Protein AF-A0A6A6SK66-F1 (afdb_monomer_lite)

Sequence (449 aa):
MSLSNMQTTAAKKGLRLIDLDSNKKMAFKDLVNFCPPGPICDAITAGLRQLGLKVYDATEASNNFERDFPLWNEALILKDTDQAYGRAEFDKLTGPYHALVGLPAALFSAALVKSYDFHTKFLVVGDFKEKTLVQHVRSKIQPYMPALMWYDPKYFGQAADFFDLADTNAITGPVDLTNVPKKSYLHIDDLDWKRVCELIGKPIQSDLPLPIFTKRDTFDALPLRRAKVLFWQFVQTLHLFFIYALMALAIGFAGFNVAKIVHFGHAISIVFSLVFALTAIACLAIMHFDLTATGSNVDRNIKRLAIDITAPPHTPCVLSPRTPLPPKTPELPPPRETFATPGFNPNKYGNPCASGARTRKAPAPKKPAAGRPRAPVPRNRAPVPAVGVAVAAKAPAAPAKPSLWGGAQMAIASDDLKLYMERKEAEERGDAKSYKDVEIRDKFTARQK

Structure (mmCIF, N/CA/C/O backbone):
data_AF-A0A6A6SK66-F1
#
_entry.id   AF-A0A6A6SK66-F1
#
loop_
_atom_site.group_PDB
_atom_site.id
_atom_site.type_symbol
_atom_site.label_atom_id
_atom_site.label_alt_id
_atom_site.label_comp_id
_atom_site.label_asym_id
_atom_site.label_entity_id
_atom_site.label_seq_id
_atom_site.pdbx_PDB_ins_code
_atom_site.Cartn_x
_atom_site.Cartn_y
_atom_site.Cartn_z
_atom_site.occupancy
_atom_site.B_iso_or_equiv
_atom_site.auth_seq_id
_atom_site.auth_comp_id
_atom_site.auth_asym_id
_atom_site.auth_atom_id
_atom_site.pdbx_PDB_model_num
ATOM 1 N N . MET A 1 1 ? -8.144 -13.882 -15.253 1.00 54.09 1 MET A N 1
ATOM 2 C CA . MET A 1 1 ? -8.507 -12.893 -16.295 1.00 54.09 1 MET A CA 1
ATOM 3 C C . MET A 1 1 ? -7.490 -11.766 -16.184 1.00 54.09 1 MET A C 1
ATOM 5 O O . MET A 1 1 ? -7.182 -11.421 -15.054 1.00 54.09 1 MET A O 1
ATOM 9 N N . SER A 1 2 ? -6.888 -11.273 -17.274 1.00 66.75 2 SER A N 1
ATOM 10 C CA . SER A 1 2 ? -5.923 -10.161 -17.164 1.00 66.75 2 SER A CA 1
ATOM 11 C C . SER A 1 2 ? -6.636 -8.867 -16.766 1.00 66.75 2 SER A C 1
ATOM 13 O O . SER A 1 2 ? -7.793 -8.663 -17.139 1.00 66.75 2 SER A O 1
ATOM 15 N N . LEU A 1 3 ? -5.947 -7.984 -16.042 1.00 65.69 3 LEU A N 1
ATOM 16 C CA . LEU A 1 3 ? -6.499 -6.709 -15.584 1.00 65.69 3 LEU A CA 1
ATOM 17 C C . LEU A 1 3 ? -7.068 -5.855 -16.728 1.00 65.69 3 LEU A C 1
ATOM 19 O O . LEU A 1 3 ? -8.177 -5.340 -16.624 1.00 65.69 3 LEU A O 1
ATOM 23 N N . SER A 1 4 ? -6.340 -5.772 -17.844 1.00 68.00 4 SER A N 1
ATOM 24 C CA . SER A 1 4 ? -6.772 -5.052 -19.048 1.00 68.00 4 SER A CA 1
ATOM 25 C C . SER A 1 4 ? -8.136 -5.529 -19.552 1.00 68.00 4 SER A C 1
ATOM 27 O O . SER A 1 4 ? -8.978 -4.732 -19.967 1.00 68.00 4 SER A O 1
ATOM 29 N N . ASN A 1 5 ? -8.397 -6.834 -19.444 1.00 69.62 5 ASN A N 1
ATOM 30 C CA . ASN A 1 5 ? -9.676 -7.421 -19.813 1.00 69.62 5 ASN A CA 1
ATOM 31 C C . ASN A 1 5 ? -10.767 -7.099 -18.785 1.00 69.62 5 ASN A C 1
ATOM 33 O O . ASN A 1 5 ? -11.913 -6.908 -19.188 1.00 69.62 5 ASN A O 1
ATOM 37 N N . MET A 1 6 ? -10.445 -7.005 -17.488 1.00 69.19 6 MET A N 1
ATOM 38 C CA . MET A 1 6 ? -11.409 -6.585 -16.460 1.00 69.19 6 MET A CA 1
ATOM 39 C C . MET A 1 6 ? -11.817 -5.123 -16.637 1.00 69.19 6 MET A C 1
ATOM 41 O O . MET A 1 6 ? -13.011 -4.860 -16.701 1.00 69.19 6 MET A O 1
ATOM 45 N N . GLN A 1 7 ? -10.862 -4.207 -16.826 1.00 74.50 7 GLN A N 1
ATOM 46 C CA . GLN A 1 7 ? -11.136 -2.785 -17.084 1.00 74.50 7 GLN A CA 1
ATOM 47 C C . GLN A 1 7 ? -11.965 -2.576 -18.349 1.00 74.50 7 GLN A C 1
ATOM 49 O O . GLN A 1 7 ? -13.000 -1.917 -18.315 1.00 74.50 7 GLN A O 1
ATOM 54 N N . THR A 1 8 ? -11.588 -3.235 -19.446 1.00 72.69 8 THR A N 1
ATOM 55 C CA . THR A 1 8 ? -12.355 -3.160 -20.698 1.00 72.69 8 THR A CA 1
ATOM 56 C C . THR A 1 8 ? -13.768 -3.729 -20.529 1.00 72.69 8 THR A C 1
ATOM 58 O O . THR A 1 8 ? -14.720 -3.220 -21.116 1.00 72.69 8 THR A O 1
ATOM 61 N N . THR A 1 9 ? -13.931 -4.795 -19.740 1.00 67.62 9 THR A N 1
ATOM 62 C CA . THR A 1 9 ? -15.247 -5.409 -19.492 1.00 67.62 9 THR A CA 1
ATOM 63 C C . THR A 1 9 ? -16.116 -4.544 -18.582 1.00 67.62 9 THR A C 1
ATOM 65 O O . THR A 1 9 ? -17.305 -4.410 -18.858 1.00 67.62 9 THR A O 1
ATOM 68 N N . ALA A 1 10 ? -15.534 -3.967 -17.529 1.00 74.81 10 ALA A N 1
ATOM 69 C CA . ALA A 1 10 ? -16.176 -3.030 -16.610 1.00 74.81 10 ALA A CA 1
ATOM 70 C C . ALA A 1 10 ? -16.719 -1.821 -17.372 1.00 74.81 10 ALA A C 1
ATOM 72 O O . ALA A 1 10 ? -17.931 -1.611 -17.385 1.00 74.81 10 ALA A O 1
ATOM 73 N N . ALA A 1 11 ? -15.852 -1.138 -18.128 1.00 76.38 11 ALA A N 1
ATOM 74 C CA . ALA A 1 11 ? -16.223 0.010 -18.950 1.00 76.38 11 ALA A CA 1
ATOM 75 C C . ALA A 1 11 ? -17.337 -0.334 -19.955 1.00 76.38 11 ALA A C 1
ATOM 77 O O . A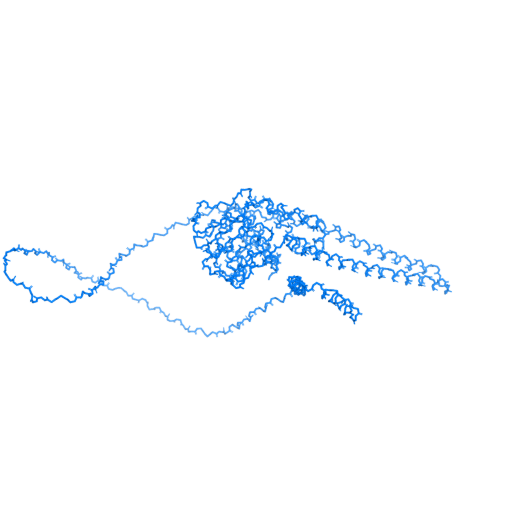LA A 1 11 ? -18.354 0.350 -20.021 1.00 76.38 11 ALA A O 1
ATOM 78 N N . LYS A 1 12 ? -17.220 -1.461 -20.677 1.00 77.12 12 LYS A N 1
ATOM 79 C CA . LYS A 1 12 ? -18.249 -1.900 -21.642 1.00 77.12 12 LYS A CA 1
ATOM 80 C C . LYS A 1 12 ? -19.605 -2.215 -21.010 1.00 77.12 12 LYS A C 1
ATOM 82 O O . LYS A 1 12 ? -20.614 -2.162 -21.707 1.00 77.12 12 LYS A O 1
ATOM 87 N N . LYS A 1 13 ? -19.630 -2.620 -19.739 1.00 77.94 13 LYS A N 1
ATOM 88 C CA . LYS A 1 13 ? -20.855 -3.016 -19.030 1.00 77.94 13 LYS A CA 1
ATOM 89 C C . LYS A 1 13 ? -21.377 -1.941 -18.077 1.00 77.94 13 LYS A C 1
ATOM 91 O O . LYS A 1 13 ? -22.426 -2.163 -17.482 1.00 77.94 13 LYS A O 1
ATOM 96 N N . GLY A 1 14 ? -20.656 -0.831 -17.903 1.00 83.62 14 GLY A N 1
ATOM 97 C CA . GLY A 1 14 ? -20.943 0.152 -16.856 1.00 83.62 14 GLY A CA 1
ATOM 98 C C . GLY A 1 14 ? -20.887 -0.445 -15.443 1.00 83.62 14 GLY A C 1
ATOM 99 O O . GLY A 1 14 ? -21.636 -0.014 -14.574 1.00 83.62 14 GLY A O 1
ATOM 100 N N . LEU A 1 15 ? -20.065 -1.481 -15.230 1.00 89.75 15 LEU A N 1
ATOM 101 C CA . LEU A 1 15 ? -19.877 -2.130 -13.926 1.00 89.75 15 LEU A CA 1
ATOM 102 C C . LEU A 1 15 ? -18.577 -1.649 -13.285 1.00 89.75 15 LEU A C 1
ATOM 104 O O . LEU A 1 15 ? -17.620 -1.369 -14.004 1.00 89.75 15 LEU A O 1
ATOM 108 N N . ARG A 1 16 ? -18.512 -1.639 -11.950 1.00 93.69 16 ARG A N 1
ATOM 109 C CA . ARG A 1 16 ? -17.269 -1.355 -11.220 1.00 93.69 16 ARG A CA 1
ATOM 110 C C . ARG A 1 16 ? -16.331 -2.567 -11.283 1.00 93.69 16 ARG A C 1
ATOM 112 O O . ARG A 1 16 ? -16.778 -3.718 -11.358 1.00 93.69 16 ARG A O 1
ATOM 119 N N . LEU A 1 17 ? -15.023 -2.342 -11.231 1.00 94.62 17 LEU A N 1
ATOM 120 C CA . LEU A 1 17 ? -13.996 -3.383 -11.152 1.00 94.62 17 LEU A CA 1
ATOM 121 C C . LEU A 1 17 ? -14.209 -4.279 -9.934 1.00 94.62 17 LEU A C 1
ATOM 123 O O . LEU A 1 17 ? -14.090 -5.502 -10.060 1.00 94.62 17 LEU A O 1
ATOM 127 N N . ILE A 1 18 ? -14.576 -3.703 -8.786 1.00 95.81 18 ILE A N 1
ATOM 128 C CA . ILE A 1 18 ? -14.859 -4.477 -7.571 1.00 95.81 18 ILE A CA 1
ATOM 129 C C . ILE A 1 18 ? -16.034 -5.439 -7.750 1.00 95.81 18 ILE A C 1
ATOM 131 O O . ILE A 1 18 ? -16.021 -6.531 -7.178 1.00 95.81 18 ILE A O 1
ATOM 135 N N . ASP A 1 19 ? -17.014 -5.111 -8.594 1.00 94.50 19 ASP A N 1
ATOM 136 C CA . ASP A 1 19 ? -18.157 -5.987 -8.874 1.00 94.50 19 ASP A CA 1
ATOM 137 C C . ASP A 1 19 ? -17.727 -7.199 -9.722 1.00 94.50 19 ASP A C 1
ATOM 139 O O . ASP A 1 19 ? -18.249 -8.305 -9.550 1.00 94.50 19 ASP A O 1
ATOM 143 N N . LEU A 1 20 ? -16.715 -7.023 -10.580 1.00 93.94 20 LEU A N 1
ATOM 144 C CA . LEU A 1 20 ? -16.113 -8.086 -11.394 1.00 93.94 20 LEU A CA 1
ATOM 145 C C . LEU A 1 20 ? -15.060 -8.915 -10.649 1.00 93.94 20 LEU A C 1
ATOM 147 O O . LEU A 1 20 ? -14.657 -9.973 -11.144 1.00 93.94 20 LEU A O 1
ATOM 151 N N . ASP A 1 21 ? -14.594 -8.455 -9.486 1.00 93.81 21 ASP A N 1
ATOM 152 C CA . ASP A 1 21 ? -13.588 -9.173 -8.713 1.00 93.81 21 ASP A CA 1
ATOM 153 C C . ASP A 1 21 ? -14.111 -10.548 -8.274 1.00 93.81 21 ASP A C 1
ATOM 155 O O . ASP A 1 21 ? -15.196 -10.698 -7.703 1.00 93.81 21 ASP A O 1
ATOM 159 N N . SER A 1 22 ? -13.315 -11.576 -8.558 1.00 91.12 22 SER A N 1
ATOM 160 C CA . SER A 1 22 ? -13.664 -12.969 -8.278 1.00 91.12 22 SER A CA 1
ATOM 161 C C . SER A 1 22 ? -13.440 -13.365 -6.819 1.00 91.12 22 SER A C 1
ATOM 163 O O . SER A 1 22 ? -13.864 -14.455 -6.419 1.00 91.12 22 SER A O 1
ATOM 165 N N . ASN A 1 23 ? -12.782 -12.515 -6.020 1.00 89.19 23 ASN A N 1
ATOM 166 C CA . ASN A 1 23 ? -12.549 -12.806 -4.615 1.00 89.19 23 ASN A CA 1
ATOM 167 C C . ASN A 1 23 ? -13.879 -12.905 -3.852 1.00 89.19 23 ASN A C 1
ATOM 169 O O . ASN A 1 23 ? -14.686 -11.978 -3.827 1.00 89.19 23 ASN A O 1
ATOM 173 N N . LYS A 1 24 ? -14.093 -14.059 -3.216 1.00 87.31 24 LYS A N 1
ATOM 174 C CA . LYS A 1 24 ? -15.258 -14.334 -2.360 1.00 87.31 24 LYS A CA 1
ATOM 175 C C . LYS A 1 24 ? -14.901 -14.364 -0.877 1.00 87.31 24 LYS A C 1
ATOM 177 O O . LYS A 1 24 ? -15.791 -14.508 -0.045 1.00 87.31 24 LYS A O 1
ATOM 182 N N . LYS A 1 25 ? -13.609 -14.310 -0.538 1.00 86.38 25 LYS A N 1
ATOM 183 C CA . LYS A 1 25 ? -13.161 -14.350 0.854 1.00 86.38 25 LYS A CA 1
ATOM 184 C C . LYS A 1 25 ? -13.372 -12.971 1.454 1.00 86.38 25 LYS A C 1
ATOM 186 O O . LYS A 1 25 ? -12.855 -12.006 0.912 1.00 86.38 25 LYS A O 1
ATOM 191 N N . MET A 1 26 ? -14.092 -12.909 2.563 1.00 89.69 26 MET A N 1
ATOM 192 C CA . MET A 1 26 ? -14.313 -11.693 3.337 1.00 89.69 26 MET A CA 1
ATOM 193 C C . MET A 1 26 ? -14.132 -12.039 4.811 1.00 89.69 26 MET A C 1
ATOM 195 O O . MET A 1 26 ? -14.555 -13.109 5.253 1.00 89.69 26 MET A O 1
ATOM 199 N N . ALA A 1 27 ? -13.481 -11.154 5.551 1.00 90.19 27 ALA A N 1
ATOM 200 C CA . ALA A 1 27 ? -13.391 -11.212 7.001 1.00 90.19 27 ALA A CA 1
ATOM 201 C C . ALA A 1 27 ? -13.847 -9.872 7.571 1.00 90.19 27 ALA A C 1
ATOM 203 O O . ALA A 1 27 ? -13.541 -8.829 6.993 1.00 90.19 27 ALA A O 1
ATOM 204 N N . PHE A 1 28 ? -14.540 -9.905 8.706 1.00 92.75 28 PHE A N 1
ATOM 205 C CA . PHE A 1 28 ? -14.851 -8.688 9.442 1.00 92.75 28 PHE A CA 1
ATOM 206 C C . PHE A 1 28 ? -13.567 -8.053 9.974 1.00 92.75 28 PHE A C 1
ATOM 208 O O . PHE A 1 28 ? -12.628 -8.758 10.352 1.00 92.75 28 PHE A O 1
ATOM 215 N N . LYS A 1 29 ? -13.523 -6.717 9.976 1.00 96.50 29 LYS A N 1
ATOM 216 C CA . LYS A 1 29 ? -12.377 -5.977 10.499 1.00 96.50 29 LYS A CA 1
ATOM 217 C C . LYS A 1 29 ? -12.513 -5.785 11.998 1.00 96.50 29 LYS A C 1
ATOM 219 O O . LYS A 1 29 ? -13.421 -5.096 12.465 1.00 96.50 29 LYS A O 1
ATOM 224 N N . ASP A 1 30 ? -11.563 -6.364 12.714 1.00 96.69 30 ASP A N 1
ATOM 225 C CA . ASP A 1 30 ? -11.390 -6.181 14.149 1.00 96.69 30 ASP A CA 1
ATOM 226 C C . ASP A 1 30 ? -10.710 -4.833 14.425 1.00 96.69 30 ASP A C 1
ATOM 228 O O . ASP A 1 30 ? -11.055 -4.146 15.386 1.00 96.69 30 ASP A O 1
ATOM 232 N N . LEU A 1 31 ? -9.771 -4.427 13.558 1.00 97.88 31 LEU A N 1
ATOM 233 C CA . LEU A 1 31 ? -8.966 -3.218 13.728 1.00 97.88 31 LEU A CA 1
ATOM 234 C C . LEU A 1 31 ? -8.698 -2.500 12.398 1.00 97.88 31 LEU A C 1
ATOM 236 O O . LEU A 1 31 ? -8.307 -3.114 11.406 1.00 97.88 31 LEU A O 1
ATOM 240 N N . VAL A 1 32 ? -8.808 -1.176 12.406 1.00 97.94 32 VAL A N 1
ATOM 241 C CA . VAL A 1 32 ? -8.304 -0.292 11.352 1.00 97.94 32 VAL A CA 1
ATOM 242 C C . VAL A 1 32 ? -7.313 0.679 11.982 1.00 97.94 32 VAL A C 1
ATOM 244 O O . VAL A 1 32 ? -7.654 1.412 12.907 1.00 97.94 32 VAL A O 1
ATOM 247 N N . ASN A 1 33 ? -6.074 0.666 11.502 1.00 97.25 33 ASN A N 1
ATOM 248 C CA . ASN A 1 33 ? -4.992 1.500 12.000 1.00 97.25 33 ASN A CA 1
ATOM 249 C C . ASN A 1 33 ? -4.575 2.545 10.959 1.00 97.25 33 ASN A C 1
ATOM 251 O O . ASN A 1 33 ? -4.071 2.215 9.880 1.00 97.25 33 ASN A O 1
ATOM 255 N N . PHE A 1 34 ? -4.737 3.806 11.333 1.00 96.19 34 PHE A N 1
ATOM 256 C CA . PHE A 1 34 ? -4.299 4.977 10.595 1.00 96.19 34 PHE A CA 1
ATOM 257 C C . PHE A 1 34 ? -2.924 5.400 11.115 1.00 96.19 34 PHE A C 1
ATOM 259 O O . PHE A 1 34 ? -2.807 6.192 12.051 1.00 96.19 34 PHE A O 1
ATOM 266 N N . CYS A 1 35 ? -1.876 4.836 10.512 1.00 92.19 35 CYS A N 1
ATOM 267 C CA . CYS A 1 35 ? -0.490 5.178 10.815 1.00 92.19 35 CYS A CA 1
ATOM 268 C C . CYS A 1 35 ? 0.259 5.676 9.578 1.00 92.19 35 CYS A C 1
ATOM 270 O O . CYS A 1 35 ? 0.054 5.149 8.478 1.00 92.19 35 CYS A O 1
ATOM 272 N N . PRO A 1 36 ? 1.146 6.675 9.736 1.00 87.69 36 PRO A N 1
ATOM 273 C CA . PRO A 1 36 ? 2.086 7.011 8.686 1.00 87.69 36 PRO A CA 1
ATOM 274 C C . PRO A 1 36 ? 3.140 5.890 8.570 1.00 87.69 36 PRO A C 1
ATOM 276 O O . PRO A 1 36 ? 3.535 5.325 9.591 1.00 87.69 36 PRO A O 1
ATOM 279 N N . PRO A 1 37 ? 3.629 5.569 7.361 1.00 85.69 37 PRO A N 1
ATOM 280 C CA . PRO A 1 37 ? 4.750 4.686 7.128 1.00 85.69 37 PRO A CA 1
ATOM 281 C C . PRO A 1 37 ? 5.927 5.035 8.022 1.00 85.69 37 PRO A C 1
ATOM 283 O O . PRO A 1 37 ? 6.287 6.205 8.182 1.00 85.69 37 PRO A O 1
ATOM 286 N N . GLY A 1 38 ? 6.556 4.001 8.561 1.00 84.81 38 GLY A N 1
ATOM 287 C CA . GLY A 1 38 ? 7.717 4.129 9.420 1.00 84.81 38 GLY A CA 1
ATOM 288 C C . GLY A 1 38 ? 7.683 3.144 10.585 1.00 84.81 38 GLY A C 1
ATOM 289 O O . GLY A 1 38 ? 6.773 2.316 10.680 1.00 84.81 38 GLY A O 1
ATOM 290 N N . PRO A 1 39 ? 8.649 3.264 11.510 1.00 86.06 39 PRO A N 1
ATOM 291 C CA . PRO A 1 39 ? 8.915 2.248 12.525 1.00 86.06 39 PRO A CA 1
ATOM 292 C C . PRO A 1 39 ? 7.730 1.878 13.403 1.00 86.06 39 PRO A C 1
ATOM 294 O O . PRO A 1 39 ? 7.547 0.710 13.716 1.00 86.06 39 PRO A O 1
ATOM 297 N N . ILE A 1 40 ? 6.905 2.856 13.783 1.00 89.81 40 ILE A N 1
ATOM 298 C CA . ILE A 1 40 ? 5.738 2.604 14.636 1.00 89.81 40 ILE A CA 1
ATOM 299 C C . ILE A 1 40 ? 4.679 1.791 13.877 1.00 89.81 40 ILE A C 1
ATOM 301 O O . ILE A 1 40 ? 4.116 0.850 14.425 1.00 89.81 40 ILE A O 1
ATOM 305 N N . CYS A 1 41 ? 4.429 2.117 12.607 1.00 91.62 41 CYS A N 1
ATOM 306 C CA . CYS A 1 41 ? 3.453 1.416 11.768 1.00 91.62 41 CYS A CA 1
ATOM 307 C C . CYS A 1 41 ? 3.895 -0.035 11.504 1.00 91.62 41 CYS A C 1
ATOM 309 O O . CYS A 1 41 ? 3.087 -0.962 11.604 1.00 91.62 41 CYS A O 1
ATOM 311 N N . ASP A 1 42 ? 5.196 -0.245 11.283 1.00 90.75 42 ASP A N 1
ATOM 312 C CA . ASP A 1 42 ? 5.788 -1.574 11.098 1.00 90.75 42 ASP A CA 1
ATOM 313 C C . ASP A 1 42 ? 5.794 -2.385 12.407 1.00 90.75 42 ASP A C 1
ATOM 315 O O . ASP A 1 42 ? 5.441 -3.567 12.403 1.00 90.75 42 ASP A O 1
ATOM 319 N N . ALA A 1 43 ? 6.084 -1.743 13.546 1.00 91.12 43 ALA A N 1
ATOM 320 C CA . ALA A 1 43 ? 5.991 -2.351 14.875 1.00 91.12 43 ALA A CA 1
ATOM 321 C C . ALA A 1 43 ? 4.566 -2.812 15.196 1.00 91.12 43 ALA A C 1
ATOM 323 O O . ALA A 1 43 ? 4.370 -3.944 15.641 1.00 91.12 43 ALA A O 1
ATOM 324 N N . ILE A 1 44 ? 3.564 -1.972 14.916 1.00 94.38 44 ILE A N 1
ATOM 325 C CA . ILE A 1 44 ? 2.154 -2.337 15.088 1.00 94.38 44 ILE A CA 1
ATOM 326 C C . ILE A 1 44 ? 1.804 -3.513 14.176 1.00 94.38 44 ILE A C 1
ATOM 328 O O . ILE A 1 44 ? 1.232 -4.494 14.641 1.00 94.38 44 ILE A O 1
ATOM 332 N N . THR A 1 45 ? 2.181 -3.458 12.898 1.00 95.31 45 THR A N 1
ATOM 333 C CA . THR A 1 45 ? 1.936 -4.548 11.941 1.00 95.31 45 THR A CA 1
ATOM 334 C C . THR A 1 45 ? 2.507 -5.875 12.443 1.00 95.31 45 THR A C 1
ATOM 336 O O . THR A 1 45 ? 1.804 -6.890 12.463 1.00 95.31 45 THR A O 1
ATOM 339 N N . ALA A 1 46 ? 3.766 -5.878 12.882 1.00 92.56 46 ALA A N 1
ATOM 340 C CA . ALA A 1 46 ? 4.430 -7.075 13.380 1.00 92.56 46 ALA A CA 1
ATOM 341 C C . ALA A 1 46 ? 3.811 -7.584 14.692 1.00 92.56 46 ALA A C 1
ATOM 343 O O . ALA A 1 46 ? 3.534 -8.779 14.809 1.00 92.56 46 ALA A O 1
ATOM 344 N N . GLY A 1 47 ? 3.516 -6.690 15.638 1.00 93.69 47 GLY A N 1
ATOM 345 C CA . GLY A 1 47 ? 2.853 -7.043 16.893 1.00 93.69 47 GLY A CA 1
ATOM 346 C C . GLY A 1 47 ? 1.460 -7.640 16.676 1.00 93.69 47 GLY A C 1
ATOM 347 O O . GLY A 1 47 ? 1.108 -8.651 17.279 1.00 93.69 47 GLY A O 1
ATOM 348 N N . LEU A 1 48 ? 0.668 -7.082 15.755 1.00 95.50 48 LEU A N 1
ATOM 349 C CA . LEU A 1 48 ? -0.657 -7.620 15.428 1.00 95.50 48 LEU A CA 1
ATOM 350 C C . LEU A 1 48 ? -0.556 -9.026 14.819 1.00 95.50 48 LEU A C 1
ATOM 352 O O . LEU A 1 48 ? -1.353 -9.901 15.163 1.00 95.50 48 LEU A O 1
ATOM 356 N N . ARG A 1 49 ? 0.448 -9.271 13.965 1.00 95.19 49 ARG A N 1
ATOM 357 C CA . ARG A 1 49 ? 0.732 -10.614 13.432 1.00 95.19 49 ARG A CA 1
ATOM 358 C C . ARG A 1 49 ? 1.124 -11.597 14.544 1.00 95.19 49 ARG A C 1
ATOM 360 O O . ARG A 1 49 ? 0.631 -12.722 14.532 1.00 95.19 49 ARG A O 1
ATOM 367 N N . GLN A 1 50 ? 1.931 -11.180 15.526 1.00 92.19 50 GLN A N 1
ATOM 368 C CA . GLN A 1 50 ? 2.278 -12.003 16.701 1.00 92.19 50 GLN A CA 1
ATOM 369 C C . GLN A 1 50 ? 1.052 -12.353 17.561 1.00 92.19 50 GLN A C 1
ATOM 371 O O . GLN A 1 50 ? 0.938 -13.472 18.057 1.00 92.19 50 GLN A O 1
ATOM 376 N N . LEU A 1 51 ? 0.072 -11.447 17.651 1.00 92.50 51 LEU A N 1
ATOM 377 C CA . LEU A 1 51 ? -1.226 -11.709 18.291 1.00 92.50 51 LEU A CA 1
ATOM 378 C C . LEU A 1 51 ? -2.158 -12.625 17.466 1.00 92.50 51 LEU A C 1
ATOM 380 O O . LEU A 1 51 ? -3.304 -12.864 17.861 1.00 92.50 51 LEU A O 1
ATOM 384 N N . GLY A 1 52 ? -1.694 -13.133 16.320 1.00 94.00 52 GLY A N 1
ATOM 385 C CA . GLY A 1 52 ? -2.434 -14.044 15.446 1.00 94.00 52 GLY A CA 1
ATOM 386 C C . GLY A 1 52 ? -3.428 -13.357 14.508 1.00 94.00 52 GLY A C 1
ATOM 387 O O . GLY A 1 52 ? -4.239 -14.038 13.873 1.00 94.00 52 GLY A O 1
ATOM 388 N N . LEU A 1 53 ? -3.397 -12.025 14.398 1.00 95.88 53 LEU A N 1
ATOM 389 C CA . LEU A 1 53 ? -4.236 -11.301 13.445 1.00 95.88 53 LEU A CA 1
ATOM 390 C C . LEU A 1 53 ? -3.641 -11.391 12.038 1.00 95.88 53 LEU A C 1
ATOM 392 O O . LEU A 1 53 ? -2.431 -11.326 11.826 1.00 95.88 53 LEU A O 1
ATOM 396 N N . LYS A 1 54 ? -4.527 -11.482 11.045 1.00 97.44 54 LYS A N 1
ATOM 397 C CA . LYS A 1 54 ? -4.151 -11.343 9.634 1.00 97.44 54 LYS A CA 1
ATOM 398 C C . LYS A 1 54 ? -4.197 -9.867 9.283 1.00 97.44 54 LYS A C 1
ATOM 400 O O . LYS A 1 54 ? -5.278 -9.280 9.308 1.00 97.44 54 LYS A O 1
ATOM 405 N N . VAL A 1 55 ? -3.039 -9.296 8.981 1.00 97.88 55 VAL A N 1
ATOM 406 C CA . VAL A 1 55 ? -2.868 -7.857 8.752 1.00 97.88 55 VAL A CA 1
ATOM 407 C C . VAL A 1 55 ? -2.711 -7.573 7.264 1.00 97.88 55 VAL A C 1
ATOM 409 O O . VAL A 1 55 ? -1.812 -8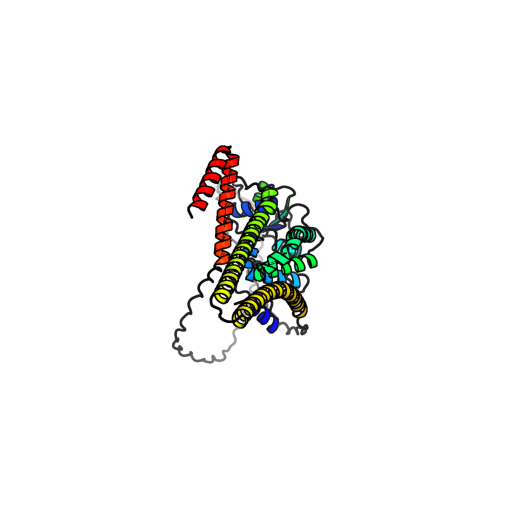.134 6.642 1.00 97.88 55 VAL A O 1
ATOM 412 N N . TYR A 1 56 ? -3.588 -6.732 6.720 1.00 98.12 56 TYR A N 1
ATOM 413 C CA . TYR A 1 56 ? -3.471 -6.166 5.380 1.00 98.12 56 TYR A CA 1
ATOM 414 C C . TYR A 1 56 ? -2.739 -4.826 5.476 1.00 98.12 56 TYR A C 1
ATOM 416 O O . TYR A 1 56 ? -3.230 -3.897 6.122 1.00 98.12 56 TYR A O 1
ATOM 424 N N . ASP A 1 57 ? -1.572 -4.744 4.850 1.00 96.19 57 ASP A N 1
ATOM 425 C CA . ASP A 1 57 ? -0.691 -3.576 4.826 1.00 96.19 57 ASP A CA 1
ATOM 426 C C . ASP A 1 57 ? -0.203 -3.296 3.390 1.00 96.19 57 ASP A C 1
ATOM 428 O O . ASP A 1 57 ? -0.612 -3.950 2.422 1.00 96.19 57 ASP A O 1
ATOM 432 N N . ALA A 1 58 ? 0.711 -2.336 3.241 1.00 92.50 58 ALA A N 1
ATOM 433 C CA . ALA A 1 58 ? 1.297 -1.996 1.948 1.00 92.50 58 ALA A CA 1
ATOM 434 C C . ALA A 1 58 ? 2.067 -3.171 1.319 1.00 92.50 58 ALA A C 1
ATOM 436 O O . ALA A 1 58 ? 2.142 -3.264 0.093 1.00 92.50 58 ALA A O 1
ATOM 437 N N . THR A 1 59 ? 2.620 -4.077 2.134 1.00 91.50 59 THR A N 1
ATOM 438 C CA . THR A 1 59 ? 3.327 -5.274 1.658 1.00 91.50 59 THR A CA 1
ATOM 439 C C . THR A 1 59 ? 2.349 -6.243 1.004 1.00 91.50 59 THR A C 1
ATOM 441 O O . THR A 1 59 ? 2.608 -6.715 -0.099 1.00 91.50 59 THR A O 1
ATOM 444 N N . GLU A 1 60 ? 1.201 -6.494 1.632 1.00 95.31 60 GLU A N 1
ATOM 445 C CA . GLU A 1 60 ? 0.151 -7.356 1.075 1.00 95.31 60 GLU A CA 1
ATOM 446 C C . GLU A 1 60 ? -0.441 -6.788 -0.219 1.00 95.31 60 GLU A C 1
ATOM 448 O O . GLU A 1 60 ? -0.590 -7.525 -1.199 1.00 95.31 60 GLU A O 1
ATOM 453 N N . ALA A 1 61 ? -0.701 -5.476 -0.259 1.00 95.44 61 ALA A N 1
ATOM 454 C CA . ALA A 1 61 ? -1.149 -4.801 -1.476 1.00 95.44 61 ALA A CA 1
ATOM 455 C C . ALA A 1 61 ? -0.104 -4.915 -2.601 1.00 95.44 61 ALA A C 1
ATOM 457 O O . ALA A 1 61 ? -0.449 -5.213 -3.741 1.00 95.44 61 ALA A O 1
ATOM 458 N N . SER A 1 62 ? 1.183 -4.755 -2.271 1.00 91.81 62 SER A N 1
ATOM 459 C CA . SER A 1 62 ? 2.290 -4.882 -3.231 1.00 91.81 62 SER A CA 1
ATOM 460 C C . SER A 1 62 ? 2.461 -6.319 -3.732 1.00 91.81 62 SER A C 1
ATOM 462 O O . SER A 1 62 ? 2.685 -6.537 -4.919 1.00 91.81 62 SER A O 1
ATOM 464 N N . ASN A 1 63 ? 2.298 -7.317 -2.860 1.00 90.88 63 ASN A N 1
ATOM 465 C CA . ASN A 1 63 ? 2.357 -8.732 -3.236 1.00 90.88 63 ASN A CA 1
ATOM 466 C C . ASN A 1 63 ? 1.223 -9.130 -4.195 1.00 90.88 63 ASN A C 1
ATOM 468 O O . ASN A 1 63 ? 1.381 -10.061 -4.985 1.00 90.88 63 ASN A O 1
ATOM 472 N N . ASN A 1 64 ? 0.096 -8.415 -4.145 1.00 94.81 64 ASN A N 1
ATOM 473 C CA . ASN A 1 64 ? -1.082 -8.643 -4.980 1.00 94.81 64 ASN A CA 1
ATOM 474 C C . ASN A 1 64 ? -1.349 -7.475 -5.946 1.00 94.81 64 ASN A C 1
ATOM 476 O O . ASN A 1 64 ? -2.492 -7.273 -6.362 1.00 94.81 64 ASN A O 1
ATOM 480 N N . PHE A 1 65 ? -0.307 -6.724 -6.325 1.00 93.94 65 PHE A N 1
ATOM 481 C CA . PHE A 1 65 ? -0.429 -5.443 -7.032 1.00 93.94 65 PHE A CA 1
ATOM 482 C C . PHE A 1 65 ? -1.323 -5.497 -8.277 1.00 93.94 65 PHE A C 1
ATOM 484 O O . PHE A 1 65 ? -2.136 -4.601 -8.480 1.00 93.94 65 PHE A O 1
ATOM 491 N N . GLU A 1 66 ? -1.244 -6.583 -9.062 1.00 93.06 66 GLU A N 1
ATOM 492 C CA . GLU A 1 66 ? -2.012 -6.737 -10.305 1.00 93.06 66 GLU A CA 1
ATOM 493 C C . GLU A 1 66 ? -3.527 -6.671 -10.097 1.00 93.06 66 GLU A C 1
ATOM 495 O O . GLU A 1 66 ? -4.253 -6.288 -11.016 1.00 93.06 66 GLU A O 1
ATOM 500 N N . ARG A 1 67 ? -4.000 -7.092 -8.920 1.00 94.69 67 ARG A N 1
ATOM 501 C CA . ARG A 1 67 ? -5.404 -7.014 -8.512 1.00 94.69 67 ARG A CA 1
ATOM 502 C C . ARG A 1 67 ? -5.643 -5.768 -7.672 1.00 94.69 67 ARG A C 1
ATOM 504 O O . ARG A 1 67 ? -6.608 -5.049 -7.916 1.00 94.69 67 ARG A O 1
ATOM 511 N N . ASP A 1 68 ? -4.800 -5.548 -6.672 1.00 96.44 68 ASP A N 1
ATOM 512 C CA . ASP A 1 68 ? -5.122 -4.652 -5.569 1.00 96.44 68 ASP A CA 1
ATOM 513 C C . ASP A 1 68 ? -4.970 -3.181 -5.956 1.00 96.44 68 ASP A C 1
ATOM 515 O O . ASP A 1 68 ? -5.885 -2.406 -5.686 1.00 96.44 68 ASP A O 1
ATOM 519 N N . PHE A 1 69 ? -3.889 -2.778 -6.635 1.00 95.38 69 PHE A N 1
ATOM 520 C CA . PHE A 1 69 ? -3.712 -1.370 -7.025 1.00 95.38 69 PHE A CA 1
ATOM 521 C C . PHE A 1 69 ? -4.829 -0.856 -7.938 1.00 95.38 69 PHE A C 1
ATOM 523 O O . PHE A 1 69 ? -5.372 0.206 -7.651 1.00 95.38 69 PHE A O 1
ATOM 530 N N . PRO A 1 70 ? -5.276 -1.589 -8.969 1.00 95.44 70 PRO A N 1
ATOM 531 C CA . PRO A 1 70 ? -6.404 -1.151 -9.786 1.00 95.44 70 PRO A CA 1
ATOM 532 C C . PRO A 1 70 ? -7.712 -0.992 -9.006 1.00 95.44 70 PRO A C 1
ATOM 534 O O . PRO A 1 70 ? -8.464 -0.056 -9.270 1.00 95.44 70 PRO A O 1
ATOM 537 N N . LEU A 1 71 ? -7.983 -1.876 -8.039 1.00 96.75 71 LEU A N 1
ATOM 538 C CA . LEU A 1 71 ? -9.174 -1.775 -7.195 1.00 96.75 71 LEU A CA 1
ATOM 539 C C . LEU A 1 71 ? -9.079 -0.612 -6.198 1.00 96.75 71 LEU A C 1
ATOM 541 O O . LEU A 1 71 ? -10.093 0.028 -5.921 1.00 96.75 71 LEU A O 1
ATOM 545 N N . TRP A 1 72 ? -7.883 -0.321 -5.680 1.00 97.38 72 TRP A N 1
ATOM 546 C CA . TRP A 1 72 ? -7.630 0.860 -4.854 1.00 97.38 72 TRP A CA 1
ATOM 547 C C . TRP A 1 72 ? -7.695 2.162 -5.661 1.00 97.38 72 TRP A C 1
ATOM 549 O O . TRP A 1 72 ? -8.215 3.153 -5.154 1.00 97.38 72 TRP A O 1
ATOM 559 N N . ASN A 1 73 ? -7.243 2.159 -6.918 1.00 95.25 73 ASN A N 1
ATOM 560 C CA . ASN A 1 73 ? -7.376 3.293 -7.836 1.00 95.25 73 ASN A CA 1
ATOM 561 C C . ASN A 1 73 ? -8.849 3.582 -8.135 1.00 95.25 73 ASN A C 1
ATOM 563 O O . ASN A 1 73 ? -9.273 4.730 -8.033 1.00 95.25 73 ASN A O 1
ATOM 567 N N . GLU A 1 74 ? -9.648 2.548 -8.429 1.00 95.69 74 GLU A N 1
ATOM 568 C CA . GLU A 1 74 ? -11.104 2.692 -8.549 1.00 95.69 74 GLU A CA 1
ATOM 569 C C . GLU A 1 74 ? -11.717 3.271 -7.270 1.00 95.69 74 GLU A C 1
ATOM 571 O O . GLU A 1 74 ? -12.482 4.230 -7.341 1.00 95.69 74 GLU A O 1
ATOM 576 N N . ALA A 1 75 ? -11.334 2.754 -6.100 1.00 96.69 75 ALA A N 1
ATOM 577 C CA . ALA A 1 75 ? -11.828 3.269 -4.828 1.00 96.69 75 ALA A CA 1
ATOM 578 C C . ALA A 1 75 ? -11.487 4.758 -4.628 1.00 96.69 75 ALA A C 1
ATOM 580 O O . ALA A 1 75 ? -12.340 5.508 -4.159 1.00 96.69 75 ALA A O 1
ATOM 581 N N . LEU A 1 76 ? -10.271 5.195 -4.990 1.00 94.50 76 LEU A N 1
ATOM 582 C CA . LEU A 1 76 ? -9.853 6.602 -4.904 1.00 94.50 76 LEU A CA 1
ATOM 583 C C . LEU A 1 76 ? -10.685 7.492 -5.831 1.00 94.50 76 LEU A C 1
ATOM 585 O O . LEU A 1 76 ? -11.126 8.555 -5.408 1.00 94.50 76 LEU A O 1
ATOM 589 N N . ILE A 1 77 ? -10.928 7.049 -7.065 1.00 93.44 77 ILE A N 1
ATOM 590 C CA . ILE A 1 77 ? -11.705 7.800 -8.062 1.00 93.44 77 ILE A CA 1
ATOM 591 C C . ILE A 1 77 ? -13.173 7.923 -7.637 1.00 93.44 77 ILE A C 1
ATOM 593 O O . ILE A 1 77 ? -13.789 8.971 -7.816 1.00 93.44 77 ILE A O 1
ATOM 597 N N . LEU A 1 78 ? -13.733 6.868 -7.043 1.00 94.44 78 LEU A N 1
ATOM 598 C CA . LEU A 1 78 ? -15.126 6.841 -6.595 1.00 94.44 78 LEU A CA 1
ATOM 599 C C . LEU A 1 78 ? -15.335 7.445 -5.197 1.00 94.44 78 LEU A C 1
ATOM 601 O O . LEU A 1 78 ? -16.487 7.558 -4.777 1.00 94.44 78 LEU A O 1
ATOM 605 N N . LYS A 1 79 ? -14.267 7.832 -4.480 1.00 93.44 79 LYS A N 1
ATOM 606 C CA . LYS A 1 79 ? -14.284 8.225 -3.055 1.00 93.44 79 LYS A CA 1
ATOM 607 C C . LYS A 1 79 ? -15.339 9.286 -2.722 1.00 93.44 79 LYS A C 1
ATOM 609 O O . LYS A 1 79 ? -16.009 9.157 -1.700 1.00 93.44 79 LYS A O 1
ATOM 614 N N . ASP A 1 80 ? -15.522 10.264 -3.609 1.00 88.88 80 ASP A N 1
ATOM 615 C CA . ASP A 1 80 ? -16.438 11.400 -3.425 1.00 88.88 80 ASP A CA 1
ATOM 616 C C . ASP A 1 80 ? -17.718 11.300 -4.282 1.00 88.88 80 ASP A C 1
ATOM 618 O O . ASP A 1 80 ? -18.434 12.283 -4.479 1.00 88.88 80 ASP A O 1
ATOM 622 N N . THR A 1 81 ? -18.023 10.108 -4.801 1.00 91.81 81 THR A N 1
ATOM 623 C CA . THR A 1 81 ? -19.211 9.837 -5.629 1.00 91.81 81 THR A CA 1
ATOM 624 C C . THR A 1 81 ? -20.294 9.087 -4.846 1.00 91.81 81 THR A C 1
ATOM 626 O O . THR A 1 81 ? -20.065 8.578 -3.747 1.00 91.81 81 THR A O 1
ATOM 629 N N . ASP A 1 82 ? -21.486 8.951 -5.427 1.00 91.56 82 ASP A N 1
ATOM 630 C CA . ASP A 1 82 ? -22.555 8.081 -4.915 1.00 91.56 82 ASP A CA 1
ATOM 631 C C . ASP A 1 82 ? -22.212 6.580 -5.003 1.00 91.56 82 ASP A C 1
ATOM 633 O O . ASP A 1 82 ? -22.890 5.749 -4.396 1.00 91.56 82 ASP A O 1
ATOM 637 N N . GLN A 1 83 ? -21.136 6.240 -5.713 1.00 94.19 83 GLN A N 1
ATOM 638 C CA . GLN A 1 83 ? -20.612 4.885 -5.881 1.00 94.19 83 GLN A CA 1
ATOM 639 C C . GLN A 1 83 ? -19.383 4.595 -5.009 1.00 94.19 83 GLN A C 1
ATOM 641 O O . GLN A 1 83 ? -18.717 3.573 -5.218 1.00 94.19 83 GLN A O 1
ATOM 646 N N . ALA A 1 84 ? -19.084 5.470 -4.042 1.00 95.56 84 ALA A N 1
ATOM 647 C CA . ALA A 1 84 ? -17.999 5.282 -3.089 1.00 95.56 84 ALA A CA 1
ATOM 648 C C . ALA A 1 84 ? -18.063 3.899 -2.429 1.00 95.56 84 ALA A C 1
ATOM 650 O O . ALA A 1 84 ? -19.138 3.375 -2.120 1.00 95.56 84 ALA A O 1
ATOM 651 N N . TYR A 1 85 ? -16.893 3.305 -2.200 1.00 97.06 85 TYR A N 1
ATOM 652 C CA . TYR A 1 85 ? -16.814 1.997 -1.560 1.00 97.06 85 TYR A CA 1
ATOM 653 C C . TYR A 1 85 ? -17.399 2.049 -0.150 1.00 97.06 85 TYR A C 1
ATOM 655 O O . TYR A 1 85 ? -17.036 2.903 0.662 1.00 97.06 85 TYR A O 1
ATOM 663 N N . GLY A 1 86 ? -18.290 1.101 0.134 1.00 96.19 86 GLY A N 1
ATOM 664 C CA . GLY A 1 86 ? -18.789 0.838 1.469 1.00 96.19 86 GLY A CA 1
ATOM 665 C C . GLY A 1 86 ? -18.061 -0.335 2.115 1.00 96.19 86 GLY A C 1
ATOM 666 O O . GLY A 1 86 ? -17.053 -0.853 1.626 1.00 96.19 86 GLY A O 1
ATOM 667 N N . ARG A 1 87 ? -18.615 -0.802 3.236 1.00 95.94 87 ARG A N 1
ATOM 668 C CA . ARG A 1 87 ? -18.077 -1.943 3.988 1.00 95.94 87 ARG A CA 1
ATOM 669 C C . ARG A 1 87 ? -17.907 -3.188 3.125 1.00 95.94 87 ARG A C 1
ATOM 671 O O . ARG A 1 87 ? -16.860 -3.819 3.177 1.00 95.94 87 ARG A O 1
ATOM 678 N N . ALA A 1 88 ? -18.925 -3.530 2.333 1.00 95.31 88 ALA A N 1
ATOM 679 C CA . ALA A 1 88 ? -18.918 -4.742 1.520 1.00 95.31 88 ALA A CA 1
ATOM 680 C C . ALA A 1 88 ? -17.793 -4.716 0.475 1.00 95.31 88 ALA A C 1
ATOM 682 O O . ALA A 1 88 ? -17.099 -5.717 0.290 1.00 95.31 88 ALA A O 1
ATOM 683 N N . GLU A 1 89 ? -17.577 -3.571 -0.172 1.00 97.12 89 GLU A N 1
ATOM 684 C CA . GLU A 1 89 ? -16.496 -3.383 -1.134 1.00 97.12 89 GLU A CA 1
ATOM 685 C C . GLU A 1 89 ? -15.119 -3.441 -0.464 1.00 97.12 89 GLU A C 1
ATOM 687 O O . GLU A 1 89 ? -14.245 -4.161 -0.951 1.00 97.12 89 GLU A O 1
ATOM 692 N N . PHE A 1 90 ? -14.921 -2.766 0.675 1.00 97.56 90 PHE A N 1
ATOM 693 C CA . PHE A 1 90 ? -13.647 -2.830 1.404 1.00 97.56 90 PHE A CA 1
ATOM 694 C C . PHE A 1 90 ? -13.348 -4.234 1.947 1.00 97.56 90 PHE A C 1
ATOM 696 O O . PHE A 1 90 ? -12.206 -4.694 1.853 1.00 97.56 90 PHE A O 1
ATOM 703 N N . ASP A 1 91 ? -14.349 -4.947 2.469 1.00 96.69 91 ASP A N 1
ATOM 704 C CA . ASP A 1 91 ? -14.199 -6.326 2.947 1.00 96.69 91 ASP A CA 1
ATOM 705 C C . ASP A 1 91 ? -13.858 -7.283 1.796 1.00 96.69 91 ASP A C 1
ATOM 707 O O . ASP A 1 91 ? -12.995 -8.151 1.956 1.00 96.69 91 ASP A O 1
ATOM 711 N N . LYS A 1 92 ? -14.466 -7.098 0.615 1.00 96.31 92 LYS A N 1
ATOM 712 C CA . LYS A 1 92 ? -14.139 -7.862 -0.600 1.00 96.31 92 LYS A CA 1
ATOM 713 C C . LYS A 1 92 ? -12.727 -7.575 -1.099 1.00 96.31 92 LYS A C 1
ATOM 715 O O . LYS A 1 92 ? -11.978 -8.503 -1.422 1.00 96.31 92 LYS A O 1
ATOM 720 N N . LEU A 1 93 ? -12.367 -6.295 -1.167 1.00 97.19 93 LEU A N 1
ATOM 721 C CA . LEU A 1 93 ? -11.073 -5.843 -1.655 1.00 97.19 93 LEU A CA 1
ATOM 722 C C . LEU A 1 93 ? -9.957 -6.408 -0.779 1.00 97.19 93 LEU A C 1
ATOM 724 O O . LEU A 1 93 ? -9.060 -7.080 -1.291 1.00 97.19 93 LEU A O 1
ATOM 728 N N . THR A 1 94 ? -10.058 -6.188 0.531 1.00 96.94 94 THR A N 1
ATOM 729 C CA . THR A 1 94 ? -9.023 -6.576 1.496 1.00 96.94 94 THR A CA 1
ATOM 730 C C . THR A 1 94 ? -9.052 -8.067 1.780 1.00 96.94 94 THR A C 1
ATOM 732 O O . THR A 1 94 ? -8.020 -8.641 2.077 1.00 96.94 94 THR A O 1
ATOM 735 N N . GLY A 1 95 ? -10.190 -8.740 1.629 1.00 95.50 95 GLY A N 1
ATOM 736 C CA . GLY A 1 95 ? -10.274 -10.189 1.675 1.00 95.50 95 GLY A CA 1
ATOM 737 C C . GLY A 1 95 ? -10.262 -10.767 3.101 1.00 95.50 95 GLY A C 1
ATOM 738 O O . GLY A 1 95 ? -10.987 -10.281 3.971 1.00 95.50 95 GLY A O 1
ATOM 739 N N . PRO A 1 96 ? -9.478 -11.830 3.378 1.00 96.56 96 PRO A N 1
ATOM 740 C CA . PRO A 1 96 ? -9.530 -12.589 4.636 1.00 96.56 96 PRO A CA 1
ATOM 741 C C . PRO A 1 96 ? -8.774 -11.945 5.816 1.00 96.56 96 PRO A C 1
ATOM 743 O O . PRO A 1 96 ? -8.433 -12.642 6.773 1.00 96.56 96 PRO A O 1
ATOM 746 N N . TYR A 1 97 ? -8.435 -10.661 5.730 1.00 98.06 97 TYR A N 1
ATOM 747 C CA . TYR A 1 97 ? -7.619 -9.972 6.727 1.00 98.06 97 TYR A CA 1
ATOM 748 C C . TYR A 1 97 ? -8.516 -9.287 7.758 1.00 98.06 97 TYR A C 1
ATOM 750 O O . TYR A 1 97 ? -9.542 -8.702 7.404 1.00 98.06 97 TYR A O 1
ATOM 758 N N . HIS A 1 98 ? -8.114 -9.378 9.023 1.00 97.31 98 HIS A N 1
ATOM 759 C CA . HIS A 1 98 ? -8.860 -8.891 10.187 1.00 97.31 98 HIS A CA 1
ATOM 760 C C . HIS A 1 98 ? -8.430 -7.481 10.598 1.00 97.31 98 HIS A C 1
ATOM 762 O O . HIS A 1 98 ? -9.203 -6.757 11.219 1.00 97.31 98 HIS A O 1
ATOM 768 N N . ALA A 1 99 ? -7.202 -7.088 10.255 1.00 98.19 99 ALA A N 1
ATOM 769 C CA . ALA A 1 99 ? -6.667 -5.771 10.554 1.00 98.19 99 ALA A CA 1
ATOM 770 C C . ALA A 1 99 ? -6.210 -5.067 9.275 1.00 98.19 99 ALA A C 1
ATOM 772 O O . ALA A 1 99 ? -5.565 -5.692 8.433 1.00 98.19 99 ALA A O 1
ATOM 773 N N . LEU A 1 100 ? -6.523 -3.779 9.148 1.00 98.12 100 LEU A N 1
ATOM 774 C CA . LEU A 1 100 ? -6.015 -2.907 8.085 1.00 98.12 100 LEU A CA 1
ATOM 775 C C . LEU A 1 100 ? -4.995 -1.951 8.695 1.00 98.12 100 LEU A C 1
ATOM 777 O O . LEU A 1 100 ? -5.323 -1.283 9.674 1.00 98.12 100 LEU A O 1
ATOM 781 N N . VAL A 1 101 ? -3.777 -1.888 8.160 1.00 97.44 101 VAL A N 1
ATOM 782 C CA . VAL A 1 101 ? -2.703 -1.074 8.745 1.00 97.44 101 VAL A CA 1
ATOM 783 C C . VAL A 1 101 ? -2.013 -0.227 7.686 1.00 97.44 101 VAL A C 1
ATOM 785 O O . VAL A 1 101 ? -1.433 -0.749 6.738 1.00 97.44 101 VAL A O 1
ATOM 788 N N . GLY A 1 102 ? -2.041 1.092 7.883 1.00 94.75 102 GLY A N 1
ATOM 789 C CA . GLY A 1 102 ? -1.323 2.034 7.029 1.00 94.75 102 GLY A CA 1
ATOM 790 C C . GLY A 1 102 ? -1.850 2.061 5.592 1.00 94.75 102 GLY A C 1
ATOM 791 O O . GLY A 1 102 ? -3.045 1.895 5.335 1.00 94.75 102 GLY A O 1
ATOM 792 N N . LEU A 1 103 ? -0.959 2.329 4.637 1.00 94.19 103 LEU A N 1
ATOM 793 C CA . LEU A 1 103 ? -1.304 2.347 3.217 1.00 94.19 103 LEU A CA 1
ATOM 794 C C . LEU A 1 103 ? -1.662 0.946 2.706 1.00 94.19 103 LEU A C 1
ATOM 796 O O . LEU A 1 103 ? -1.091 -0.035 3.173 1.00 94.19 103 LEU A O 1
ATOM 800 N N . PRO A 1 104 ? -2.532 0.843 1.692 1.00 95.38 104 PRO A N 1
ATOM 801 C CA . PRO A 1 104 ? -3.306 1.924 1.056 1.00 95.38 104 PRO A CA 1
ATOM 802 C C . PRO A 1 104 ? -4.573 2.339 1.829 1.00 95.38 104 PRO A C 1
ATOM 804 O O . PRO A 1 104 ? -5.088 3.434 1.610 1.00 95.38 104 PRO A O 1
ATOM 807 N N . ALA A 1 105 ? -5.052 1.513 2.765 1.00 95.94 105 ALA A N 1
ATOM 808 C CA . ALA A 1 105 ? -6.317 1.723 3.476 1.00 95.94 105 ALA A CA 1
ATOM 809 C C . ALA A 1 105 ? -6.385 3.066 4.226 1.00 95.94 105 ALA A C 1
ATOM 811 O O . ALA A 1 105 ? -7.439 3.694 4.279 1.00 95.94 105 ALA A O 1
ATOM 812 N N . ALA A 1 106 ? -5.265 3.551 4.760 1.00 94.12 106 ALA A N 1
ATOM 813 C CA . ALA A 1 106 ? -5.232 4.788 5.531 1.00 94.12 106 ALA A CA 1
ATOM 814 C C . ALA A 1 106 ? -5.591 6.058 4.728 1.00 94.12 106 ALA A C 1
ATOM 816 O O . ALA A 1 106 ? -5.883 7.077 5.344 1.00 94.12 106 ALA A O 1
ATOM 817 N N . LEU A 1 107 ? -5.635 6.001 3.388 1.00 93.75 107 LEU A N 1
ATOM 818 C CA . LEU A 1 107 ? -6.140 7.088 2.524 1.00 93.75 107 LEU A CA 1
ATOM 819 C C . LEU A 1 107 ? -7.671 7.171 2.450 1.00 93.75 107 LEU A C 1
ATOM 821 O O . LEU A 1 107 ? -8.226 8.014 1.745 1.00 93.75 107 LEU A O 1
ATOM 825 N N . PHE A 1 108 ? -8.356 6.253 3.122 1.00 95.75 108 PHE A N 1
ATOM 826 C CA . PHE A 1 108 ? -9.807 6.149 3.139 1.00 95.75 108 PHE A CA 1
ATOM 827 C C . PHE A 1 108 ? -10.338 6.339 4.554 1.00 95.75 108 PHE A C 1
ATOM 829 O O . PHE A 1 108 ? -11.348 5.742 4.912 1.00 95.75 108 PHE A O 1
ATOM 836 N N . SER A 1 109 ? -9.668 7.142 5.382 1.00 94.94 109 SER A N 1
ATOM 837 C CA . SER A 1 109 ? -9.964 7.223 6.815 1.00 94.94 109 SER A CA 1
ATOM 838 C C . SER A 1 109 ? -11.432 7.564 7.092 1.00 94.94 109 SER A C 1
ATOM 840 O O . SER A 1 109 ? -12.117 6.810 7.783 1.00 94.94 109 SER A O 1
ATOM 842 N N . ALA A 1 110 ? -11.961 8.605 6.445 1.00 94.69 110 ALA A N 1
ATOM 843 C CA . ALA A 1 110 ? -13.367 8.994 6.553 1.00 94.69 110 ALA A CA 1
ATOM 844 C C . ALA A 1 110 ? -14.335 7.906 6.046 1.00 94.69 110 ALA A C 1
ATOM 846 O O . ALA A 1 110 ? -15.337 7.602 6.696 1.00 94.69 110 ALA A O 1
ATOM 847 N N . ALA A 1 111 ? -14.031 7.285 4.901 1.00 95.31 111 ALA A N 1
ATOM 848 C CA . ALA A 1 111 ? -14.873 6.246 4.310 1.00 95.31 111 ALA A CA 1
ATOM 849 C C . ALA A 1 111 ? -14.886 4.962 5.154 1.00 95.31 111 ALA A C 1
ATOM 851 O O . ALA A 1 111 ? -15.945 4.364 5.338 1.00 95.31 111 ALA A O 1
ATOM 852 N N . LEU A 1 112 ? -13.742 4.560 5.714 1.00 96.44 112 LEU A N 1
ATOM 853 C CA . LEU A 1 112 ? -13.614 3.390 6.581 1.00 96.44 112 LEU A CA 1
ATOM 854 C C . LEU A 1 112 ? -14.317 3.627 7.921 1.00 96.44 112 LEU A C 1
ATOM 856 O O . LEU A 1 112 ? -15.099 2.778 8.338 1.00 96.44 112 LEU A O 1
ATOM 860 N N . VAL A 1 113 ? -14.121 4.787 8.556 1.00 95.88 113 VAL A N 1
ATOM 861 C CA . VAL A 1 113 ? -14.828 5.137 9.802 1.00 95.88 113 VAL A CA 1
ATOM 862 C C . VAL A 1 113 ? -16.344 5.146 9.599 1.00 95.88 113 VAL A C 1
ATOM 864 O O . VAL A 1 113 ? -17.078 4.650 10.448 1.00 95.88 113 VAL A O 1
ATOM 867 N N . LYS A 1 114 ? -16.824 5.655 8.459 1.00 95.31 114 LYS A N 1
ATOM 868 C CA . LYS A 1 114 ? -18.253 5.646 8.113 1.00 95.31 114 LYS A CA 1
ATOM 869 C C . LYS A 1 114 ? -18.783 4.243 7.790 1.00 95.31 114 LYS A C 1
ATOM 871 O O . LYS A 1 114 ? -19.946 3.955 8.058 1.00 95.31 114 LYS A O 1
ATOM 876 N N . SER A 1 115 ? -17.965 3.403 7.158 1.00 95.50 115 SER A N 1
ATOM 877 C CA . SER A 1 115 ? -18.377 2.083 6.660 1.00 95.50 115 SER A CA 1
ATOM 878 C C . SER A 1 115 ? -18.403 1.012 7.744 1.00 95.50 115 SER A C 1
ATOM 880 O O . SER A 1 115 ? -19.251 0.118 7.706 1.00 95.50 115 SER A O 1
ATOM 882 N N . TYR A 1 116 ? -17.463 1.066 8.684 1.00 95.19 116 TYR A N 1
ATOM 883 C CA . TYR A 1 116 ? -17.370 0.091 9.761 1.00 95.19 116 TYR A CA 1
ATOM 884 C C . TYR A 1 116 ? -18.181 0.529 10.980 1.00 95.19 116 TYR A C 1
ATOM 886 O O . TYR A 1 116 ? -18.317 1.710 11.284 1.00 95.19 116 TYR A O 1
ATOM 894 N N . ASP A 1 117 ? -18.773 -0.453 11.654 1.00 86.31 117 ASP A N 1
ATOM 895 C CA . ASP A 1 117 ? -19.655 -0.230 12.793 1.00 86.31 117 ASP A CA 1
ATOM 896 C C . ASP A 1 117 ? -18.873 -0.162 14.119 1.00 86.31 117 ASP A C 1
ATOM 898 O O . ASP A 1 117 ? -17.644 -0.129 14.172 1.00 86.31 117 ASP A O 1
ATOM 902 N N . PHE A 1 118 ? -19.612 -0.154 15.227 1.00 83.56 118 PHE A N 1
ATOM 903 C CA . PHE A 1 118 ? -19.072 -0.058 16.581 1.00 83.56 118 PHE A CA 1
ATOM 904 C C . PHE A 1 118 ? -18.223 -1.264 17.025 1.00 83.56 118 PHE A C 1
ATOM 906 O O . PHE A 1 118 ? -17.567 -1.168 18.073 1.00 83.56 118 PHE A O 1
ATOM 913 N N . HIS A 1 119 ? -18.246 -2.383 16.290 1.00 91.12 119 HIS A N 1
ATOM 914 C CA . HIS A 1 119 ? -17.433 -3.559 16.602 1.00 91.12 119 HIS A CA 1
ATOM 915 C C . HIS A 1 119 ? -15.978 -3.378 16.169 1.00 91.12 119 HIS A C 1
ATOM 917 O O . HIS A 1 119 ? -15.083 -3.897 16.837 1.00 91.12 119 HIS A O 1
ATOM 923 N N . THR A 1 120 ? -15.740 -2.608 15.108 1.00 96.75 120 THR A N 1
ATOM 924 C CA . THR A 1 120 ? -14.396 -2.322 14.615 1.00 96.75 120 THR A CA 1
ATOM 925 C C . THR A 1 120 ? -13.691 -1.322 15.526 1.00 96.75 120 THR A C 1
ATOM 927 O O . THR A 1 120 ? -14.265 -0.322 15.968 1.00 96.75 120 THR A O 1
ATOM 930 N N . LYS A 1 121 ? -12.428 -1.612 15.837 1.00 97.88 121 LYS A N 1
ATOM 931 C CA . LYS A 1 121 ? -11.558 -0.724 16.603 1.00 97.88 121 LYS A CA 1
ATOM 932 C C . LYS A 1 121 ? -10.757 0.167 15.668 1.00 97.88 121 LYS A C 1
ATOM 934 O O . LYS A 1 121 ? -10.301 -0.287 14.623 1.00 97.88 121 LYS A O 1
ATOM 939 N N . PHE A 1 122 ? -10.545 1.412 16.067 1.00 97.50 122 PHE A N 1
ATOM 940 C CA . PHE A 1 122 ? -9.752 2.373 15.311 1.00 97.50 122 PHE A CA 1
ATOM 941 C C . PHE A 1 122 ? -8.516 2.782 16.101 1.00 97.50 122 PHE A C 1
ATOM 943 O O . PHE A 1 122 ? -8.615 3.238 17.238 1.00 97.50 122 PHE A O 1
ATOM 950 N N . LEU A 1 123 ? -7.345 2.627 15.502 1.00 97.25 123 LEU A N 1
ATOM 951 C CA . LEU A 1 123 ? -6.088 3.112 16.055 1.00 97.25 123 LEU A CA 1
ATOM 952 C C . LEU A 1 123 ? -5.612 4.284 15.201 1.00 97.25 123 LEU A C 1
ATOM 954 O O . LEU A 1 123 ? -5.548 4.164 13.981 1.00 97.25 123 LEU A O 1
ATOM 958 N N . VAL A 1 124 ? -5.310 5.414 15.830 1.00 96.25 124 VAL A N 1
ATOM 959 C CA . VAL A 1 124 ? -4.718 6.583 15.170 1.00 96.25 124 VAL A CA 1
ATOM 960 C C . VAL A 1 124 ? -3.362 6.840 15.803 1.00 96.25 124 VAL A C 1
ATOM 962 O O . VAL A 1 124 ? -3.261 6.916 17.030 1.00 96.25 124 VAL A O 1
ATOM 965 N N . VAL A 1 125 ? -2.329 6.942 14.967 1.00 93.62 125 VAL A N 1
ATOM 966 C CA . VAL A 1 125 ? -0.950 7.160 15.411 1.00 93.62 125 VAL A CA 1
ATOM 967 C C . VAL A 1 125 ? -0.499 8.579 15.075 1.00 93.62 125 VAL A C 1
ATOM 969 O O . VAL A 1 125 ? -0.338 8.916 13.899 1.00 93.62 125 VAL A O 1
ATOM 972 N N . GLY A 1 126 ? -0.244 9.372 16.115 1.00 88.62 126 GLY A N 1
ATOM 973 C CA . GLY A 1 126 ? 0.169 10.770 16.058 1.00 88.62 126 GLY A CA 1
ATOM 974 C C . GLY A 1 126 ? -0.826 11.656 15.309 1.00 88.62 126 GLY A C 1
ATOM 975 O O . GLY A 1 126 ? -1.980 11.293 15.097 1.00 88.62 126 GLY A O 1
ATOM 976 N N . ASP A 1 127 ? -0.342 12.798 14.821 1.00 80.75 127 ASP A N 1
ATOM 977 C CA . ASP A 1 127 ? -1.110 13.722 13.976 1.00 80.75 127 ASP A CA 1
ATOM 978 C C . ASP A 1 127 ? -1.252 13.200 12.535 1.00 80.75 127 ASP A C 1
ATOM 980 O O . ASP A 1 127 ? -0.823 13.836 11.562 1.00 80.75 127 ASP A O 1
ATOM 984 N N . PHE A 1 128 ? -1.825 12.007 12.380 1.00 84.50 128 PHE A N 1
ATOM 985 C CA . PHE A 1 128 ? -2.034 11.392 11.078 1.00 84.50 128 PHE A CA 1
ATOM 986 C C . PHE A 1 128 ? -2.886 12.293 10.170 1.00 84.50 128 PHE A C 1
ATOM 988 O O . PHE A 1 128 ? -4.014 12.664 10.502 1.00 84.50 128 PHE A O 1
ATOM 995 N N . LYS A 1 129 ? -2.349 12.598 8.983 1.00 78.81 129 LYS A N 1
ATOM 996 C CA . LYS A 1 129 ? -3.031 13.324 7.902 1.00 78.81 129 LYS A CA 1
ATOM 997 C C . LYS A 1 129 ? -2.740 12.632 6.577 1.00 78.81 129 LYS A C 1
ATOM 999 O O . LYS A 1 129 ? -1.569 12.424 6.245 1.00 78.81 129 LYS A O 1
ATOM 1004 N N . GLU A 1 130 ? -3.782 12.323 5.802 1.00 80.25 130 GLU A N 1
ATOM 1005 C CA . GLU A 1 130 ? -3.646 11.590 4.532 1.00 80.25 130 GLU A CA 1
ATOM 1006 C C . GLU A 1 130 ? -2.720 12.331 3.555 1.00 80.25 130 GLU A C 1
ATOM 1008 O O . GLU A 1 130 ? -1.841 11.724 2.945 1.00 80.25 130 GLU A O 1
ATOM 1013 N N . LYS A 1 131 ? -2.848 13.660 3.444 1.00 77.69 131 LYS A N 1
ATOM 1014 C CA . LYS A 1 131 ? -2.014 14.443 2.518 1.00 77.69 131 LYS A CA 1
ATOM 1015 C C . LYS A 1 131 ? -0.533 14.439 2.897 1.00 77.69 131 LYS A C 1
ATOM 1017 O O . LYS A 1 131 ? 0.320 14.224 2.041 1.00 77.69 131 LYS A O 1
ATOM 1022 N N . THR A 1 132 ? -0.220 14.635 4.178 1.00 81.19 132 THR A N 1
ATOM 1023 C CA . THR A 1 132 ? 1.167 14.596 4.670 1.00 81.19 132 THR A CA 1
ATOM 1024 C C . THR A 1 132 ? 1.789 13.225 4.424 1.00 81.19 132 THR A C 1
ATOM 1026 O O . THR A 1 132 ? 2.953 13.129 4.037 1.00 81.19 132 THR A O 1
ATOM 1029 N N . LEU A 1 133 ? 0.994 12.167 4.597 1.00 79.88 133 LEU A N 1
ATOM 1030 C CA . LEU A 1 133 ? 1.375 10.798 4.286 1.00 79.88 133 LEU A CA 1
ATOM 1031 C C . LEU A 1 133 ? 1.764 10.634 2.808 1.00 79.88 133 LEU A C 1
ATOM 1033 O O . LEU A 1 133 ? 2.878 10.185 2.518 1.00 79.88 133 LEU A O 1
ATOM 1037 N N . VAL A 1 134 ? 0.881 11.010 1.878 1.00 82.81 134 VAL A N 1
ATOM 1038 C CA . VAL A 1 134 ? 1.150 10.847 0.440 1.00 82.81 134 VAL A CA 1
ATOM 1039 C C . VAL A 1 134 ? 2.356 11.677 0.016 1.00 82.81 134 VAL A C 1
ATOM 1041 O O . VAL A 1 134 ? 3.257 11.149 -0.632 1.00 82.81 134 VAL A O 1
ATOM 1044 N N . GLN A 1 135 ? 2.436 12.937 0.447 1.00 85.50 135 GLN A N 1
ATOM 1045 C CA . GLN A 1 135 ? 3.564 13.816 0.133 1.00 85.50 135 GLN A CA 1
ATOM 1046 C C . GLN A 1 135 ? 4.892 13.268 0.660 1.00 85.50 135 GLN A C 1
ATOM 1048 O O . GLN A 1 135 ? 5.902 13.325 -0.045 1.00 85.50 135 GLN A O 1
ATOM 1053 N N . HIS A 1 136 ? 4.903 12.693 1.868 1.00 83.31 136 HIS A N 1
ATOM 1054 C CA . HIS A 1 136 ? 6.100 12.079 2.433 1.00 83.31 136 HIS A CA 1
ATOM 1055 C C . HIS A 1 136 ? 6.589 10.915 1.566 1.00 83.31 136 HIS A C 1
ATOM 1057 O O . HIS A 1 136 ? 7.743 10.914 1.132 1.00 83.31 136 HIS A O 1
ATOM 1063 N N . VAL A 1 137 ? 5.704 9.963 1.258 1.00 82.62 137 VAL A N 1
ATOM 1064 C CA . VAL A 1 137 ? 6.046 8.792 0.437 1.00 82.62 137 VAL A CA 1
ATOM 1065 C C . VAL A 1 137 ? 6.466 9.224 -0.967 1.00 82.62 137 VAL A C 1
ATOM 1067 O O . VAL A 1 137 ? 7.524 8.820 -1.454 1.00 82.62 137 VAL A O 1
ATOM 1070 N N . ARG A 1 138 ? 5.703 10.126 -1.588 1.00 84.38 138 ARG A N 1
ATOM 1071 C CA . ARG A 1 138 ? 5.998 10.664 -2.915 1.00 84.38 138 ARG A CA 1
ATOM 1072 C C . ARG A 1 138 ? 7.367 11.336 -2.957 1.00 84.38 138 ARG A C 1
ATOM 1074 O O . ARG A 1 138 ? 8.170 10.995 -3.814 1.00 84.38 138 ARG A O 1
ATOM 1081 N N . SER A 1 139 ? 7.694 12.208 -2.003 1.00 84.94 139 SER A N 1
ATOM 1082 C CA . SER A 1 139 ? 8.993 12.904 -1.974 1.00 84.94 139 SER A CA 1
ATOM 1083 C C . SER A 1 139 ? 10.198 11.955 -1.937 1.00 84.94 139 SER A C 1
ATOM 1085 O O . SER A 1 139 ? 11.263 12.283 -2.458 1.00 84.94 139 SER A O 1
ATOM 1087 N N . LYS A 1 140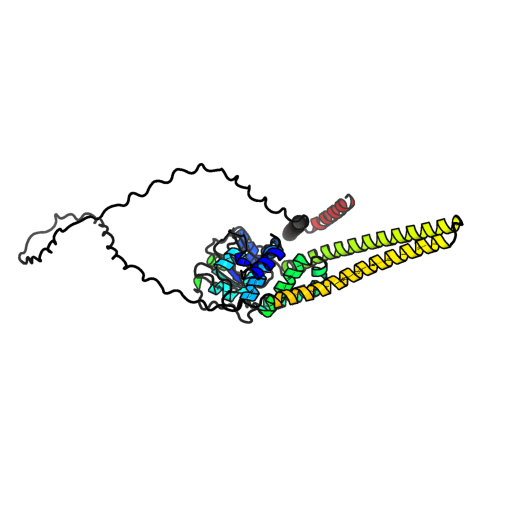 ? 10.028 10.763 -1.349 1.00 83.44 140 LYS A N 1
ATOM 1088 C CA . LYS A 1 140 ? 11.075 9.743 -1.239 1.00 83.44 140 LYS A CA 1
ATOM 1089 C C . LYS A 1 140 ? 11.196 8.882 -2.488 1.00 83.44 140 LYS A C 1
ATOM 1091 O O . LYS A 1 140 ? 12.308 8.505 -2.846 1.00 83.44 140 LYS A O 1
ATOM 1096 N N . ILE A 1 141 ? 10.077 8.553 -3.129 1.00 81.50 141 ILE A N 1
ATOM 1097 C CA . ILE A 1 141 ? 10.053 7.565 -4.211 1.00 81.50 141 ILE A CA 1
ATOM 1098 C C . ILE A 1 141 ? 10.022 8.232 -5.601 1.00 81.50 141 ILE A C 1
ATOM 1100 O O . ILE A 1 141 ? 10.661 7.734 -6.528 1.00 81.50 141 ILE A O 1
ATOM 1104 N N . GLN A 1 142 ? 9.365 9.388 -5.751 1.00 83.69 142 GLN A N 1
ATOM 1105 C CA . GLN A 1 142 ? 9.185 10.097 -7.028 1.00 83.69 142 GLN A CA 1
ATOM 1106 C C . GLN A 1 142 ? 10.484 10.295 -7.828 1.00 83.69 142 GLN A C 1
ATOM 1108 O O . GLN A 1 142 ? 10.448 10.043 -9.033 1.00 83.69 142 GLN A O 1
ATOM 1113 N N . PRO A 1 143 ? 11.633 10.681 -7.226 1.00 85.38 143 PRO A N 1
ATOM 1114 C CA . PRO A 1 143 ? 12.868 10.883 -7.989 1.00 85.38 143 PRO A CA 1
ATOM 1115 C C . PRO A 1 143 ? 13.358 9.618 -8.705 1.00 85.38 143 PRO A C 1
ATOM 1117 O O . PRO A 1 143 ? 14.030 9.704 -9.729 1.00 85.38 143 PRO A O 1
ATOM 1120 N N . TYR A 1 144 ? 13.014 8.443 -8.177 1.00 82.81 144 TYR A N 1
ATOM 1121 C CA . TYR A 1 144 ? 13.409 7.145 -8.722 1.00 82.81 144 TYR A CA 1
ATOM 1122 C C . TYR A 1 144 ? 12.339 6.539 -9.633 1.00 82.81 144 TYR A C 1
ATOM 1124 O O . TYR A 1 144 ? 12.618 5.579 -10.350 1.00 82.81 144 TYR A O 1
ATOM 1132 N N . MET A 1 145 ? 11.120 7.083 -9.622 1.00 83.56 145 MET A N 1
ATOM 1133 C CA . MET A 1 145 ? 9.966 6.454 -10.255 1.00 83.56 145 MET A CA 1
ATOM 1134 C C . MET A 1 145 ? 10.105 6.269 -11.773 1.00 83.56 145 MET A C 1
ATOM 1136 O O . MET A 1 145 ? 9.811 5.170 -12.229 1.00 83.56 145 MET A O 1
ATOM 1140 N N . PRO A 1 146 ? 10.655 7.217 -12.562 1.00 85.00 146 PRO A N 1
ATOM 1141 C CA . PRO A 1 146 ? 10.881 6.986 -13.993 1.00 85.00 146 PRO A CA 1
ATOM 1142 C C . PRO A 1 146 ? 11.781 5.776 -14.285 1.00 85.00 146 PRO A C 1
ATOM 1144 O O . PRO A 1 146 ? 11.480 4.973 -15.164 1.00 85.00 146 PRO A O 1
ATOM 1147 N N . ALA A 1 147 ? 12.864 5.605 -13.518 1.00 79.62 147 ALA A N 1
ATOM 1148 C CA . ALA A 1 147 ? 13.777 4.474 -13.679 1.00 79.62 147 ALA A CA 1
ATOM 1149 C C . ALA A 1 147 ? 13.136 3.153 -13.223 1.00 79.62 147 ALA A C 1
ATOM 1151 O O . ALA A 1 147 ? 13.309 2.120 -13.867 1.00 79.62 147 ALA A O 1
ATOM 1152 N N . LEU A 1 148 ? 12.366 3.190 -12.133 1.00 82.31 148 LEU A N 1
ATOM 1153 C CA . LEU A 1 148 ? 11.638 2.027 -11.632 1.00 82.31 148 LEU A CA 1
ATOM 1154 C C . LEU A 1 148 ? 10.532 1.593 -12.606 1.00 82.31 148 LEU A C 1
ATOM 1156 O O . LEU A 1 148 ? 10.419 0.410 -12.900 1.00 82.31 148 LEU A O 1
ATOM 1160 N N . MET A 1 149 ? 9.780 2.533 -13.182 1.00 86.06 149 MET A N 1
ATOM 1161 C CA . MET A 1 149 ? 8.784 2.262 -14.225 1.00 86.06 149 MET A CA 1
ATOM 1162 C C . MET A 1 149 ? 9.401 1.724 -15.511 1.00 86.06 149 MET A C 1
ATOM 1164 O O . MET A 1 149 ? 8.785 0.900 -16.175 1.00 86.06 149 MET A O 1
ATOM 1168 N N . TRP A 1 150 ? 10.610 2.155 -15.868 1.00 83.75 150 TRP A N 1
ATOM 1169 C CA . TRP A 1 150 ? 11.335 1.544 -16.979 1.00 83.75 150 TRP A CA 1
ATOM 1170 C C . TRP A 1 150 ? 11.709 0.085 -16.674 1.00 83.75 150 TRP A C 1
ATOM 1172 O O . TRP A 1 150 ? 11.572 -0.779 -17.536 1.00 83.75 150 TRP A O 1
ATOM 1182 N N . TYR A 1 151 ? 12.129 -0.199 -15.437 1.00 79.44 151 TYR A N 1
ATOM 1183 C CA . TYR A 1 151 ? 12.514 -1.543 -15.005 1.00 79.44 151 TYR A CA 1
ATOM 1184 C C . TYR A 1 151 ? 11.325 -2.513 -14.900 1.00 79.44 151 TYR A C 1
ATOM 1186 O O . TYR A 1 151 ? 11.382 -3.621 -15.429 1.00 79.44 151 TYR A O 1
ATOM 1194 N N . ASP A 1 152 ? 10.246 -2.109 -14.226 1.00 82.81 152 ASP A N 1
ATOM 1195 C CA . ASP A 1 152 ? 9.007 -2.884 -14.122 1.00 82.81 152 ASP A CA 1
ATOM 1196 C C . ASP A 1 152 ? 7.794 -1.957 -14.312 1.00 82.81 152 ASP A C 1
ATOM 1198 O O . ASP A 1 152 ? 7.215 -1.455 -13.340 1.00 82.81 152 ASP A O 1
ATOM 1202 N N . PRO A 1 153 ? 7.378 -1.723 -15.569 1.00 88.44 153 PRO A N 1
ATOM 1203 C CA . PRO A 1 153 ? 6.265 -0.827 -15.869 1.00 88.44 153 PRO A CA 1
ATOM 1204 C C . PRO A 1 153 ? 4.934 -1.357 -15.344 1.00 88.44 153 PRO A C 1
ATOM 1206 O O . PRO A 1 153 ? 4.003 -0.579 -15.144 1.00 88.44 153 PRO A O 1
ATOM 1209 N N . LYS A 1 154 ? 4.817 -2.670 -15.117 1.00 88.62 154 LYS A N 1
ATOM 1210 C CA . LYS A 1 154 ? 3.568 -3.277 -14.664 1.00 88.62 154 LYS A CA 1
ATOM 1211 C C . LYS A 1 154 ? 3.342 -2.985 -13.185 1.00 88.62 154 LYS A C 1
ATOM 1213 O O . LYS A 1 154 ? 2.250 -2.558 -12.823 1.00 88.62 154 LYS A O 1
ATOM 1218 N N . TYR A 1 155 ? 4.362 -3.195 -12.356 1.00 90.38 155 TYR A N 1
ATOM 1219 C CA . TYR A 1 155 ? 4.291 -2.897 -10.928 1.00 90.38 155 TYR A CA 1
ATOM 1220 C C . TYR A 1 155 ? 4.373 -1.391 -10.666 1.00 90.38 155 TYR A C 1
ATOM 1222 O O . TYR A 1 155 ? 3.458 -0.803 -10.085 1.00 90.38 155 TYR A O 1
ATOM 1230 N N . PHE A 1 156 ? 5.453 -0.746 -11.118 1.00 89.44 156 PHE A N 1
ATOM 1231 C CA . PHE A 1 156 ? 5.715 0.651 -10.776 1.00 89.44 156 PHE A CA 1
ATOM 1232 C C . PHE A 1 156 ? 4.805 1.622 -11.520 1.00 89.44 156 PHE A C 1
ATOM 1234 O O . PHE A 1 156 ? 4.521 2.680 -10.976 1.00 89.44 156 PHE A O 1
ATOM 1241 N N . GLY A 1 157 ? 4.294 1.266 -12.705 1.00 90.44 157 GLY A N 1
ATOM 1242 C CA . GLY A 1 157 ? 3.273 2.076 -13.375 1.00 90.44 157 GLY A CA 1
ATOM 1243 C C . GLY A 1 157 ? 1.975 2.132 -12.576 1.00 90.44 157 GLY A C 1
ATOM 1244 O O . GLY A 1 157 ? 1.474 3.213 -12.298 1.00 90.44 157 GLY A O 1
ATOM 1245 N N . GLN A 1 158 ? 1.490 0.985 -12.094 1.00 91.19 158 GLN A N 1
ATOM 1246 C CA . GLN A 1 158 ? 0.285 0.942 -11.259 1.00 91.19 158 GLN A CA 1
ATOM 1247 C C . GLN A 1 158 ? 0.483 1.628 -9.904 1.00 91.19 158 GLN A C 1
ATOM 1249 O O . GLN A 1 158 ? -0.423 2.306 -9.420 1.00 91.19 158 GLN A O 1
ATOM 1254 N N . ALA A 1 159 ? 1.662 1.468 -9.294 1.00 90.19 159 ALA A N 1
ATOM 1255 C CA . ALA A 1 159 ? 2.003 2.164 -8.059 1.00 90.19 159 ALA A CA 1
ATOM 1256 C C . ALA A 1 159 ? 2.071 3.687 -8.265 1.00 90.19 159 ALA A C 1
ATOM 1258 O O . ALA A 1 159 ? 1.563 4.434 -7.433 1.00 90.19 159 ALA A O 1
ATOM 1259 N N . ALA A 1 160 ? 2.678 4.149 -9.364 1.00 90.19 160 ALA A N 1
ATOM 1260 C CA . ALA A 1 160 ? 2.748 5.567 -9.709 1.00 90.19 160 ALA A CA 1
ATOM 1261 C C . ALA A 1 160 ? 1.346 6.159 -9.903 1.00 90.19 160 ALA A C 1
ATOM 1263 O O . ALA A 1 160 ? 1.023 7.147 -9.246 1.00 90.19 160 ALA A O 1
ATOM 1264 N N . ASP A 1 161 ? 0.493 5.490 -10.688 1.00 91.56 161 ASP A N 1
ATOM 1265 C CA . ASP A 1 161 ? -0.904 5.891 -10.888 1.00 91.56 161 ASP A CA 1
ATOM 1266 C C . ASP A 1 161 ? -1.650 6.009 -9.546 1.00 91.56 161 ASP A C 1
ATOM 1268 O O . ASP A 1 161 ? -2.372 6.978 -9.306 1.00 91.56 161 ASP A O 1
ATOM 1272 N N . PHE A 1 162 ? -1.444 5.044 -8.641 1.00 93.06 162 PHE A N 1
ATOM 1273 C CA . PHE A 1 162 ? -2.029 5.077 -7.301 1.00 93.06 162 PHE A CA 1
ATOM 1274 C C . PHE A 1 162 ? -1.566 6.293 -6.496 1.00 93.06 162 PHE A C 1
ATOM 1276 O O . PHE A 1 162 ? -2.396 6.978 -5.900 1.00 93.06 162 PHE A O 1
ATOM 1283 N N . PHE A 1 163 ? -0.264 6.589 -6.471 1.00 91.12 163 PHE A N 1
ATOM 1284 C CA . PHE A 1 163 ? 0.256 7.728 -5.711 1.00 91.12 163 PHE A CA 1
ATOM 1285 C C . PHE A 1 163 ? -0.163 9.081 -6.298 1.00 91.12 163 PHE A C 1
ATOM 1287 O O . PHE A 1 163 ? -0.429 10.008 -5.531 1.00 91.12 163 PHE A O 1
ATOM 1294 N N . ASP A 1 164 ? -0.277 9.194 -7.621 1.00 90.69 164 ASP A N 1
ATOM 1295 C CA . ASP A 1 164 ? -0.778 10.401 -8.285 1.00 90.69 164 ASP A CA 1
ATOM 1296 C C . ASP A 1 164 ? -2.255 10.662 -7.949 1.00 90.69 164 ASP A C 1
ATOM 1298 O O . ASP A 1 164 ? -2.639 11.782 -7.584 1.00 90.69 164 ASP A O 1
ATOM 1302 N N . LEU A 1 165 ? -3.082 9.611 -7.992 1.00 91.12 165 LEU A N 1
ATOM 1303 C CA . LEU A 1 165 ? -4.479 9.686 -7.562 1.00 91.12 165 LEU A CA 1
ATOM 1304 C C . LEU A 1 165 ? -4.589 9.988 -6.066 1.00 91.12 165 LEU A C 1
ATOM 1306 O O . LEU A 1 165 ? -5.415 10.809 -5.665 1.00 91.12 165 LEU A O 1
ATOM 1310 N N . ALA A 1 166 ? -3.757 9.355 -5.242 1.00 90.69 166 ALA A N 1
ATOM 1311 C CA . ALA A 1 166 ? -3.743 9.557 -3.802 1.00 90.69 166 ALA A CA 1
ATOM 1312 C C . ALA A 1 166 ? -3.426 11.011 -3.437 1.00 90.69 166 ALA A C 1
ATOM 1314 O O . ALA A 1 166 ? -4.079 11.565 -2.562 1.00 90.69 166 ALA A O 1
ATOM 1315 N N . ASP A 1 167 ? -2.471 11.651 -4.115 1.00 88.69 167 ASP A N 1
ATOM 1316 C CA . ASP A 1 167 ? -2.077 13.039 -3.826 1.00 88.69 167 ASP A CA 1
ATOM 1317 C C . ASP A 1 167 ? -3.213 14.022 -4.142 1.00 88.69 167 ASP A C 1
ATOM 1319 O O . ASP A 1 167 ? -3.437 14.996 -3.422 1.00 88.69 167 ASP A O 1
ATOM 1323 N N . THR A 1 168 ? -3.981 13.711 -5.187 1.00 86.44 168 THR A N 1
ATOM 1324 C CA . THR A 1 168 ? -5.132 14.512 -5.618 1.00 86.44 168 THR A CA 1
ATOM 1325 C C . THR A 1 168 ? -6.338 14.343 -4.685 1.00 86.44 168 THR A C 1
ATOM 1327 O O . THR A 1 168 ? -7.046 15.313 -4.426 1.00 86.44 168 THR A O 1
ATOM 1330 N N . ASN A 1 169 ? -6.557 13.134 -4.152 1.00 83.75 169 ASN A N 1
ATOM 1331 C CA . ASN A 1 169 ? -7.763 12.761 -3.392 1.00 83.75 169 ASN A CA 1
ATOM 1332 C C . ASN A 1 169 ? -7.537 12.619 -1.868 1.00 83.75 169 ASN A C 1
ATOM 1334 O O . ASN A 1 169 ? -8.431 12.188 -1.127 1.00 83.75 169 ASN A O 1
ATOM 1338 N N . ALA A 1 170 ? -6.336 12.925 -1.374 1.00 81.81 170 ALA A N 1
ATOM 1339 C CA . ALA A 1 170 ? -6.018 12.840 0.047 1.00 81.81 170 ALA A CA 1
ATOM 1340 C C . ALA A 1 170 ? -6.691 13.964 0.847 1.00 81.81 170 ALA A C 1
ATOM 1342 O O . ALA A 1 170 ? -6.561 15.152 0.533 1.00 81.81 170 ALA A O 1
ATOM 1343 N N . ILE A 1 171 ? -7.347 13.592 1.947 1.00 80.38 171 ILE A N 1
ATOM 1344 C CA . ILE A 1 171 ? -7.939 14.548 2.882 1.00 80.38 171 ILE A CA 1
ATOM 1345 C C . ILE A 1 171 ? -6.817 15.286 3.636 1.00 80.38 171 ILE A C 1
ATOM 1347 O O . ILE A 1 171 ? -5.821 14.709 4.080 1.00 80.38 171 ILE A O 1
ATOM 1351 N N . THR A 1 172 ? -6.964 16.602 3.776 1.00 75.38 172 THR A N 1
ATOM 1352 C CA . THR A 1 172 ? -5.996 17.475 4.465 1.00 75.38 172 THR A CA 1
ATOM 1353 C C . THR A 1 172 ? -6.166 17.495 5.986 1.00 75.38 172 THR A C 1
ATOM 1355 O O . THR A 1 172 ? -5.237 17.874 6.702 1.00 75.38 172 THR A O 1
ATOM 1358 N N . GLY A 1 173 ? -7.349 17.118 6.473 1.00 79.62 173 GLY A N 1
ATOM 1359 C CA . GLY A 1 173 ? -7.727 17.133 7.884 1.00 79.62 173 GLY A CA 1
ATOM 1360 C C . GLY A 1 173 ? -7.310 15.884 8.674 1.00 79.62 173 GLY A C 1
ATOM 1361 O O . GLY A 1 173 ? -6.891 14.886 8.083 1.00 79.62 173 GLY A O 1
ATOM 1362 N N . PRO A 1 174 ? -7.413 15.944 10.015 1.00 88.06 174 PRO A N 1
ATOM 1363 C CA . PRO A 1 174 ? -7.257 14.774 10.876 1.00 88.06 174 PRO A CA 1
ATOM 1364 C C . PRO A 1 174 ? -8.390 13.764 10.642 1.00 88.06 174 PRO A C 1
ATOM 1366 O O . PRO A 1 174 ? -9.436 14.102 10.086 1.00 88.06 174 PRO A O 1
ATOM 1369 N N . VAL A 1 175 ? -8.196 12.530 11.110 1.00 90.38 175 VAL A N 1
ATOM 1370 C CA . VAL A 1 175 ? -9.238 11.494 11.068 1.00 90.38 175 VAL A CA 1
ATOM 1371 C C . VAL A 1 175 ? -10.428 11.921 11.932 1.00 90.38 175 VAL A C 1
ATOM 1373 O O . VAL A 1 175 ? -10.290 12.099 13.143 1.00 90.38 175 VAL A O 1
ATOM 1376 N N . ASP A 1 176 ? -11.604 12.063 11.322 1.00 93.75 176 ASP A N 1
ATOM 1377 C CA . ASP A 1 176 ? -12.837 12.370 12.047 1.00 93.75 176 ASP A CA 1
ATOM 1378 C C . ASP A 1 176 ? -13.383 11.113 12.738 1.00 93.75 176 ASP A C 1
ATOM 1380 O O . ASP A 1 176 ? -13.877 10.189 12.094 1.00 93.75 176 ASP A O 1
ATOM 1384 N N . LEU A 1 177 ? -13.292 11.091 14.068 1.00 94.12 177 LEU A N 1
ATOM 1385 C CA . LEU A 1 177 ? -13.813 10.027 14.931 1.00 94.12 177 LEU A CA 1
ATOM 1386 C C . LEU A 1 177 ? -14.998 10.494 15.789 1.00 94.12 177 LEU A C 1
ATOM 1388 O O . LEU A 1 177 ? -15.355 9.820 16.755 1.00 94.12 177 LEU A O 1
ATOM 1392 N N . THR A 1 178 ? -15.622 11.632 15.468 1.00 94.19 178 THR A N 1
ATOM 1393 C CA . THR A 1 178 ? -16.692 12.239 16.288 1.00 94.19 178 THR A CA 1
ATOM 1394 C C . THR A 1 178 ? -17.877 11.303 16.539 1.00 94.19 178 THR A C 1
ATOM 1396 O O . THR A 1 178 ? -18.453 11.317 17.627 1.00 94.19 178 THR A O 1
ATOM 1399 N N . ASN A 1 179 ? -18.204 10.448 15.568 1.00 92.88 179 ASN A N 1
ATOM 1400 C CA . ASN A 1 179 ? -19.303 9.482 15.653 1.00 92.88 179 ASN A CA 1
ATOM 1401 C C . ASN A 1 179 ? -18.878 8.099 16.179 1.00 92.88 179 ASN A C 1
ATOM 1403 O O . ASN A 1 179 ? -19.712 7.198 16.290 1.00 92.88 179 ASN A O 1
ATOM 1407 N N . VAL A 1 180 ? -17.598 7.905 16.510 1.00 94.94 180 VAL A N 1
ATOM 1408 C CA . VAL A 1 180 ? -17.079 6.624 17.000 1.00 94.94 180 VAL A CA 1
ATOM 1409 C C . VAL A 1 180 ? -17.135 6.600 18.531 1.00 94.94 180 VAL A C 1
ATOM 1411 O O . VAL A 1 180 ? -16.663 7.531 19.187 1.00 94.94 180 VAL A O 1
ATOM 1414 N N . PRO A 1 181 ? -17.668 5.535 19.162 1.00 96.25 181 PRO A N 1
ATOM 1415 C CA . PRO A 1 181 ? -17.644 5.415 20.615 1.00 96.25 181 PRO A CA 1
ATOM 1416 C C . PRO A 1 181 ? -16.214 5.489 21.162 1.00 96.25 181 PRO A C 1
ATOM 1418 O O . PRO A 1 181 ? -15.332 4.790 20.671 1.00 96.25 181 PRO A O 1
ATOM 1421 N N . LYS A 1 182 ? -15.996 6.238 22.253 1.00 95.25 182 LYS A N 1
ATOM 1422 C CA . LYS A 1 182 ? -14.668 6.410 22.887 1.00 95.25 182 LYS A CA 1
ATOM 1423 C C . LYS A 1 182 ? -13.939 5.101 23.221 1.00 95.25 182 LYS A C 1
ATOM 1425 O O . LYS A 1 182 ? -12.721 5.063 23.226 1.00 95.25 182 LYS A O 1
ATOM 1430 N N . LYS A 1 183 ? -14.677 4.016 23.478 1.00 96.25 183 LYS A N 1
ATOM 1431 C CA . LYS A 1 183 ? -14.137 2.666 23.746 1.00 96.25 183 LYS A CA 1
ATOM 1432 C C . LYS A 1 183 ? -13.729 1.876 22.491 1.00 96.25 183 LYS A C 1
ATOM 1434 O O . LYS A 1 183 ? -13.279 0.734 22.587 1.00 96.25 183 LYS A O 1
ATOM 1439 N N . SER A 1 184 ? -14.020 2.412 21.312 1.00 96.50 184 SER A N 1
ATOM 1440 C CA . SER A 1 184 ? -13.753 1.784 20.018 1.00 96.50 184 SER A CA 1
ATOM 1441 C C . SER A 1 184 ? -12.667 2.513 19.240 1.00 96.50 184 SER A C 1
ATOM 1443 O O . SER A 1 184 ? -12.364 2.098 18.129 1.00 96.50 184 SER A O 1
ATOM 1445 N N . TYR A 1 185 ? -12.034 3.538 19.812 1.00 96.88 185 TYR A N 1
ATOM 1446 C CA . TYR A 1 185 ? -10.847 4.124 19.216 1.00 96.88 185 TYR A CA 1
ATOM 1447 C C . TYR A 1 185 ? -9.771 4.453 20.247 1.00 96.88 185 TYR A C 1
ATOM 1449 O O . TYR A 1 185 ? -10.049 4.629 21.432 1.00 96.88 185 TYR A O 1
ATOM 1457 N N . LEU A 1 186 ? -8.534 4.538 19.773 1.00 97.19 186 LEU A N 1
ATOM 1458 C CA . LEU A 1 186 ? -7.369 4.904 20.557 1.00 97.19 186 LEU A CA 1
ATOM 1459 C C . LEU A 1 186 ? -6.482 5.835 19.731 1.00 97.19 186 LEU A C 1
ATOM 1461 O O . LEU A 1 186 ? -6.107 5.499 18.611 1.00 97.19 186 LEU A O 1
ATOM 1465 N N . HIS A 1 187 ? -6.133 6.981 20.308 1.00 96.38 187 HIS A N 1
ATOM 1466 C CA . HIS A 1 187 ? -5.081 7.849 19.792 1.00 96.38 187 HIS A CA 1
ATOM 1467 C C . HIS A 1 187 ? -3.797 7.583 20.578 1.00 96.38 187 HIS A C 1
ATOM 1469 O O . HIS A 1 187 ? -3.830 7.580 21.818 1.00 96.38 187 HIS A O 1
ATOM 1475 N N . ILE A 1 188 ? -2.693 7.347 19.874 1.00 94.62 188 ILE A N 1
ATOM 1476 C CA . ILE A 1 188 ? -1.367 7.176 20.470 1.00 94.62 188 ILE A CA 1
ATOM 1477 C C . ILE A 1 188 ? -0.355 8.058 19.752 1.00 94.62 188 ILE A C 1
ATOM 1479 O O . ILE A 1 188 ? -0.311 8.056 18.531 1.00 94.62 188 ILE A O 1
ATOM 1483 N N . ASP A 1 189 ? 0.475 8.777 20.498 1.00 90.81 189 ASP A N 1
ATOM 1484 C CA . ASP A 1 189 ? 1.617 9.500 19.922 1.00 90.81 189 ASP A CA 1
ATOM 1485 C C . ASP A 1 189 ? 2.868 8.612 19.925 1.00 90.81 189 ASP A C 1
ATOM 1487 O O . ASP A 1 189 ? 3.605 8.558 18.943 1.00 90.81 189 ASP A O 1
ATOM 1491 N N . ASP A 1 190 ? 3.016 7.817 20.989 1.00 88.94 190 ASP A N 1
ATOM 1492 C CA . ASP A 1 190 ? 4.051 6.805 21.162 1.00 88.94 190 ASP A CA 1
ATOM 1493 C C . ASP A 1 190 ? 3.443 5.402 21.273 1.00 88.94 190 ASP A C 1
ATOM 1495 O O . ASP A 1 190 ? 2.315 5.214 21.737 1.00 88.94 190 ASP A O 1
ATOM 1499 N N . LEU A 1 191 ? 4.202 4.390 20.849 1.00 88.31 191 LEU A N 1
ATOM 1500 C CA . LEU A 1 191 ? 3.738 3.006 20.848 1.00 88.31 191 LEU A CA 1
ATOM 1501 C C . LEU A 1 191 ? 3.592 2.454 22.275 1.00 88.31 191 LEU A C 1
ATOM 1503 O O . LEU A 1 191 ? 4.557 1.984 22.872 1.00 88.31 191 LEU A O 1
ATOM 1507 N N . ASP A 1 192 ? 2.359 2.442 22.785 1.00 91.38 192 ASP A N 1
ATOM 1508 C CA . ASP A 1 192 ? 1.981 1.764 24.029 1.00 91.38 192 ASP A CA 1
ATOM 1509 C C . ASP A 1 192 ? 1.214 0.470 23.723 1.00 91.38 192 ASP A C 1
ATOM 1511 O O . ASP A 1 192 ? -0.003 0.457 23.501 1.00 91.38 192 ASP A O 1
ATOM 1515 N N . TRP A 1 193 ? 1.940 -0.648 23.720 1.00 91.88 193 TRP A N 1
ATOM 1516 C CA . TRP A 1 193 ? 1.367 -1.946 23.372 1.00 91.88 193 TRP A CA 1
ATOM 1517 C C . TRP A 1 193 ? 0.298 -2.430 24.341 1.00 91.88 193 TRP A C 1
ATOM 1519 O O . TRP A 1 193 ? -0.629 -3.131 23.930 1.00 91.88 193 TRP A O 1
ATOM 1529 N N . LYS A 1 194 ? 0.387 -2.036 25.615 1.00 93.62 194 LYS A N 1
ATOM 1530 C CA . LYS A 1 194 ? -0.612 -2.404 26.616 1.00 93.62 194 LYS A CA 1
ATOM 1531 C C . LYS A 1 194 ? -1.969 -1.824 26.232 1.00 93.62 194 LYS A C 1
ATOM 1533 O O . LYS A 1 194 ? -2.956 -2.558 26.218 1.00 93.62 194 LYS A O 1
ATOM 1538 N N . ARG A 1 195 ? -2.004 -0.549 25.837 1.00 95.31 195 ARG A N 1
ATOM 1539 C CA . ARG A 1 195 ? -3.235 0.120 25.385 1.00 95.31 195 ARG A CA 1
ATOM 1540 C C . ARG A 1 195 ? -3.749 -0.439 24.060 1.00 95.31 195 ARG A C 1
ATOM 1542 O O . ARG A 1 195 ? -4.958 -0.579 23.896 1.00 95.31 195 ARG A O 1
ATOM 1549 N N . VAL A 1 196 ? -2.857 -0.798 23.132 1.00 95.00 196 VAL A N 1
ATOM 1550 C CA . VAL A 1 196 ? -3.253 -1.445 21.866 1.00 95.00 196 VAL A CA 1
ATOM 1551 C C . VAL A 1 196 ? -3.886 -2.819 22.127 1.00 95.00 196 VAL A C 1
ATOM 1553 O O . VAL A 1 196 ? -4.956 -3.109 21.592 1.00 95.00 196 VAL A O 1
ATOM 1556 N N . CYS A 1 197 ? -3.287 -3.642 22.991 1.00 94.75 197 CYS A N 1
ATOM 1557 C CA . CYS A 1 197 ? -3.845 -4.940 23.380 1.00 94.75 197 CYS A CA 1
ATOM 1558 C C . CYS A 1 197 ? -5.202 -4.796 24.082 1.00 94.75 197 CYS A C 1
ATOM 1560 O O . CYS A 1 197 ? -6.141 -5.525 23.757 1.00 94.75 197 CYS A O 1
ATOM 1562 N N . GLU A 1 198 ? -5.325 -3.826 24.994 1.00 96.00 198 GLU A N 1
ATOM 1563 C CA . GLU A 1 198 ? -6.574 -3.517 25.697 1.00 96.00 198 GLU A CA 1
ATOM 1564 C C . GLU A 1 198 ? -7.685 -3.086 24.729 1.00 96.00 198 GLU A C 1
ATOM 1566 O O . GLU A 1 198 ? -8.804 -3.592 24.820 1.00 96.00 198 GLU A O 1
ATOM 1571 N N . LEU A 1 199 ? -7.372 -2.229 23.749 1.00 96.38 199 LEU A N 1
ATOM 1572 C CA . LEU A 1 199 ? -8.321 -1.797 22.718 1.00 96.38 199 LEU A CA 1
ATOM 1573 C C . LEU A 1 199 ? -8.886 -2.983 21.919 1.00 96.38 199 LEU A C 1
ATOM 1575 O O . LEU A 1 199 ? -10.089 -3.026 21.645 1.00 96.38 199 LEU A O 1
ATOM 1579 N N . ILE A 1 200 ? -8.021 -3.929 21.540 1.00 95.44 200 ILE A N 1
ATOM 1580 C CA . ILE A 1 200 ? -8.379 -5.104 20.727 1.00 95.44 200 ILE A CA 1
ATOM 1581 C C . ILE A 1 200 ? -9.000 -6.215 21.598 1.00 95.44 200 ILE A C 1
ATOM 1583 O O . ILE A 1 200 ? -9.644 -7.127 21.081 1.00 95.44 200 ILE A O 1
ATOM 1587 N N . GLY A 1 201 ? -8.846 -6.149 22.924 1.00 95.44 201 GLY A N 1
ATOM 1588 C CA . GLY A 1 201 ? -9.308 -7.185 23.850 1.00 95.44 201 GLY A CA 1
ATOM 1589 C C . GLY A 1 201 ? -8.465 -8.461 23.789 1.00 95.44 201 GLY A C 1
ATOM 1590 O O . GLY A 1 201 ? -8.989 -9.562 23.970 1.00 95.44 201 GLY A O 1
ATOM 1591 N N . LYS A 1 202 ? -7.165 -8.336 23.495 1.00 94.19 202 LYS A N 1
ATOM 1592 C CA . LYS A 1 202 ? -6.207 -9.452 23.483 1.00 94.19 202 LYS A CA 1
ATOM 1593 C C . LYS A 1 202 ? -5.305 -9.381 24.720 1.00 94.19 202 LYS A C 1
ATOM 1595 O O . LYS A 1 202 ? -4.969 -8.281 25.156 1.00 94.19 202 LYS A O 1
ATOM 1600 N N . PRO A 1 203 ? -4.911 -10.526 25.306 1.00 93.00 203 PRO A N 1
ATOM 1601 C CA . PRO A 1 203 ? -3.986 -10.525 26.430 1.00 93.00 203 PRO A CA 1
ATOM 1602 C C . PRO A 1 203 ? -2.612 -10.019 25.985 1.00 93.00 203 PRO A C 1
ATOM 1604 O O . PRO A 1 203 ? -2.166 -10.297 24.872 1.00 93.00 203 PRO A O 1
ATOM 1607 N N . ILE A 1 204 ? -1.936 -9.301 26.878 1.00 88.06 204 ILE A N 1
ATOM 1608 C CA . ILE A 1 204 ? -0.542 -8.905 26.680 1.00 88.06 204 ILE A CA 1
ATOM 1609 C C . ILE A 1 204 ? 0.300 -10.177 26.771 1.00 88.06 204 ILE A C 1
ATOM 1611 O O . ILE A 1 204 ? 0.307 -10.839 27.808 1.00 88.06 204 ILE A O 1
ATOM 1615 N N . GLN A 1 205 ? 0.999 -10.519 25.695 1.00 85.19 205 GLN A N 1
ATOM 1616 C CA . GLN A 1 205 ? 2.007 -11.575 25.717 1.00 85.19 205 GLN A CA 1
ATOM 1617 C C . GLN A 1 205 ? 3.245 -11.014 26.419 1.00 85.19 205 GLN A C 1
ATOM 1619 O O . GLN A 1 205 ? 3.991 -10.230 25.841 1.00 85.19 205 GLN A O 1
ATOM 1624 N N . SER A 1 206 ? 3.413 -11.328 27.704 1.00 76.00 206 SER A N 1
ATOM 1625 C CA . SER A 1 206 ? 4.555 -10.860 28.505 1.00 76.00 206 SER A CA 1
ATOM 1626 C C . SER A 1 206 ? 5.890 -11.467 28.063 1.00 76.00 206 SER A C 1
ATOM 1628 O O . SER A 1 206 ? 6.947 -10.983 28.453 1.00 76.00 206 SER A O 1
ATOM 1630 N N . ASP A 1 207 ? 5.829 -12.549 27.297 1.00 81.88 207 ASP A N 1
ATOM 1631 C CA . ASP A 1 207 ? 6.938 -13.388 26.858 1.00 81.88 207 ASP A CA 1
ATOM 1632 C C . ASP A 1 207 ? 7.487 -13.023 25.471 1.00 81.88 207 ASP A C 1
ATOM 1634 O O . ASP A 1 207 ? 8.632 -13.364 25.176 1.00 81.88 207 ASP A O 1
ATOM 1638 N N . LEU A 1 208 ? 6.731 -12.297 24.639 1.00 76.06 208 LEU A N 1
ATOM 1639 C CA . LEU A 1 208 ? 7.210 -11.822 23.340 1.00 76.06 208 LEU A CA 1
ATOM 1640 C C . LEU A 1 208 ? 7.523 -10.320 23.388 1.00 76.06 208 LEU A C 1
ATOM 1642 O O . LEU A 1 208 ? 6.598 -9.502 23.345 1.00 76.06 208 LEU A O 1
ATOM 1646 N N . PRO A 1 209 ? 8.810 -9.918 23.436 1.00 77.88 209 PRO A N 1
ATOM 1647 C CA . PRO A 1 209 ? 9.156 -8.522 23.233 1.00 77.88 209 PRO A CA 1
ATOM 1648 C C . PRO A 1 209 ? 8.731 -8.106 21.823 1.00 77.88 209 PRO A C 1
ATOM 1650 O O . PRO A 1 209 ? 9.001 -8.797 20.836 1.00 77.88 209 PRO A O 1
ATOM 1653 N N . LEU A 1 210 ? 8.056 -6.960 21.723 1.00 77.38 210 LEU A N 1
ATOM 1654 C CA . LEU A 1 210 ? 7.718 -6.397 20.426 1.00 77.38 210 LEU A CA 1
ATOM 1655 C C . LEU A 1 210 ? 8.994 -6.103 19.630 1.00 77.38 210 LEU A C 1
ATOM 1657 O O . LEU A 1 210 ? 9.959 -5.577 20.192 1.00 77.38 210 LEU A O 1
ATOM 1661 N N . PRO A 1 211 ? 8.990 -6.354 18.313 1.00 76.12 211 PRO A N 1
ATOM 1662 C CA . PRO A 1 211 ? 10.094 -5.951 17.465 1.00 76.12 211 PRO A CA 1
ATOM 1663 C C . PRO A 1 211 ? 10.224 -4.425 17.486 1.00 76.12 211 PRO A C 1
ATOM 1665 O O . PRO A 1 211 ? 9.341 -3.690 17.041 1.00 76.12 211 PRO A O 1
ATOM 1668 N N . ILE A 1 212 ? 11.350 -3.949 18.015 1.00 76.94 212 ILE A N 1
ATOM 1669 C CA . ILE A 1 212 ? 11.718 -2.537 17.974 1.00 76.94 212 ILE A CA 1
ATOM 1670 C C . ILE A 1 212 ? 12.309 -2.265 16.594 1.00 76.94 212 ILE A C 1
ATOM 1672 O O . ILE A 1 212 ? 13.422 -2.702 16.281 1.00 76.94 212 ILE A O 1
ATOM 1676 N N . PHE A 1 213 ? 11.562 -1.536 15.773 1.00 75.50 213 PHE A N 1
ATOM 1677 C CA . PHE A 1 213 ? 12.051 -1.023 14.501 1.00 75.50 213 PHE A CA 1
ATOM 1678 C C . PHE A 1 213 ? 12.737 0.322 14.734 1.00 75.50 213 PHE A C 1
ATOM 1680 O O . PHE A 1 213 ? 12.187 1.205 15.397 1.00 75.50 213 PH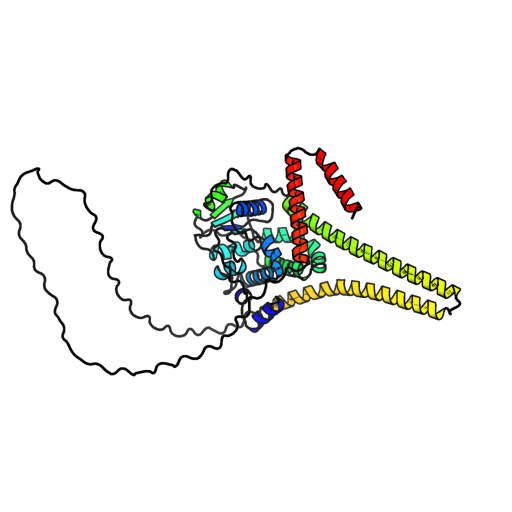E A O 1
ATOM 1687 N N . THR A 1 214 ? 13.938 0.507 14.189 1.00 73.00 214 THR A N 1
ATOM 1688 C CA . THR A 1 214 ? 14.564 1.832 14.142 1.00 73.00 214 THR A CA 1
ATOM 1689 C C . THR A 1 214 ? 14.234 2.513 12.813 1.00 73.00 214 THR A C 1
ATOM 1691 O O . THR A 1 214 ? 13.971 1.848 11.812 1.00 73.00 214 THR A O 1
ATOM 1694 N N . LYS A 1 215 ? 14.270 3.856 12.757 1.00 65.25 215 LYS A N 1
ATOM 1695 C CA . LYS A 1 215 ? 14.044 4.617 11.501 1.00 65.25 215 LYS A CA 1
ATOM 1696 C C . LYS A 1 215 ? 14.940 4.149 10.349 1.00 65.25 215 LYS A C 1
ATOM 1698 O O . LYS A 1 215 ? 14.526 4.189 9.191 1.00 65.25 215 LYS A O 1
ATOM 1703 N N . ARG A 1 216 ? 16.149 3.688 10.683 1.00 60.81 216 ARG A N 1
ATOM 1704 C CA . ARG A 1 216 ? 17.134 3.176 9.730 1.00 60.81 216 ARG A CA 1
ATOM 1705 C C . ARG A 1 216 ? 16.660 1.892 9.045 1.00 60.81 216 ARG A C 1
ATOM 1707 O O . ARG A 1 216 ? 16.962 1.686 7.873 1.00 60.81 216 ARG A O 1
ATOM 1714 N N . ASP A 1 217 ? 15.893 1.068 9.749 1.00 61.38 217 ASP A N 1
ATOM 1715 C CA . ASP A 1 217 ? 15.487 -0.258 9.281 1.00 61.38 217 ASP A CA 1
ATOM 1716 C C . ASP A 1 217 ? 14.336 -0.182 8.273 1.00 61.38 217 ASP A C 1
ATOM 1718 O O . ASP A 1 217 ? 14.299 -0.946 7.310 1.00 61.38 217 ASP A O 1
ATOM 1722 N N . THR A 1 218 ? 13.429 0.782 8.448 1.00 60.38 218 THR A N 1
ATOM 1723 C CA . THR A 1 218 ? 12.178 0.857 7.681 1.00 60.38 218 THR A CA 1
ATOM 1724 C C . THR A 1 218 ? 12.322 1.546 6.326 1.00 60.38 218 THR A C 1
ATOM 1726 O O . THR A 1 218 ? 11.811 1.052 5.325 1.00 60.38 218 THR A O 1
ATOM 1729 N N . PHE A 1 219 ? 13.040 2.673 6.259 1.00 55.75 219 PHE A N 1
ATOM 1730 C CA . PHE A 1 219 ? 13.110 3.489 5.036 1.00 55.75 219 PHE A CA 1
ATOM 1731 C C . PHE A 1 219 ? 14.483 3.513 4.370 1.00 55.75 219 PHE A C 1
ATOM 1733 O O . PHE A 1 219 ? 14.559 3.559 3.143 1.00 55.75 219 PHE A O 1
ATOM 1740 N N . ASP A 1 220 ? 15.561 3.445 5.151 1.00 54.88 220 ASP A N 1
ATOM 1741 C CA . ASP A 1 220 ? 16.911 3.598 4.606 1.00 54.88 220 ASP A CA 1
ATOM 1742 C C . ASP A 1 220 ? 17.557 2.256 4.253 1.00 54.88 220 ASP A C 1
ATOM 1744 O O . ASP A 1 220 ? 18.380 2.198 3.343 1.00 54.88 220 ASP A O 1
ATOM 1748 N N . ALA A 1 221 ? 17.210 1.164 4.939 1.00 54.56 221 ALA A N 1
ATOM 1749 C CA . ALA A 1 221 ? 17.853 -0.129 4.718 1.00 54.56 221 ALA A CA 1
ATOM 1750 C C . ALA A 1 221 ? 17.196 -0.935 3.589 1.00 54.56 221 ALA A C 1
ATOM 1752 O O . ALA A 1 221 ? 17.888 -1.383 2.677 1.00 54.56 221 ALA A O 1
ATOM 1753 N N . LEU A 1 222 ? 15.875 -1.123 3.615 1.00 56.44 222 LEU A N 1
ATOM 1754 C CA . LEU A 1 222 ? 15.194 -2.071 2.723 1.00 56.44 222 LEU A CA 1
ATOM 1755 C C . LEU A 1 222 ? 14.999 -1.550 1.286 1.00 56.44 222 LEU A C 1
ATOM 1757 O O . LEU A 1 222 ? 15.434 -2.239 0.355 1.00 56.44 222 LEU A O 1
ATOM 1761 N N . PRO A 1 223 ? 14.437 -0.345 1.053 1.00 59.28 223 PRO A N 1
ATOM 1762 C CA . PRO A 1 223 ? 14.321 0.216 -0.291 1.00 59.28 223 PRO A CA 1
ATOM 1763 C C . PRO A 1 223 ? 15.688 0.489 -0.912 1.00 59.28 223 PRO A C 1
ATOM 1765 O O . PRO A 1 223 ? 15.887 0.180 -2.080 1.00 59.28 223 PRO A O 1
ATOM 1768 N N . LEU A 1 224 ? 16.657 0.994 -0.139 1.00 60.06 224 LEU A N 1
ATOM 1769 C CA . LEU A 1 224 ? 18.001 1.268 -0.647 1.00 60.06 224 LEU A CA 1
ATOM 1770 C C . LEU A 1 224 ? 18.767 -0.019 -0.950 1.00 60.06 224 LEU A C 1
ATOM 1772 O O . LEU A 1 224 ? 19.493 -0.057 -1.936 1.00 60.06 224 LEU A O 1
ATOM 1776 N N . ARG A 1 225 ? 18.631 -1.079 -0.140 1.00 63.59 225 ARG A N 1
ATOM 1777 C CA . ARG A 1 225 ? 19.271 -2.372 -0.429 1.00 63.59 225 ARG A CA 1
ATOM 1778 C C . ARG A 1 225 ? 18.644 -3.018 -1.656 1.00 63.59 225 ARG A C 1
ATOM 1780 O O . ARG A 1 225 ? 19.389 -3.441 -2.529 1.00 63.59 225 ARG A O 1
ATOM 1787 N N . ARG A 1 226 ? 17.313 -3.009 -1.786 1.00 64.06 226 ARG A N 1
ATOM 1788 C CA . ARG A 1 226 ? 16.637 -3.502 -3.000 1.00 64.06 226 ARG A CA 1
ATOM 1789 C C . ARG A 1 226 ? 16.987 -2.662 -4.224 1.00 64.06 226 ARG A C 1
ATOM 1791 O O . ARG A 1 226 ? 17.380 -3.227 -5.234 1.00 64.06 226 ARG A O 1
ATOM 1798 N N . ALA A 1 227 ? 16.954 -1.336 -4.124 1.00 65.50 227 ALA A N 1
ATOM 1799 C CA . ALA A 1 227 ? 17.386 -0.441 -5.194 1.00 65.50 227 ALA A CA 1
ATOM 1800 C C . ALA A 1 227 ? 18.863 -0.653 -5.545 1.00 65.50 227 ALA A C 1
ATOM 1802 O O . ALA A 1 227 ? 19.198 -0.654 -6.718 1.00 65.50 227 ALA A O 1
ATOM 1803 N N . LYS A 1 228 ? 19.742 -0.905 -4.565 1.00 68.50 228 LYS A N 1
ATOM 1804 C CA . LYS A 1 228 ? 21.146 -1.273 -4.805 1.00 68.50 228 LYS A CA 1
ATOM 1805 C C . LYS A 1 228 ? 21.273 -2.619 -5.501 1.00 68.50 228 LYS A C 1
ATOM 1807 O O . LYS A 1 228 ? 22.096 -2.717 -6.395 1.00 68.50 228 LYS A O 1
ATOM 1812 N N . VAL A 1 229 ? 20.503 -3.635 -5.115 1.00 72.06 229 VAL A N 1
ATOM 1813 C CA . VAL A 1 229 ? 20.510 -4.950 -5.779 1.00 72.06 229 VAL A CA 1
ATOM 1814 C C . VAL A 1 229 ? 20.028 -4.812 -7.221 1.00 72.06 229 VAL A C 1
ATOM 1816 O O . VAL A 1 229 ? 20.702 -5.289 -8.127 1.00 72.06 229 VAL A O 1
ATOM 1819 N N . LEU A 1 230 ? 18.929 -4.091 -7.449 1.00 68.94 230 LEU A N 1
ATOM 1820 C CA . LEU A 1 230 ? 18.409 -3.799 -8.786 1.00 68.94 230 LEU A CA 1
ATOM 1821 C C . LEU A 1 230 ? 19.399 -2.971 -9.615 1.00 68.94 230 LEU A C 1
ATOM 1823 O O . LEU A 1 230 ? 19.665 -3.293 -10.768 1.00 68.94 230 LEU A O 1
ATOM 1827 N N . PHE A 1 231 ? 20.005 -1.948 -9.015 1.00 74.06 231 PHE A N 1
ATOM 1828 C CA . PHE A 1 231 ? 21.050 -1.144 -9.640 1.00 74.06 231 PHE A CA 1
ATOM 1829 C C . PHE A 1 231 ? 22.278 -1.992 -9.977 1.00 74.06 231 PHE A C 1
ATOM 1831 O O . PHE A 1 231 ? 22.822 -1.869 -11.066 1.00 74.06 231 PHE A O 1
ATOM 1838 N N . TRP A 1 232 ? 22.693 -2.899 -9.093 1.00 73.44 232 TRP A N 1
ATOM 1839 C CA . TRP A 1 232 ? 23.789 -3.828 -9.358 1.00 73.44 232 TRP A CA 1
ATOM 1840 C C . TRP A 1 232 ? 23.457 -4.809 -10.477 1.00 73.44 232 TRP A C 1
ATOM 1842 O O . TRP A 1 232 ? 24.306 -5.035 -11.332 1.00 73.44 232 TRP A O 1
ATOM 1852 N N . GLN A 1 233 ? 22.236 -5.343 -10.527 1.00 73.44 233 GLN A N 1
ATOM 1853 C CA . GLN A 1 233 ? 21.778 -6.178 -11.640 1.00 73.44 233 GLN A CA 1
ATOM 1854 C C . GLN A 1 233 ? 21.763 -5.398 -12.958 1.00 73.44 233 GLN A C 1
ATOM 1856 O O . GLN A 1 233 ? 22.192 -5.913 -13.991 1.00 73.44 233 GLN A O 1
ATOM 1861 N N . PHE A 1 234 ? 21.338 -4.136 -12.928 1.00 75.50 234 PHE A N 1
ATOM 1862 C CA . PHE A 1 234 ? 21.397 -3.245 -14.081 1.00 75.50 234 PHE A CA 1
ATOM 1863 C C . PHE A 1 234 ? 22.843 -2.988 -14.528 1.00 75.50 234 PHE A C 1
ATOM 1865 O O . PHE A 1 234 ? 23.160 -3.158 -15.703 1.00 75.50 234 PHE A O 1
ATOM 1872 N N . VAL A 1 235 ? 23.747 -2.669 -13.596 1.00 75.06 235 VAL A N 1
ATOM 1873 C CA . VAL A 1 235 ? 25.181 -2.488 -13.872 1.00 75.06 235 VAL A CA 1
ATOM 1874 C C . VAL A 1 235 ? 25.803 -3.771 -14.424 1.00 75.06 235 VAL A C 1
ATOM 1876 O O . VAL A 1 235 ? 26.569 -3.700 -15.378 1.00 75.06 235 VAL A O 1
ATOM 1879 N N . GLN A 1 236 ? 25.456 -4.945 -13.892 1.00 74.31 236 GLN A N 1
ATOM 1880 C CA . GLN A 1 236 ? 25.904 -6.239 -14.420 1.00 74.31 236 GLN A CA 1
ATOM 1881 C C . GLN A 1 236 ? 25.386 -6.485 -15.838 1.00 74.31 236 GLN A C 1
ATOM 1883 O O . GLN A 1 236 ? 26.139 -6.945 -16.693 1.00 74.31 236 GLN A O 1
ATOM 1888 N N . THR A 1 237 ? 24.128 -6.137 -16.105 1.00 76.06 237 THR A N 1
ATOM 1889 C CA . THR A 1 237 ? 23.523 -6.260 -17.437 1.00 76.06 237 THR A CA 1
ATOM 1890 C C . THR A 1 237 ? 24.218 -5.337 -18.436 1.00 76.06 237 THR A C 1
ATOM 1892 O O . THR A 1 237 ? 24.606 -5.784 -19.514 1.00 76.06 237 THR A O 1
ATOM 1895 N N . LEU A 1 238 ? 24.466 -4.079 -18.058 1.00 77.38 238 LEU A N 1
ATOM 1896 C CA . LEU A 1 238 ? 25.256 -3.145 -18.859 1.00 77.38 238 LEU A CA 1
ATOM 1897 C C . LEU A 1 238 ? 26.687 -3.645 -19.066 1.00 77.38 238 LEU A C 1
ATOM 1899 O O . LEU A 1 238 ? 27.202 -3.574 -20.175 1.00 77.38 238 LEU A O 1
ATOM 1903 N N . HIS A 1 239 ? 27.335 -4.170 -18.028 1.00 77.75 239 HIS A N 1
ATOM 1904 C CA . HIS A 1 239 ? 28.699 -4.680 -18.122 1.00 77.75 239 HIS A CA 1
ATOM 1905 C C . HIS A 1 239 ? 28.796 -5.872 -19.081 1.00 77.75 239 HIS A C 1
ATOM 1907 O O . HIS A 1 239 ? 29.659 -5.878 -19.956 1.00 77.75 239 HIS A O 1
ATOM 1913 N N . LEU A 1 240 ? 27.875 -6.836 -18.980 1.00 75.62 240 LEU A N 1
ATOM 1914 C CA . LEU A 1 240 ? 27.764 -7.943 -19.932 1.00 75.62 240 LEU A CA 1
ATOM 1915 C C . LEU A 1 240 ? 27.528 -7.427 -21.351 1.00 75.62 240 LEU A C 1
ATOM 1917 O O . LEU A 1 240 ? 28.205 -7.866 -22.277 1.00 75.62 240 LEU A O 1
ATOM 1921 N N . PHE A 1 241 ? 26.630 -6.456 -21.523 1.00 80.88 241 PHE A N 1
ATOM 1922 C CA . PHE A 1 241 ? 26.401 -5.813 -22.814 1.00 80.88 241 PHE A CA 1
ATOM 1923 C C . PHE A 1 241 ? 27.686 -5.187 -23.385 1.00 80.88 241 PHE A C 1
ATOM 1925 O O . PHE A 1 241 ? 28.017 -5.433 -24.544 1.00 80.88 241 PHE A O 1
ATOM 1932 N N . PHE A 1 242 ? 28.456 -4.448 -22.578 1.00 79.69 242 PHE A N 1
ATOM 1933 C CA . PHE A 1 242 ? 29.742 -3.881 -22.998 1.00 79.69 242 PHE A CA 1
ATOM 1934 C C . PHE A 1 242 ? 30.768 -4.959 -23.364 1.00 79.69 242 PHE A C 1
ATOM 1936 O O . PHE A 1 242 ? 31.465 -4.801 -24.365 1.00 79.69 242 PHE A O 1
ATOM 1943 N N . ILE A 1 243 ? 30.844 -6.064 -22.614 1.00 81.44 243 ILE A N 1
ATOM 1944 C CA . ILE A 1 243 ? 31.711 -7.203 -22.956 1.00 81.44 243 ILE A CA 1
ATOM 1945 C C . ILE A 1 243 ? 31.320 -7.775 -24.323 1.00 81.44 243 ILE A C 1
ATOM 1947 O O . ILE A 1 243 ? 32.187 -7.931 -25.182 1.00 81.44 243 ILE A O 1
ATOM 1951 N N . TYR A 1 244 ? 30.032 -8.034 -24.563 1.00 79.62 244 TYR A N 1
ATOM 1952 C CA . TYR A 1 244 ? 29.565 -8.549 -25.853 1.00 79.62 244 TYR A CA 1
ATOM 1953 C C . TYR A 1 244 ? 29.823 -7.567 -27.000 1.00 79.62 244 TYR A C 1
ATOM 1955 O O . TYR A 1 244 ? 30.261 -7.985 -28.072 1.00 79.62 244 TYR A O 1
ATOM 1963 N N . ALA A 1 245 ? 29.623 -6.267 -26.774 1.00 79.25 245 ALA A N 1
ATOM 1964 C CA . ALA A 1 245 ? 29.931 -5.234 -27.757 1.00 79.25 245 ALA A CA 1
ATOM 1965 C C . ALA A 1 245 ? 31.434 -5.188 -28.089 1.00 79.25 245 ALA A C 1
ATOM 1967 O O . ALA A 1 245 ? 31.803 -5.127 -29.263 1.00 79.25 245 ALA A O 1
ATOM 1968 N N . LEU A 1 246 ? 32.309 -5.283 -27.081 1.00 80.06 246 LEU A N 1
ATOM 1969 C CA . LEU A 1 246 ? 33.763 -5.337 -27.267 1.00 80.06 246 LEU A CA 1
ATOM 1970 C C . LEU A 1 246 ? 34.210 -6.616 -27.982 1.00 80.06 246 LEU A C 1
ATOM 1972 O O . LEU A 1 246 ? 35.048 -6.543 -28.879 1.00 80.06 246 LEU A O 1
ATOM 1976 N N . MET A 1 247 ? 33.638 -7.774 -27.640 1.00 81.12 247 MET A N 1
ATOM 1977 C CA . MET A 1 247 ? 33.911 -9.033 -28.343 1.00 81.12 247 MET A CA 1
ATOM 1978 C C . MET A 1 247 ? 33.503 -8.945 -29.813 1.00 81.12 247 MET A C 1
ATOM 1980 O O . MET A 1 247 ? 34.275 -9.327 -30.690 1.00 81.12 247 MET A O 1
ATOM 1984 N N . ALA A 1 248 ? 32.320 -8.401 -30.092 1.00 78.94 248 ALA A N 1
ATOM 1985 C CA . ALA A 1 248 ? 31.842 -8.207 -31.451 1.00 78.94 248 ALA A CA 1
ATOM 1986 C C . ALA A 1 248 ? 32.775 -7.263 -32.237 1.00 78.94 248 ALA A C 1
ATOM 1988 O O . ALA A 1 248 ? 33.145 -7.575 -33.370 1.00 78.94 248 ALA A O 1
ATOM 1989 N N . LEU A 1 249 ? 33.229 -6.163 -31.620 1.00 80.69 249 LEU A N 1
ATOM 1990 C CA . LEU A 1 249 ? 34.205 -5.241 -32.216 1.00 80.69 249 LEU A CA 1
ATOM 1991 C C . LEU A 1 249 ? 35.550 -5.924 -32.495 1.00 80.69 249 LEU A C 1
ATOM 1993 O O . LEU A 1 249 ? 36.115 -5.741 -33.572 1.00 80.69 249 LEU A O 1
ATOM 1997 N N . ALA A 1 250 ? 36.051 -6.735 -31.560 1.00 80.62 250 ALA A N 1
ATOM 1998 C CA . ALA A 1 250 ? 37.301 -7.473 -31.723 1.00 80.62 250 ALA A CA 1
ATOM 1999 C C . ALA A 1 250 ? 37.214 -8.504 -32.859 1.00 80.62 250 ALA A C 1
ATOM 2001 O O . ALA A 1 250 ? 38.133 -8.593 -33.673 1.00 80.62 250 ALA A O 1
ATOM 2002 N N . ILE A 1 251 ? 36.096 -9.233 -32.963 1.00 82.56 251 ILE A N 1
ATOM 2003 C CA . ILE A 1 251 ? 35.830 -10.166 -34.069 1.00 82.56 251 ILE A CA 1
ATOM 2004 C C . ILE A 1 251 ? 35.759 -9.407 -35.400 1.00 82.56 251 ILE A C 1
ATOM 2006 O O . ILE A 1 251 ? 36.384 -9.826 -36.375 1.00 82.56 251 ILE A O 1
ATOM 2010 N N . GLY A 1 252 ? 35.059 -8.268 -35.436 1.00 79.19 252 GLY A N 1
ATOM 2011 C CA . GLY A 1 252 ? 34.997 -7.403 -36.615 1.00 79.19 252 GLY A CA 1
ATOM 2012 C C . GLY A 1 252 ? 36.381 -6.916 -37.054 1.00 79.19 252 GLY A C 1
ATOM 2013 O O . GLY A 1 252 ? 36.728 -7.003 -38.232 1.00 79.19 252 GLY A O 1
ATOM 2014 N N . PHE A 1 253 ? 37.215 -6.482 -36.105 1.00 80.81 253 PHE A N 1
ATOM 2015 C CA . PHE A 1 253 ? 38.583 -6.040 -36.372 1.00 80.81 253 PHE A CA 1
ATOM 2016 C C . PHE A 1 253 ? 39.493 -7.186 -36.837 1.00 80.81 253 PHE A C 1
ATOM 2018 O O . PHE A 1 253 ? 40.263 -7.023 -37.785 1.00 80.81 253 PHE A O 1
ATOM 2025 N N . ALA A 1 254 ? 39.402 -8.365 -36.221 1.00 79.88 254 ALA A N 1
ATOM 2026 C CA . ALA A 1 254 ? 40.141 -9.546 -36.658 1.00 79.88 254 ALA A CA 1
ATOM 2027 C C . ALA A 1 254 ? 39.749 -9.948 -38.090 1.00 79.88 254 ALA A C 1
ATOM 2029 O O . ALA A 1 254 ? 40.626 -10.123 -38.936 1.00 79.88 254 ALA A O 1
ATOM 2030 N N . GLY A 1 255 ? 38.447 -9.994 -38.392 1.00 78.50 255 GLY A N 1
ATOM 2031 C CA . GLY A 1 255 ? 37.939 -10.263 -39.740 1.00 78.50 255 GLY A CA 1
ATOM 2032 C C . GLY A 1 255 ? 38.434 -9.244 -40.772 1.00 78.50 255 GLY A C 1
ATOM 2033 O O . GLY A 1 255 ? 38.865 -9.626 -41.860 1.00 78.50 255 GLY A O 1
ATOM 2034 N N . PHE A 1 256 ? 38.469 -7.958 -40.408 1.00 76.88 256 PHE A N 1
ATOM 2035 C CA . PHE A 1 256 ? 39.034 -6.896 -41.244 1.00 76.88 256 PHE A CA 1
ATOM 2036 C C . PHE A 1 256 ? 40.520 -7.127 -41.569 1.00 76.88 256 PHE A C 1
ATOM 2038 O O . PHE A 1 256 ? 40.933 -6.972 -42.721 1.00 76.88 256 PHE A O 1
ATOM 2045 N N . ASN A 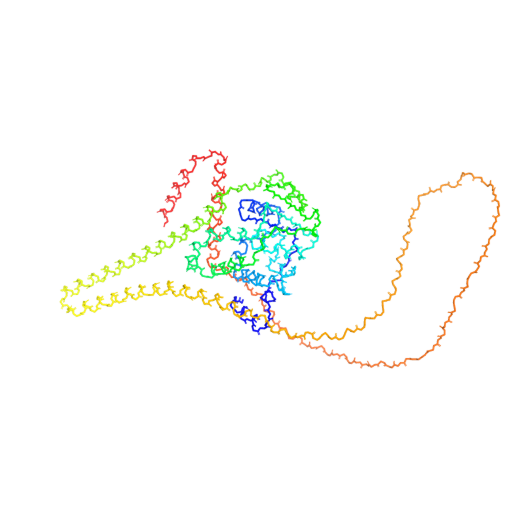1 257 ? 41.326 -7.524 -40.579 1.00 78.56 257 ASN A N 1
ATOM 2046 C CA . ASN A 1 257 ? 42.753 -7.794 -40.779 1.00 78.56 257 ASN A CA 1
ATOM 2047 C C . ASN A 1 257 ? 42.995 -9.055 -41.619 1.00 78.56 257 ASN A C 1
ATOM 2049 O O . ASN A 1 257 ? 43.845 -9.032 -42.509 1.00 78.56 257 ASN A O 1
ATOM 2053 N N . VAL A 1 258 ? 42.221 -10.124 -41.408 1.00 79.38 258 VAL A N 1
ATOM 2054 C CA . VAL A 1 258 ? 42.295 -11.334 -42.245 1.00 79.38 258 VAL A CA 1
ATOM 2055 C C . VAL A 1 258 ? 41.940 -11.008 -43.699 1.00 79.38 258 VAL A C 1
ATOM 2057 O O . VAL A 1 258 ? 42.673 -11.399 -44.604 1.00 79.38 258 VAL A O 1
ATOM 2060 N N . ALA A 1 259 ? 40.886 -10.221 -43.939 1.00 72.25 259 ALA A N 1
ATOM 2061 C CA . ALA A 1 259 ? 40.506 -9.797 -45.289 1.00 72.25 259 ALA A CA 1
ATOM 2062 C C . ALA A 1 259 ? 41.622 -9.002 -45.995 1.00 72.25 259 ALA A C 1
ATOM 2064 O O . ALA A 1 259 ? 41.869 -9.216 -47.182 1.00 72.25 259 ALA A O 1
ATOM 2065 N N . LYS A 1 260 ? 42.341 -8.137 -45.260 1.00 73.38 260 LYS A N 1
ATOM 2066 C CA . LYS A 1 260 ? 43.528 -7.437 -45.781 1.00 73.38 260 LYS A CA 1
ATOM 2067 C C . LYS A 1 260 ? 44.642 -8.399 -46.201 1.00 73.38 260 LYS A C 1
ATOM 2069 O O . LYS A 1 260 ? 45.229 -8.197 -47.259 1.00 73.38 260 LYS A O 1
ATOM 2074 N N . ILE A 1 261 ? 44.933 -9.417 -45.388 1.00 80.12 261 ILE A N 1
ATOM 2075 C CA . ILE A 1 261 ? 46.021 -10.379 -45.643 1.00 80.12 261 ILE A CA 1
ATOM 2076 C C . ILE A 1 261 ? 45.711 -11.263 -46.855 1.00 80.12 261 ILE A C 1
ATOM 2078 O O . ILE A 1 261 ? 46.597 -11.553 -47.652 1.00 80.12 261 ILE A O 1
ATOM 2082 N N . VAL A 1 262 ? 44.453 -11.672 -47.027 1.00 78.81 262 VAL A N 1
ATOM 2083 C CA . VAL A 1 262 ? 44.051 -12.617 -48.085 1.00 78.81 262 VAL A CA 1
ATOM 2084 C C . VAL A 1 262 ? 43.933 -11.938 -49.467 1.00 78.81 262 VAL A C 1
ATOM 2086 O O . VAL A 1 262 ? 43.586 -12.591 -50.445 1.00 78.81 262 VAL A O 1
ATOM 2089 N N . HIS A 1 263 ? 44.219 -10.631 -49.586 1.00 69.12 263 HIS A N 1
ATOM 2090 C CA . HIS A 1 263 ? 43.982 -9.832 -50.804 1.00 69.12 263 HIS A CA 1
ATOM 2091 C C . HIS A 1 263 ? 42.557 -9.993 -51.371 1.00 69.12 263 HIS A C 1
ATOM 2093 O O . HIS A 1 263 ? 42.290 -9.721 -52.542 1.00 69.12 263 HIS A O 1
ATOM 2099 N N . PHE A 1 264 ? 41.614 -10.409 -50.526 1.00 58.69 264 PHE A N 1
ATOM 2100 C CA . PHE A 1 264 ? 40.207 -10.483 -50.865 1.00 58.69 264 PHE A CA 1
ATOM 2101 C C . PHE A 1 264 ? 39.695 -9.042 -50.812 1.00 58.69 264 PHE A C 1
ATOM 2103 O O . PHE A 1 264 ? 39.654 -8.432 -49.746 1.00 58.69 264 PHE A O 1
ATOM 2110 N N . GLY A 1 265 ? 39.454 -8.469 -51.994 1.00 62.53 265 GLY A N 1
ATOM 2111 C CA . GLY A 1 265 ? 39.467 -7.030 -52.258 1.00 62.53 265 GLY A CA 1
ATOM 2112 C C . GLY A 1 265 ? 38.816 -6.132 -51.200 1.00 62.53 265 GLY A C 1
ATOM 2113 O O . GLY A 1 265 ? 37.802 -6.475 -50.590 1.00 62.53 265 GLY A O 1
ATOM 2114 N N . HIS A 1 266 ? 39.376 -4.925 -51.056 1.00 68.00 266 HIS A N 1
ATOM 2115 C CA . HIS A 1 266 ? 38.927 -3.846 -50.162 1.00 68.00 266 HIS A CA 1
ATOM 2116 C C . HIS A 1 266 ? 37.399 -3.668 -50.074 1.00 68.00 266 HIS A C 1
ATOM 2118 O O . HIS A 1 266 ? 36.891 -3.299 -49.018 1.00 68.00 266 HIS A O 1
ATOM 2124 N N . ALA A 1 267 ? 36.664 -3.981 -51.143 1.00 70.94 267 ALA A N 1
ATOM 2125 C CA . ALA A 1 267 ? 35.207 -3.967 -51.179 1.00 70.94 267 ALA A CA 1
ATOM 2126 C C . ALA A 1 267 ? 34.546 -4.841 -50.092 1.00 70.94 267 ALA A C 1
ATOM 2128 O O . ALA A 1 267 ? 33.638 -4.371 -49.414 1.00 70.94 267 ALA A O 1
ATOM 2129 N N . ILE A 1 268 ? 35.007 -6.076 -49.863 1.00 71.69 268 ILE A N 1
ATOM 2130 C CA . ILE A 1 268 ? 34.375 -6.988 -48.887 1.00 71.69 268 ILE A CA 1
ATOM 2131 C C . ILE A 1 268 ? 34.621 -6.499 -47.455 1.00 71.69 268 ILE A C 1
ATOM 2133 O O . ILE A 1 268 ? 33.718 -6.492 -46.622 1.00 71.69 268 ILE A O 1
ATOM 2137 N N . SER A 1 269 ? 35.828 -6.006 -47.191 1.00 68.75 269 SER A N 1
ATOM 2138 C CA . SER A 1 269 ? 36.218 -5.410 -45.911 1.00 68.75 269 SER A CA 1
ATOM 2139 C C . SER A 1 269 ? 35.387 -4.162 -45.555 1.00 68.75 269 SER A C 1
ATOM 2141 O O . SER A 1 269 ? 34.938 -4.010 -44.413 1.00 68.75 269 SER A O 1
ATOM 2143 N N . ILE A 1 270 ? 35.107 -3.306 -46.545 1.00 76.12 270 ILE A N 1
ATOM 2144 C CA . ILE A 1 270 ? 34.215 -2.146 -46.394 1.00 76.12 270 ILE A CA 1
ATOM 2145 C C . ILE A 1 270 ? 32.782 -2.599 -46.090 1.00 76.12 270 ILE A C 1
ATOM 2147 O O . ILE A 1 270 ? 32.165 -2.062 -45.171 1.00 76.12 270 ILE A O 1
ATOM 2151 N N . VAL A 1 271 ? 32.270 -3.612 -46.800 1.00 77.75 271 VAL A N 1
ATOM 2152 C CA . VAL A 1 271 ? 30.909 -4.135 -46.587 1.00 77.75 271 VAL A CA 1
ATOM 2153 C C . VAL A 1 271 ? 30.738 -4.693 -45.173 1.00 77.75 271 VAL A C 1
ATOM 2155 O O . VAL A 1 271 ? 29.780 -4.327 -44.496 1.00 77.75 271 VAL A O 1
ATOM 2158 N N . PHE A 1 272 ? 31.677 -5.505 -44.675 1.00 73.06 272 PHE A N 1
ATOM 2159 C CA . PHE A 1 272 ? 31.606 -6.031 -43.304 1.00 73.06 272 PHE A CA 1
ATOM 2160 C C . PHE A 1 272 ? 31.669 -4.926 -42.243 1.00 73.06 272 PHE A C 1
ATOM 2162 O O . PHE A 1 272 ? 30.920 -4.970 -41.267 1.00 73.06 272 PHE A O 1
ATOM 2169 N N . SER A 1 273 ? 32.511 -3.911 -42.451 1.00 73.94 273 SER A N 1
ATOM 2170 C CA . SER A 1 273 ? 32.624 -2.773 -41.529 1.00 73.94 273 SER A CA 1
ATOM 2171 C C . SER A 1 273 ? 31.336 -1.942 -41.495 1.00 73.94 273 SER A C 1
ATOM 2173 O O . SER A 1 273 ? 30.892 -1.534 -40.423 1.00 73.94 273 SER A O 1
ATOM 2175 N N . LEU A 1 274 ? 30.696 -1.746 -42.654 1.00 77.94 274 LEU A N 1
ATOM 2176 C CA . LEU A 1 274 ? 29.395 -1.084 -42.775 1.00 77.94 274 LEU A CA 1
ATOM 2177 C C . LEU A 1 274 ? 28.280 -1.880 -42.099 1.00 77.94 274 LEU A C 1
ATOM 2179 O O . LEU A 1 274 ? 27.520 -1.303 -41.329 1.00 77.94 274 LEU A O 1
ATOM 2183 N N . VAL A 1 275 ? 28.196 -3.194 -42.328 1.00 80.94 275 VAL A N 1
ATOM 2184 C CA . VAL A 1 275 ? 27.192 -4.051 -41.671 1.00 80.94 275 VAL A CA 1
ATOM 2185 C C . VAL A 1 275 ? 27.357 -3.998 -40.155 1.00 80.94 275 VAL A C 1
ATOM 2187 O O . VAL A 1 275 ? 26.369 -3.863 -39.434 1.00 80.94 275 VAL A O 1
ATOM 2190 N N . PHE A 1 276 ? 28.594 -4.034 -39.660 1.00 76.75 276 PHE A N 1
ATOM 2191 C CA . PHE A 1 276 ? 28.866 -3.952 -38.230 1.00 76.75 276 PHE A CA 1
ATOM 2192 C C . PHE A 1 276 ? 28.483 -2.586 -37.641 1.00 76.75 276 PHE A C 1
ATOM 2194 O O . PHE A 1 276 ? 27.783 -2.526 -36.631 1.00 76.75 276 PHE A O 1
ATOM 2201 N N . ALA A 1 277 ? 28.876 -1.489 -38.296 1.00 78.00 277 ALA A N 1
ATOM 2202 C CA . ALA A 1 277 ? 28.515 -0.136 -37.877 1.00 78.00 277 ALA A CA 1
ATOM 2203 C C . ALA A 1 277 ? 26.993 0.077 -37.888 1.00 78.00 277 ALA A C 1
ATOM 2205 O O . ALA A 1 277 ? 26.440 0.604 -36.926 1.00 78.00 277 ALA A O 1
ATOM 2206 N N . LEU A 1 278 ? 26.303 -0.393 -38.930 1.00 79.44 278 LEU A N 1
ATOM 2207 C CA . LEU A 1 278 ? 24.845 -0.327 -39.031 1.00 79.44 278 LEU A CA 1
ATOM 2208 C C . LEU A 1 278 ? 24.160 -1.172 -37.956 1.00 79.44 278 LEU A C 1
ATOM 2210 O O . LEU A 1 278 ? 23.174 -0.724 -37.382 1.00 79.44 278 LEU A O 1
ATOM 2214 N N . THR A 1 279 ? 24.700 -2.349 -37.631 1.00 80.44 279 THR A N 1
ATOM 2215 C CA . THR A 1 279 ? 24.172 -3.196 -36.549 1.00 80.44 279 THR A CA 1
ATOM 2216 C C . THR A 1 279 ? 24.356 -2.519 -35.190 1.00 80.44 279 THR A C 1
ATOM 2218 O O . THR A 1 279 ? 23.424 -2.483 -34.392 1.00 80.44 279 THR A O 1
ATOM 2221 N N . ALA A 1 280 ? 25.517 -1.909 -34.936 1.00 77.69 280 ALA A N 1
ATOM 2222 C CA . ALA A 1 280 ? 25.769 -1.160 -33.707 1.00 77.69 280 ALA A CA 1
ATOM 2223 C C . ALA A 1 280 ? 24.849 0.068 -33.580 1.00 77.69 280 ALA A C 1
ATOM 2225 O O . ALA A 1 280 ? 24.257 0.284 -32.522 1.00 77.69 280 ALA A O 1
ATOM 2226 N N . ILE A 1 281 ? 24.674 0.835 -34.662 1.00 79.00 281 ILE A N 1
ATOM 2227 C CA . ILE A 1 281 ? 23.743 1.971 -34.712 1.00 79.00 281 ILE A CA 1
ATOM 2228 C C . ILE A 1 281 ? 22.304 1.493 -34.508 1.00 79.00 281 ILE A C 1
ATOM 2230 O O . ILE A 1 281 ? 21.577 2.114 -33.742 1.00 79.00 281 ILE A O 1
ATOM 2234 N N . ALA A 1 282 ? 21.895 0.382 -35.127 1.00 78.56 282 ALA A N 1
ATOM 2235 C CA . ALA A 1 282 ? 20.566 -0.191 -34.942 1.00 78.56 282 ALA A CA 1
ATOM 2236 C C . ALA A 1 282 ? 20.334 -0.621 -33.487 1.00 78.56 282 ALA A C 1
ATOM 2238 O O . ALA A 1 282 ? 19.292 -0.298 -32.927 1.00 78.56 282 ALA A O 1
ATOM 2239 N N . CYS A 1 283 ? 21.309 -1.260 -32.835 1.00 78.94 283 CYS A N 1
ATOM 2240 C CA . CYS A 1 283 ? 21.218 -1.613 -31.416 1.00 78.94 283 CYS A CA 1
ATOM 2241 C C . CYS A 1 283 ? 21.111 -0.372 -30.515 1.00 78.94 283 CYS A C 1
ATOM 2243 O O . CYS A 1 283 ? 20.272 -0.337 -29.617 1.00 78.94 283 CYS A O 1
ATOM 2245 N N . LEU A 1 284 ? 21.921 0.664 -30.765 1.00 77.62 284 LEU A N 1
ATOM 2246 C CA . LEU A 1 284 ? 21.842 1.935 -30.032 1.00 77.62 284 LEU A CA 1
ATOM 2247 C C . LEU A 1 284 ? 20.504 2.648 -30.272 1.00 77.62 284 LEU A C 1
ATOM 2249 O O . LEU A 1 284 ? 19.924 3.191 -29.334 1.00 77.62 284 LEU A O 1
ATOM 2253 N N . ALA A 1 285 ? 19.995 2.618 -31.504 1.00 74.12 285 ALA A N 1
ATOM 2254 C CA . ALA A 1 285 ? 18.716 3.207 -31.874 1.00 74.12 285 ALA A CA 1
ATOM 2255 C C . ALA A 1 285 ? 17.536 2.450 -31.256 1.00 74.12 285 ALA A C 1
ATOM 2257 O O . ALA A 1 285 ? 16.616 3.101 -30.778 1.00 74.12 285 ALA A O 1
ATOM 2258 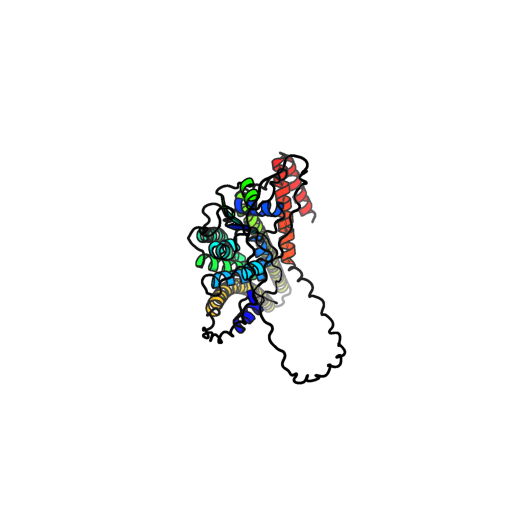N N . ILE A 1 286 ? 17.573 1.114 -31.203 1.00 76.25 286 ILE A N 1
ATOM 2259 C CA . ILE A 1 286 ? 16.565 0.295 -30.512 1.00 76.25 286 ILE A CA 1
ATOM 2260 C C . ILE A 1 286 ? 16.584 0.610 -29.016 1.00 76.25 286 ILE A C 1
ATOM 2262 O O . ILE A 1 286 ? 15.536 0.905 -28.459 1.00 76.25 286 ILE A O 1
ATOM 2266 N N . MET A 1 287 ? 17.761 0.671 -28.381 1.00 71.25 287 MET A N 1
ATOM 2267 C CA . MET A 1 287 ? 17.852 1.058 -26.967 1.00 71.25 287 MET A CA 1
ATOM 2268 C C . MET A 1 287 ? 17.321 2.475 -26.715 1.00 71.25 287 MET A C 1
ATOM 2270 O O . MET A 1 287 ? 16.562 2.688 -25.774 1.00 71.25 287 MET A O 1
ATOM 2274 N N . HIS A 1 288 ? 17.683 3.450 -27.554 1.00 72.75 288 HIS A N 1
ATOM 2275 C CA . HIS A 1 288 ? 17.181 4.820 -27.434 1.00 72.75 288 HIS A CA 1
ATOM 2276 C C . HIS A 1 288 ? 15.670 4.906 -27.694 1.00 72.75 288 HIS A C 1
ATOM 2278 O O . HIS A 1 288 ? 14.956 5.634 -27.002 1.00 72.75 288 HIS A O 1
ATOM 2284 N N . PHE A 1 289 ? 15.164 4.173 -28.687 1.00 71.12 289 PHE A N 1
ATOM 2285 C CA . PHE A 1 289 ? 13.741 4.104 -28.994 1.00 71.12 289 PHE A CA 1
ATOM 2286 C C . PHE A 1 289 ? 12.969 3.462 -27.847 1.00 71.12 289 PHE A C 1
ATOM 2288 O O . PHE A 1 289 ? 11.978 4.035 -27.424 1.00 71.12 289 PHE A O 1
ATOM 2295 N N . ASP A 1 290 ? 13.445 2.358 -27.277 1.00 65.44 290 ASP A N 1
ATOM 2296 C CA . ASP A 1 290 ? 12.803 1.728 -26.124 1.00 65.44 290 ASP A CA 1
ATOM 2297 C C . ASP A 1 290 ? 12.794 2.672 -24.917 1.00 65.44 290 ASP A C 1
ATOM 2299 O O . ASP A 1 290 ? 11.737 2.866 -24.320 1.00 65.44 290 ASP A O 1
ATOM 2303 N N . LEU A 1 291 ? 13.910 3.357 -24.627 1.00 57.62 291 LEU A N 1
ATOM 2304 C CA . LEU A 1 291 ? 13.999 4.363 -23.557 1.00 57.62 291 LEU A CA 1
ATOM 2305 C C . LEU A 1 291 ? 13.001 5.521 -23.749 1.00 57.62 291 LEU A C 1
ATOM 2307 O O . LEU A 1 291 ? 12.335 5.947 -22.802 1.00 57.62 291 LEU A O 1
ATOM 2311 N N . THR A 1 292 ? 12.869 6.031 -24.975 1.00 57.91 292 THR A N 1
ATOM 2312 C CA . THR A 1 292 ? 11.997 7.181 -25.280 1.00 57.91 292 THR A CA 1
ATOM 2313 C C . THR A 1 292 ? 10.525 6.794 -25.466 1.00 57.91 292 THR A C 1
ATOM 2315 O O . THR A 1 292 ? 9.628 7.523 -25.030 1.00 57.91 292 THR A O 1
ATOM 2318 N N . ALA A 1 293 ? 10.242 5.626 -26.041 1.00 56.38 293 ALA A N 1
ATOM 2319 C CA . ALA A 1 293 ? 8.893 5.117 -26.263 1.00 56.38 293 ALA A CA 1
ATOM 2320 C C . ALA A 1 293 ? 8.206 4.737 -24.946 1.00 56.38 293 ALA A C 1
ATOM 2322 O O . ALA A 1 293 ? 7.004 5.001 -24.804 1.00 56.38 293 ALA A O 1
ATOM 2323 N N . THR A 1 294 ? 8.947 4.200 -23.966 1.00 47.22 294 THR A N 1
ATOM 2324 C CA . THR A 1 294 ? 8.402 3.932 -22.626 1.00 47.22 294 THR A CA 1
ATOM 2325 C C . THR A 1 294 ? 7.912 5.200 -21.932 1.00 47.22 294 THR A C 1
ATOM 2327 O O . THR A 1 294 ? 6.836 5.171 -21.341 1.00 47.22 294 THR A O 1
ATOM 2330 N N . GLY A 1 295 ? 8.602 6.336 -22.090 1.00 43.00 295 GLY A N 1
ATOM 2331 C CA . GLY A 1 295 ? 8.143 7.618 -21.541 1.00 43.00 295 GLY A CA 1
ATOM 2332 C C . GLY A 1 295 ? 6.827 8.100 -22.166 1.00 43.00 295 GLY A C 1
ATOM 2333 O O . GLY A 1 295 ? 5.915 8.517 -21.457 1.00 43.00 295 GLY A O 1
ATOM 2334 N N . SER A 1 296 ? 6.673 7.972 -23.491 1.00 45.88 296 SER A N 1
ATOM 2335 C CA . SER A 1 296 ? 5.471 8.468 -24.192 1.00 45.88 296 SER A CA 1
ATOM 2336 C C . SER A 1 296 ? 4.215 7.600 -24.008 1.00 45.88 296 SER A C 1
ATOM 2338 O O . SER A 1 296 ? 3.093 8.080 -24.201 1.00 45.88 296 SER A O 1
ATOM 2340 N N . ASN A 1 297 ? 4.382 6.309 -23.694 1.00 44.03 297 ASN A N 1
ATOM 2341 C CA . ASN A 1 297 ? 3.260 5.390 -23.473 1.00 44.03 297 ASN A CA 1
ATOM 2342 C C . ASN A 1 297 ? 2.648 5.547 -22.078 1.00 44.03 297 ASN A C 1
ATOM 2344 O O . ASN A 1 297 ? 1.442 5.355 -21.924 1.00 44.03 297 ASN A O 1
ATOM 2348 N N . VAL A 1 298 ? 3.447 5.951 -21.089 1.00 42.41 298 VAL A N 1
ATOM 2349 C CA . VAL A 1 298 ? 2.972 6.259 -19.733 1.00 42.41 298 VAL A CA 1
ATOM 2350 C C . VAL A 1 298 ? 2.019 7.456 -19.766 1.00 42.41 298 VAL A C 1
ATOM 2352 O O . VAL A 1 298 ? 0.867 7.329 -19.356 1.00 42.41 298 VAL A O 1
ATOM 2355 N N . ASP A 1 299 ? 2.425 8.558 -20.402 1.00 43.00 299 ASP A N 1
ATOM 2356 C CA . ASP A 1 299 ? 1.578 9.751 -20.565 1.00 43.00 299 ASP A CA 1
ATOM 2357 C C . ASP A 1 299 ? 0.264 9.466 -21.315 1.00 43.00 299 ASP A C 1
ATOM 2359 O O . ASP A 1 299 ? -0.784 10.053 -21.028 1.00 43.00 299 ASP A O 1
ATOM 2363 N N . ARG A 1 300 ? 0.293 8.551 -22.294 1.00 45.62 300 ARG A N 1
ATOM 2364 C CA . ARG A 1 300 ? -0.904 8.159 -23.055 1.00 45.62 300 ARG A CA 1
ATOM 2365 C C . ARG A 1 300 ? -1.863 7.278 -22.257 1.00 45.62 300 ARG A C 1
ATOM 2367 O O . ARG A 1 300 ? -3.073 7.420 -22.437 1.00 45.62 300 ARG A O 1
ATOM 2374 N N . ASN A 1 301 ? -1.360 6.395 -21.396 1.00 42.06 301 ASN A N 1
ATOM 2375 C CA . ASN A 1 301 ? -2.209 5.537 -20.567 1.00 42.06 301 ASN A CA 1
ATOM 2376 C C . ASN A 1 301 ? -2.900 6.330 -19.449 1.00 42.06 301 ASN A C 1
ATOM 2378 O O . ASN A 1 301 ? -4.102 6.150 -19.254 1.00 42.06 301 ASN A O 1
ATOM 2382 N N . ILE A 1 302 ? -2.199 7.281 -18.823 1.00 42.97 302 ILE A N 1
ATOM 2383 C CA . ILE A 1 302 ? -2.772 8.184 -17.809 1.00 42.97 302 ILE A CA 1
ATOM 2384 C C . ILE A 1 302 ? -3.919 9.014 -18.410 1.00 42.97 302 ILE A C 1
ATOM 2386 O O . ILE A 1 302 ? -5.014 9.080 -17.850 1.00 42.97 302 ILE A O 1
ATOM 2390 N N . LYS A 1 303 ? -3.725 9.574 -19.614 1.00 43.06 303 LYS A N 1
ATOM 2391 C CA . LYS A 1 303 ? -4.784 10.330 -20.309 1.00 43.06 303 LYS A CA 1
ATOM 2392 C C . LYS A 1 303 ? -5.986 9.470 -20.707 1.00 43.06 303 LYS A C 1
ATOM 2394 O O . LYS A 1 303 ? -7.098 9.982 -20.716 1.00 43.06 303 LYS A O 1
ATOM 2399 N N . ARG A 1 304 ? -5.805 8.184 -21.027 1.00 42.84 304 ARG A N 1
ATOM 2400 C CA . ARG A 1 304 ? -6.931 7.288 -21.360 1.00 42.84 304 ARG A CA 1
ATOM 2401 C C . ARG A 1 304 ? -7.757 6.901 -20.135 1.00 42.84 304 ARG A C 1
ATOM 2403 O O . ARG A 1 304 ? -8.979 6.928 -20.220 1.00 42.84 304 ARG A O 1
ATOM 2410 N N . LEU A 1 305 ? -7.113 6.619 -19.001 1.00 43.62 305 LEU A N 1
ATOM 2411 C CA . LEU A 1 305 ? -7.808 6.343 -17.736 1.00 43.62 305 LEU A CA 1
ATOM 2412 C C . LEU A 1 305 ? -8.646 7.538 -17.257 1.00 43.62 305 LEU A C 1
ATOM 2414 O O . LEU A 1 305 ? -9.738 7.338 -16.736 1.00 43.62 305 LEU A O 1
ATOM 2418 N N . ALA A 1 306 ? -8.185 8.768 -17.496 1.00 44.19 306 ALA A N 1
ATOM 2419 C CA . ALA A 1 306 ? -8.931 9.977 -17.147 1.00 44.19 306 ALA A CA 1
ATOM 2420 C C . ALA A 1 306 ? -10.140 10.265 -18.065 1.00 44.19 306 ALA A C 1
ATOM 2422 O O . ALA A 1 306 ? -11.053 10.975 -17.655 1.00 44.19 306 ALA A O 1
ATOM 2423 N N . ILE A 1 307 ? -10.156 9.747 -19.301 1.00 45.19 307 ILE A N 1
ATOM 2424 C CA . ILE A 1 307 ? -11.199 10.052 -20.300 1.00 45.19 307 ILE A CA 1
ATOM 2425 C C . ILE A 1 307 ? -12.318 8.990 -20.311 1.00 45.19 307 ILE A C 1
ATOM 2427 O O . ILE A 1 307 ? -13.478 9.339 -20.532 1.00 45.19 307 ILE A O 1
ATOM 2431 N N . ASP A 1 308 ? -12.013 7.723 -20.007 1.00 44.00 308 ASP A N 1
ATOM 2432 C CA . ASP A 1 308 ? -12.999 6.624 -20.050 1.00 44.00 308 ASP A CA 1
ATOM 2433 C C . ASP A 1 308 ? -13.794 6.412 -18.745 1.00 44.00 308 ASP A C 1
ATOM 2435 O O . ASP A 1 308 ? -14.712 5.594 -18.713 1.00 44.00 308 ASP A O 1
ATOM 2439 N N . ILE A 1 309 ? -13.512 7.174 -17.681 1.00 45.50 309 ILE A N 1
ATOM 2440 C CA . ILE A 1 309 ? -14.365 7.244 -16.478 1.00 45.50 309 ILE A CA 1
ATOM 2441 C C . ILE A 1 309 ? -15.224 8.510 -16.563 1.00 45.50 309 ILE A C 1
ATOM 2443 O O . ILE A 1 309 ? -15.275 9.344 -15.663 1.00 45.50 309 ILE A O 1
ATOM 2447 N N . THR A 1 310 ? -15.900 8.694 -17.692 1.00 42.34 310 THR A N 1
ATOM 2448 C CA . THR A 1 310 ? -17.085 9.546 -17.714 1.00 42.34 310 THR A CA 1
ATOM 2449 C C . THR A 1 310 ? -18.201 8.728 -17.080 1.00 42.34 310 THR A C 1
ATOM 2451 O O . THR A 1 310 ? -18.607 7.699 -17.621 1.00 42.34 310 THR A O 1
ATOM 2454 N N . ALA A 1 311 ? -18.641 9.141 -15.886 1.00 43.56 311 ALA A N 1
ATOM 2455 C CA . ALA A 1 311 ? -19.768 8.527 -15.193 1.00 43.56 311 ALA A CA 1
ATOM 2456 C C . ALA A 1 311 ? -20.920 8.313 -16.196 1.00 43.56 311 ALA A C 1
ATOM 2458 O O . ALA A 1 311 ? -21.239 9.243 -16.948 1.00 43.56 311 ALA A O 1
ATOM 2459 N N . PRO A 1 312 ? -21.507 7.103 -16.276 1.00 42.34 312 PRO A N 1
ATOM 2460 C CA . PRO A 1 312 ? -22.547 6.830 -17.254 1.00 42.34 312 PRO A CA 1
ATOM 2461 C C . PRO A 1 312 ? -23.680 7.853 -17.085 1.00 42.34 312 PRO A C 1
ATOM 2463 O O . PRO A 1 312 ? -24.053 8.154 -15.949 1.00 42.34 312 PRO A O 1
ATOM 2466 N N . PRO A 1 313 ? -24.230 8.408 -18.182 1.00 42.97 313 PRO A N 1
ATOM 2467 C CA . PRO A 1 313 ? -25.301 9.390 -18.099 1.00 42.97 313 PRO A CA 1
ATOM 2468 C C . PRO A 1 313 ? -26.456 8.800 -17.289 1.00 42.97 313 PRO A C 1
ATOM 2470 O O . PRO A 1 313 ? -27.015 7.761 -17.649 1.00 42.97 313 PRO A O 1
ATOM 2473 N N . HIS A 1 314 ? -26.772 9.449 -16.164 1.00 40.72 314 HIS A N 1
ATOM 2474 C CA . HIS A 1 314 ? -27.813 9.015 -15.243 1.00 40.72 314 HIS A CA 1
ATOM 2475 C C . HIS A 1 314 ? -29.115 8.788 -16.012 1.00 40.72 314 HIS A C 1
ATOM 2477 O O . HIS A 1 314 ? -29.757 9.730 -16.476 1.00 40.72 314 HIS A O 1
ATOM 2483 N N . THR A 1 315 ? -29.524 7.527 -16.137 1.00 41.72 315 THR A N 1
ATOM 2484 C CA . THR A 1 315 ? -30.898 7.216 -16.521 1.00 41.72 315 THR A CA 1
ATOM 2485 C C . THR A 1 315 ? -31.728 7.388 -15.249 1.00 41.72 315 THR A C 1
ATOM 2487 O O . THR A 1 315 ? -31.464 6.673 -14.279 1.00 41.72 315 THR A O 1
ATOM 2490 N N . PRO A 1 316 ? -32.666 8.350 -15.175 1.00 40.06 316 PRO A N 1
ATOM 2491 C CA . PRO A 1 316 ? -33.455 8.563 -13.969 1.00 40.06 316 PRO A CA 1
ATOM 2492 C C . PRO A 1 316 ? -34.188 7.270 -13.612 1.00 40.06 316 PRO A C 1
ATOM 2494 O O . PRO A 1 316 ? -34.962 6.727 -14.400 1.00 40.06 316 PRO A O 1
ATOM 2497 N N . CYS A 1 317 ? -33.892 6.754 -12.421 1.00 36.41 317 CYS A N 1
ATOM 2498 C CA . CYS A 1 317 ? -34.476 5.527 -11.911 1.00 36.41 317 CYS A CA 1
ATOM 2499 C C . CYS A 1 317 ? -35.961 5.784 -11.623 1.00 36.41 317 CYS A C 1
ATOM 2501 O O . CYS A 1 317 ? -36.318 6.399 -10.617 1.00 36.41 317 CYS A O 1
ATOM 2503 N N . VAL A 1 318 ? -36.836 5.354 -12.535 1.00 41.97 318 VAL A N 1
ATOM 2504 C CA . VAL A 1 318 ? -38.285 5.357 -12.320 1.00 41.97 318 VAL A CA 1
ATOM 2505 C C . VAL A 1 318 ? -38.586 4.285 -11.275 1.00 41.97 318 VAL A C 1
ATOM 2507 O O . VAL A 1 318 ? -38.639 3.091 -11.572 1.00 41.97 318 VAL A O 1
ATOM 2510 N N . LEU A 1 319 ? -38.739 4.715 -10.022 1.00 40.69 319 LEU A N 1
ATOM 2511 C CA . LEU A 1 319 ? -39.167 3.862 -8.920 1.00 40.69 319 LEU A CA 1
ATOM 2512 C C . LEU A 1 319 ? -40.527 3.245 -9.267 1.00 40.69 319 LEU A C 1
ATOM 2514 O O . LEU A 1 319 ? -41.527 3.948 -9.404 1.00 40.69 319 LEU A O 1
ATOM 2518 N N . SER A 1 320 ? -40.567 1.919 -9.398 1.00 46.91 320 SER A N 1
ATOM 2519 C CA . SER A 1 320 ? -41.834 1.197 -9.507 1.00 46.91 320 SER A CA 1
ATOM 2520 C C . SER A 1 320 ? -42.646 1.367 -8.211 1.00 46.91 320 SER A C 1
ATOM 2522 O O . SER A 1 320 ? -42.055 1.349 -7.124 1.00 46.91 320 SER A O 1
ATOM 2524 N N . PRO A 1 321 ? -43.983 1.521 -8.286 1.00 51.34 321 PRO A N 1
ATOM 2525 C CA . PRO A 1 321 ? -44.829 1.705 -7.111 1.00 51.34 321 PRO A CA 1
ATOM 2526 C C . PRO A 1 321 ? -44.662 0.550 -6.121 1.00 51.34 321 PRO A C 1
ATOM 2528 O O . PRO A 1 321 ? -44.765 -0.622 -6.482 1.00 51.34 321 PRO A O 1
ATOM 2531 N N . ARG A 1 322 ? -44.400 0.890 -4.857 1.00 47.12 322 ARG A N 1
ATOM 2532 C CA . ARG A 1 322 ? -44.226 -0.066 -3.759 1.00 47.12 322 ARG A CA 1
ATOM 2533 C C . ARG A 1 322 ? -45.519 -0.860 -3.554 1.00 47.12 322 ARG A C 1
ATOM 2535 O O . ARG A 1 322 ? -46.552 -0.282 -3.221 1.00 47.12 322 ARG A O 1
ATOM 2542 N N . THR A 1 323 ? -45.452 -2.178 -3.706 1.00 56.06 323 THR A N 1
ATOM 2543 C CA . THR A 1 323 ? -46.549 -3.089 -3.358 1.00 56.06 323 THR A CA 1
ATOM 2544 C C . THR A 1 323 ? -46.863 -2.968 -1.857 1.00 56.06 323 THR A C 1
ATOM 2546 O O . THR A 1 323 ? -45.924 -2.995 -1.053 1.00 56.06 323 THR A O 1
ATOM 2549 N N . PRO A 1 324 ? -48.138 -2.835 -1.441 1.00 55.75 324 PRO A N 1
ATOM 2550 C CA . PRO A 1 324 ? -48.500 -2.751 -0.029 1.00 55.75 324 PRO A CA 1
ATOM 2551 C C . PRO A 1 324 ? -48.080 -4.018 0.721 1.00 55.75 324 PRO A C 1
ATOM 2553 O O . PRO A 1 324 ? -48.386 -5.133 0.295 1.00 55.75 324 PRO A O 1
ATOM 2556 N N . LEU A 1 325 ? -47.380 -3.846 1.842 1.00 59.81 325 LEU A N 1
ATOM 2557 C CA . LEU A 1 325 ? -47.028 -4.950 2.732 1.00 59.81 325 LEU A CA 1
ATOM 2558 C C . LEU A 1 325 ? -48.297 -5.523 3.392 1.00 59.81 325 LEU A C 1
ATOM 2560 O O . LEU A 1 325 ? -49.169 -4.748 3.796 1.00 59.81 325 LEU A O 1
ATOM 2564 N N . PRO A 1 326 ? -48.406 -6.856 3.535 1.00 64.44 326 PRO A N 1
ATOM 2565 C CA . PRO A 1 326 ? -49.531 -7.478 4.218 1.00 64.44 326 PRO A CA 1
ATOM 2566 C C . PRO A 1 326 ? -49.558 -7.116 5.717 1.00 64.44 326 PRO A C 1
ATOM 2568 O O . PRO A 1 326 ? -48.506 -6.838 6.304 1.00 64.44 326 PRO A O 1
ATOM 2571 N N . PRO A 1 327 ? -50.742 -7.127 6.360 1.00 60.84 327 PRO A N 1
ATOM 2572 C CA . PRO A 1 327 ? -50.893 -6.749 7.762 1.00 60.84 327 PRO A CA 1
ATOM 2573 C C . PRO A 1 327 ? -50.092 -7.679 8.678 1.00 60.84 327 PRO A C 1
ATOM 2575 O O . PRO A 1 327 ? -50.182 -8.901 8.567 1.00 60.84 327 PRO A O 1
ATOM 2578 N N . LYS A 1 328 ? -49.329 -7.095 9.608 1.00 55.84 328 LYS A N 1
ATOM 2579 C CA . LYS A 1 328 ? -48.604 -7.827 10.655 1.00 55.84 328 LYS A CA 1
ATOM 2580 C C . LYS A 1 328 ? -49.596 -8.566 11.562 1.00 55.84 328 LYS A C 1
ATOM 2582 O O . LYS A 1 328 ? -50.431 -7.935 12.207 1.00 55.84 328 LYS A O 1
ATOM 2587 N N . THR A 1 329 ? -49.475 -9.889 11.633 1.00 62.81 329 THR A N 1
ATOM 2588 C CA . THR A 1 329 ? -50.164 -10.729 12.622 1.00 62.81 329 THR A CA 1
ATOM 2589 C C . THR A 1 329 ? -49.704 -10.342 14.037 1.00 62.81 329 THR A C 1
ATOM 2591 O O . THR A 1 329 ? -48.497 -10.204 14.240 1.00 62.81 329 THR A O 1
ATOM 2594 N N . PRO A 1 330 ? -50.609 -10.162 15.019 1.00 62.03 330 PRO A N 1
ATOM 2595 C CA . PRO A 1 330 ? -50.228 -9.852 16.396 1.00 62.03 330 PRO A CA 1
ATOM 2596 C C . PRO A 1 330 ? -49.436 -11.007 17.027 1.00 62.03 330 PRO A C 1
ATOM 2598 O O . PRO A 1 330 ? -49.920 -12.138 17.067 1.00 62.03 330 PRO A O 1
ATOM 2601 N N . GLU A 1 331 ? -48.232 -10.723 17.527 1.00 57.50 331 GLU A N 1
ATOM 2602 C CA . GLU A 1 331 ? -47.447 -11.656 18.343 1.00 57.50 331 GLU A CA 1
ATOM 2603 C C . GLU A 1 331 ? -48.135 -11.889 19.696 1.00 57.50 331 GLU A C 1
ATOM 2605 O O . GLU A 1 331 ? -48.477 -10.948 20.414 1.00 57.50 331 GLU A O 1
ATOM 2610 N N . LEU A 1 332 ? -48.343 -13.161 20.043 1.00 65.69 332 LEU A N 1
ATOM 2611 C CA . LEU A 1 332 ? -48.768 -13.581 21.377 1.00 65.69 332 LEU A CA 1
ATOM 2612 C C . LEU A 1 332 ? -47.605 -13.406 22.370 1.00 65.69 332 LEU A C 1
ATOM 2614 O O . LEU A 1 332 ? -46.466 -13.724 22.025 1.00 65.69 332 LEU A O 1
ATOM 2618 N N . PRO A 1 333 ? -47.869 -12.946 23.606 1.00 65.19 333 PRO A N 1
ATOM 2619 C CA . PRO A 1 333 ? -46.833 -12.808 24.619 1.00 65.19 333 PRO A CA 1
ATOM 2620 C C . PRO A 1 333 ? -46.271 -14.180 25.036 1.00 65.19 333 PRO A C 1
ATOM 2622 O O . PRO A 1 333 ? -47.015 -15.168 25.065 1.00 65.19 333 PRO A O 1
ATOM 2625 N N . PRO A 1 334 ? -44.974 -14.252 25.386 1.00 65.50 334 PRO A N 1
ATOM 2626 C CA . PRO A 1 334 ? -44.335 -15.497 25.787 1.00 65.50 334 PRO A CA 1
ATOM 2627 C C . PRO A 1 334 ? -44.917 -16.038 27.107 1.00 65.50 334 PRO A C 1
ATOM 2629 O O . PRO A 1 334 ? -45.354 -15.261 27.965 1.00 65.50 334 PRO A O 1
ATOM 2632 N N . PRO A 1 335 ? -44.931 -17.371 27.291 1.00 52.59 335 PRO A N 1
ATOM 2633 C CA . PRO A 1 335 ? -45.429 -17.997 28.506 1.00 52.59 335 PRO A CA 1
ATOM 2634 C C . PRO A 1 335 ? -44.554 -17.629 29.709 1.00 52.59 335 PRO A C 1
ATOM 2636 O O . PRO A 1 335 ? -43.328 -17.620 29.647 1.00 52.59 335 PRO A O 1
ATOM 2639 N N . ARG A 1 336 ? -45.224 -17.303 30.815 1.00 51.47 336 ARG A N 1
ATOM 2640 C CA . ARG A 1 336 ? -44.633 -16.852 32.076 1.00 51.47 336 ARG A CA 1
ATOM 2641 C C . ARG A 1 336 ? -43.955 -18.033 32.779 1.00 51.47 336 ARG A C 1
ATOM 2643 O O . ARG A 1 336 ? -44.643 -18.964 33.191 1.00 51.47 336 ARG A O 1
ATOM 2650 N N . GLU A 1 337 ? -42.635 -17.985 32.926 1.00 51.44 337 GLU A N 1
ATOM 2651 C CA . GLU A 1 337 ? -41.871 -18.965 33.706 1.00 51.44 337 GLU A CA 1
ATOM 2652 C C . GLU A 1 337 ? -42.258 -18.893 35.192 1.00 51.44 337 GLU A C 1
ATOM 2654 O O . GLU A 1 337 ? -42.184 -17.847 35.843 1.00 51.44 337 GLU A O 1
ATOM 2659 N N . THR A 1 338 ? -42.716 -20.021 35.732 1.00 44.62 338 THR A N 1
ATOM 2660 C CA . THR A 1 338 ? -42.970 -20.226 37.159 1.00 44.62 338 THR A CA 1
ATOM 2661 C C . THR A 1 338 ? -41.651 -20.421 37.898 1.00 44.62 338 THR A C 1
ATOM 2663 O O . THR A 1 338 ? -41.035 -21.481 37.803 1.00 44.62 338 THR A O 1
ATOM 2666 N N . PHE A 1 339 ? -41.239 -19.417 38.672 1.00 47.78 339 PHE A N 1
ATOM 2667 C CA . PHE A 1 339 ? -40.188 -19.560 39.677 1.00 47.78 339 PHE A CA 1
ATOM 2668 C C . PHE A 1 339 ? -40.704 -20.395 40.856 1.00 47.78 339 PHE A C 1
ATOM 2670 O O . PHE A 1 339 ? -41.721 -20.062 41.465 1.00 47.78 339 PHE A O 1
ATOM 2677 N N . ALA A 1 340 ? -39.991 -21.473 41.182 1.00 43.62 340 ALA A N 1
ATOM 2678 C CA . ALA A 1 340 ? -40.207 -22.251 42.394 1.00 43.62 340 ALA A CA 1
ATOM 2679 C C . ALA A 1 340 ? -39.731 -21.451 43.620 1.00 43.62 340 ALA A C 1
ATOM 2681 O O . ALA A 1 340 ? -38.573 -21.038 43.695 1.00 43.62 340 ALA A O 1
ATOM 2682 N N . THR A 1 341 ? -40.625 -21.223 44.579 1.00 52.41 341 THR A N 1
ATOM 2683 C CA . THR A 1 341 ? -40.317 -20.624 45.883 1.00 52.41 341 THR A CA 1
ATOM 2684 C C . THR A 1 341 ? -39.731 -21.662 46.854 1.00 52.41 341 THR A C 1
ATOM 2686 O O . THR A 1 341 ? -40.180 -22.811 46.854 1.00 52.41 341 THR A O 1
ATOM 2689 N N . PRO A 1 342 ? -38.772 -21.290 47.727 1.00 47.81 342 PRO A N 1
ATOM 2690 C CA . PRO A 1 342 ? -38.301 -22.153 48.810 1.00 47.81 342 PRO A CA 1
ATOM 2691 C C . PRO A 1 342 ? -39.375 -22.325 49.893 1.00 47.81 342 PRO A C 1
ATOM 2693 O O . PRO A 1 342 ? -40.134 -21.401 50.186 1.00 47.81 342 PRO A O 1
ATOM 2696 N N . GLY A 1 343 ? -39.421 -23.520 50.488 1.00 43.28 343 GLY A N 1
ATOM 2697 C CA . GLY A 1 343 ? -40.461 -23.972 51.410 1.00 43.28 343 GLY A CA 1
ATOM 2698 C C . GLY A 1 343 ? -40.651 -23.097 52.652 1.00 43.28 343 GLY A C 1
ATOM 2699 O O . GLY A 1 343 ? -39.723 -22.862 53.423 1.00 43.28 343 GLY A O 1
ATOM 2700 N N . PHE A 1 344 ? -41.900 -22.684 52.866 1.00 46.06 344 PHE A N 1
ATOM 2701 C CA . PHE A 1 344 ? -42.378 -22.014 54.071 1.00 46.06 344 PHE A CA 1
ATOM 2702 C C . PHE A 1 344 ? -43.219 -23.006 54.891 1.00 46.06 344 PHE A C 1
ATOM 2704 O O . PHE A 1 344 ? -44.149 -23.619 54.370 1.00 46.06 344 PHE A O 1
ATOM 2711 N N . ASN A 1 345 ? -42.862 -23.196 56.163 1.00 52.75 345 ASN A N 1
ATOM 2712 C CA . ASN A 1 345 ? -43.491 -24.136 57.097 1.00 52.75 345 ASN A CA 1
ATOM 2713 C C . ASN A 1 345 ? -44.627 -23.432 57.880 1.00 52.75 345 ASN A C 1
ATOM 2715 O O . ASN A 1 345 ? -44.327 -22.491 58.616 1.00 52.75 345 ASN A O 1
ATOM 2719 N N . PRO A 1 346 ? -45.906 -23.845 57.757 1.00 44.28 346 PRO A N 1
ATOM 2720 C CA . PRO A 1 346 ? -47.039 -23.069 58.270 1.00 44.28 346 PRO A CA 1
ATOM 2721 C C . PRO A 1 346 ? -47.495 -23.401 59.707 1.00 44.28 346 PRO A C 1
ATOM 2723 O O . PRO A 1 346 ? -48.517 -22.883 60.145 1.00 44.28 346 PRO A O 1
ATOM 2726 N N . ASN A 1 347 ? -46.764 -24.195 60.498 1.00 46.28 347 ASN A N 1
ATOM 2727 C CA . ASN A 1 347 ? -47.187 -24.550 61.869 1.00 46.28 347 ASN A CA 1
ATOM 2728 C C . ASN A 1 347 ? -46.767 -23.547 62.960 1.00 46.28 347 ASN A C 1
ATOM 2730 O O . ASN A 1 347 ? -46.333 -23.930 64.049 1.00 46.28 347 ASN A O 1
ATOM 2734 N N . LYS A 1 348 ? -46.909 -22.245 62.710 1.00 44.50 348 LYS A N 1
ATOM 2735 C CA . LYS A 1 348 ? -46.730 -21.237 63.760 1.00 44.50 348 LYS A CA 1
ATOM 2736 C C . LYS A 1 348 ? -47.713 -20.089 63.541 1.00 44.50 348 LYS A C 1
ATOM 2738 O O . LYS A 1 348 ? -47.613 -19.379 62.551 1.00 44.50 348 LYS A O 1
ATOM 2743 N N . TYR A 1 349 ? -48.603 -19.922 64.520 1.00 44.41 349 TYR A N 1
ATOM 2744 C CA . TYR A 1 349 ? -49.548 -18.814 64.726 1.00 44.41 349 TYR A CA 1
ATOM 2745 C C . TYR A 1 349 ? -50.945 -18.942 64.079 1.00 44.41 349 TYR A C 1
ATOM 2747 O O . TYR A 1 349 ? -51.180 -18.562 62.942 1.00 44.41 349 TYR A O 1
ATOM 2755 N N . GLY A 1 350 ? -51.884 -19.458 64.883 1.00 37.88 350 GLY A N 1
ATOM 2756 C CA . GLY A 1 350 ? -53.027 -18.691 65.407 1.00 37.88 350 GLY A CA 1
ATOM 2757 C C . GLY A 1 350 ? -54.010 -18.024 64.433 1.00 37.88 350 GLY A C 1
ATOM 2758 O O . GLY A 1 350 ? -53.746 -16.956 63.899 1.00 37.88 350 GLY A O 1
ATOM 2759 N N . ASN A 1 351 ? -55.209 -18.607 64.352 1.00 40.81 351 ASN A N 1
ATOM 2760 C CA . ASN A 1 351 ? -56.497 -17.970 64.017 1.00 40.81 351 ASN A CA 1
ATOM 2761 C C . ASN A 1 351 ? -56.837 -16.767 64.938 1.00 40.81 351 ASN A C 1
ATOM 2763 O O . ASN A 1 351 ? -56.238 -16.669 66.010 1.00 40.81 351 ASN A O 1
ATOM 2767 N N . PRO A 1 352 ? -57.939 -16.009 64.711 1.00 60.56 352 PRO A N 1
ATOM 2768 C CA . PRO A 1 352 ? -58.688 -15.718 63.472 1.00 60.56 352 PRO A CA 1
ATOM 2769 C C . PRO A 1 352 ? -59.029 -14.208 63.323 1.00 60.56 352 PRO A C 1
ATOM 2771 O O . PRO A 1 352 ? -58.963 -13.458 64.290 1.00 60.56 352 PRO A O 1
ATOM 2774 N N . CYS A 1 353 ? -59.511 -13.764 62.153 1.00 35.78 353 CYS A N 1
ATOM 2775 C CA . CYS A 1 353 ? -60.635 -12.812 62.090 1.00 35.78 353 CYS A CA 1
ATOM 2776 C C . CYS A 1 353 ? -61.225 -12.670 60.681 1.00 35.78 353 CYS A C 1
ATOM 2778 O O . CYS A 1 353 ? -60.591 -12.958 59.672 1.00 35.78 353 CYS A O 1
ATOM 2780 N N . ALA A 1 354 ? -62.492 -12.279 60.670 1.00 40.38 354 ALA A N 1
ATOM 2781 C CA . ALA A 1 354 ? -63.475 -12.492 59.627 1.00 40.38 354 ALA A CA 1
ATOM 2782 C C . ALA A 1 354 ? -63.579 -11.380 58.565 1.00 40.38 354 ALA A C 1
ATOM 2784 O O . ALA A 1 354 ? -63.075 -10.272 58.724 1.00 40.38 354 ALA A O 1
ATOM 2785 N N . SER A 1 355 ? -64.441 -11.689 57.587 1.00 37.19 355 SER A N 1
ATOM 2786 C CA . SER A 1 355 ? -65.256 -10.796 56.748 1.00 37.19 355 SER A CA 1
ATOM 2787 C C . SER A 1 355 ? -64.683 -10.354 55.397 1.00 37.19 355 SER A C 1
ATOM 2789 O O . SER A 1 355 ? -63.522 -9.991 55.268 1.00 37.19 355 SER A O 1
ATOM 2791 N N . GLY A 1 356 ? -65.563 -10.339 54.387 1.00 35.16 356 GLY A N 1
ATOM 2792 C CA . GLY A 1 356 ? -65.378 -9.505 53.199 1.00 35.16 356 GLY A CA 1
ATOM 2793 C C . GLY A 1 356 ? -65.735 -10.156 51.870 1.00 35.16 356 GLY A C 1
ATOM 2794 O O . GLY A 1 356 ? -64.867 -10.574 51.118 1.00 35.16 356 GLY A O 1
ATOM 2795 N N . ALA A 1 357 ? -67.025 -10.196 51.557 1.00 41.16 357 ALA A N 1
ATOM 2796 C CA . ALA A 1 357 ? -67.577 -10.580 50.264 1.00 41.16 357 ALA A CA 1
ATOM 2797 C C . ALA A 1 357 ? -67.065 -9.733 49.076 1.00 41.16 357 ALA A C 1
ATOM 2799 O O . ALA A 1 357 ? -66.951 -8.517 49.200 1.00 41.16 357 ALA A O 1
ATOM 2800 N N . ARG A 1 358 ? -66.936 -10.343 47.885 1.00 42.25 358 ARG A N 1
ATOM 2801 C CA . ARG A 1 358 ? -67.631 -9.923 46.639 1.00 42.25 358 ARG A CA 1
ATOM 2802 C C . ARG A 1 358 ? -67.192 -10.748 45.426 1.00 42.25 358 ARG A C 1
ATOM 2804 O O . ARG A 1 358 ? -66.139 -10.540 44.836 1.00 42.25 358 ARG A O 1
ATOM 2811 N N . THR A 1 359 ? -68.093 -11.613 44.981 1.00 44.38 359 THR A N 1
ATOM 2812 C CA . THR A 1 359 ? -68.133 -12.170 43.628 1.00 44.38 359 THR A CA 1
ATOM 2813 C C . THR A 1 359 ? -68.616 -11.115 42.633 1.00 44.38 359 THR A C 1
ATOM 2815 O O . THR A 1 359 ? -69.714 -10.577 42.791 1.00 44.38 359 THR A O 1
ATOM 2818 N N . ARG A 1 360 ? -67.861 -10.875 41.556 1.00 40.62 360 ARG A N 1
ATOM 2819 C CA . ARG A 1 360 ? -68.385 -10.251 40.332 1.00 40.62 360 ARG A CA 1
ATOM 2820 C C . ARG A 1 360 ? -68.063 -11.144 39.134 1.00 40.62 360 ARG A C 1
ATOM 2822 O O . ARG A 1 360 ? -66.918 -11.258 38.716 1.00 40.62 360 ARG A O 1
ATOM 2829 N N . LYS A 1 361 ? -69.112 -11.794 38.622 1.00 47.44 361 LYS A N 1
ATOM 2830 C CA . LYS A 1 361 ? -69.159 -12.458 37.315 1.00 47.44 361 LYS A CA 1
ATOM 2831 C C . LYS A 1 361 ? -68.979 -11.411 36.210 1.00 47.44 361 LYS A C 1
ATOM 2833 O O . LYS A 1 361 ? -69.618 -10.362 36.264 1.00 47.44 361 LYS A O 1
ATOM 2838 N N . ALA A 1 362 ? -68.193 -11.743 35.192 1.00 43.38 362 ALA A N 1
ATOM 2839 C CA . ALA A 1 362 ? -68.186 -11.066 33.898 1.00 43.38 362 ALA A CA 1
ATOM 2840 C C . ALA A 1 362 ? -68.330 -12.112 32.770 1.00 43.38 362 ALA A C 1
ATOM 2842 O O . ALA A 1 362 ? -68.005 -13.282 32.991 1.00 43.38 362 ALA A O 1
ATOM 2843 N N . PRO A 1 363 ? -68.913 -11.734 31.618 1.00 50.00 363 PRO A N 1
ATOM 2844 C CA . PRO A 1 363 ? -69.698 -12.639 30.786 1.00 50.00 363 PRO A CA 1
ATOM 2845 C C . PRO A 1 363 ? -68.898 -13.323 29.670 1.00 50.00 363 PRO A C 1
ATOM 2847 O O . PRO A 1 363 ? -67.884 -12.823 29.191 1.00 50.00 363 PRO A O 1
ATOM 2850 N N . ALA A 1 364 ? -69.425 -14.467 29.232 1.00 50.09 364 ALA A N 1
ATOM 2851 C CA . ALA A 1 364 ? -68.955 -15.244 28.092 1.00 50.09 364 ALA A CA 1
ATOM 2852 C C . ALA A 1 364 ? -69.084 -14.475 26.760 1.00 50.09 364 ALA A C 1
ATOM 2854 O O . ALA A 1 364 ? -70.116 -13.834 26.532 1.00 50.09 364 ALA A O 1
ATOM 2855 N N . PRO A 1 365 ? -68.119 -14.600 25.829 1.00 51.41 365 PRO A N 1
ATOM 2856 C CA . PRO A 1 365 ? -68.311 -14.163 24.459 1.00 51.41 365 PRO A CA 1
ATOM 2857 C C . PRO A 1 365 ? -68.922 -15.266 23.581 1.00 51.41 365 PRO A C 1
ATOM 2859 O O . PRO A 1 365 ? -68.666 -16.462 23.720 1.00 51.41 365 PRO A O 1
ATOM 2862 N N . LYS A 1 366 ? -69.780 -14.790 22.678 1.00 41.97 366 LYS A N 1
ATOM 2863 C CA . LYS A 1 366 ? -70.657 -15.506 21.752 1.00 41.97 366 LYS A CA 1
ATOM 2864 C C . LYS A 1 366 ? -69.886 -16.245 20.647 1.00 41.97 366 LYS A C 1
ATOM 2866 O O . LYS A 1 366 ? -68.949 -15.707 20.068 1.00 41.97 366 LYS A O 1
ATOM 2871 N N . LYS A 1 367 ? -70.386 -17.432 20.284 1.00 50.00 367 LYS A N 1
ATOM 2872 C CA . LYS A 1 367 ? -70.145 -18.103 18.992 1.00 50.00 367 LYS A CA 1
ATOM 2873 C C . LYS A 1 367 ? -70.716 -17.275 17.826 1.00 50.00 367 LYS A C 1
ATOM 2875 O O . LYS A 1 367 ? -71.854 -16.819 17.934 1.00 50.00 367 LYS A O 1
ATOM 2880 N N . PRO A 1 368 ? -70.039 -17.265 16.670 1.00 53.56 368 PRO A N 1
ATOM 2881 C CA . PRO A 1 368 ? -70.685 -17.345 15.360 1.00 53.56 368 PRO A CA 1
ATOM 2882 C C . PRO A 1 368 ? -70.338 -18.705 14.720 1.00 53.56 368 PRO A C 1
ATOM 2884 O O . PRO A 1 368 ? -69.192 -19.138 14.725 1.00 53.56 368 PRO A O 1
ATOM 2887 N N . ALA A 1 369 ? -71.327 -19.553 14.443 1.00 39.78 369 ALA A N 1
ATOM 2888 C CA . ALA A 1 369 ? -72.146 -19.577 13.226 1.00 39.78 369 ALA A CA 1
ATOM 2889 C C . ALA A 1 369 ? -71.373 -20.136 12.016 1.00 39.78 369 ALA A C 1
ATOM 2891 O O . ALA A 1 369 ? -70.469 -19.517 11.468 1.00 39.78 369 ALA A O 1
ATOM 2892 N N . ALA A 1 370 ? -71.754 -21.358 11.648 1.00 50.28 370 ALA A N 1
ATOM 2893 C CA . ALA A 1 370 ? -71.285 -22.106 10.496 1.00 50.28 370 ALA A CA 1
ATOM 2894 C C . ALA A 1 370 ? -71.910 -21.590 9.188 1.00 50.28 370 ALA A C 1
ATOM 2896 O O . ALA A 1 370 ? -73.066 -21.175 9.184 1.00 50.28 370 ALA A O 1
ATOM 2897 N N . GLY A 1 371 ? -71.189 -21.725 8.067 1.00 37.97 371 GLY A N 1
ATOM 2898 C CA . GLY A 1 371 ? -71.767 -21.551 6.728 1.00 37.97 371 GLY A CA 1
ATOM 2899 C C . GLY A 1 371 ? -70.763 -21.612 5.568 1.00 37.97 371 GLY A C 1
ATOM 2900 O O . GLY A 1 371 ? -70.196 -20.587 5.234 1.00 37.97 371 GLY A O 1
ATOM 2901 N N . ARG A 1 372 ? -70.570 -22.831 5.019 1.00 44.75 372 ARG A N 1
ATOM 2902 C CA . ARG A 1 372 ? -70.345 -23.307 3.612 1.00 44.75 372 ARG A CA 1
ATOM 2903 C C . ARG A 1 372 ? -69.893 -22.341 2.475 1.00 44.75 372 ARG A C 1
ATOM 2905 O O . ARG A 1 372 ? -70.190 -21.162 2.543 1.00 44.75 372 ARG A O 1
ATOM 2912 N N . PRO A 1 373 ? -69.452 -22.851 1.289 1.00 54.50 373 PRO A N 1
ATOM 2913 C CA . PRO A 1 373 ? -68.860 -24.153 0.934 1.00 54.50 373 PRO A CA 1
ATOM 2914 C C . PRO A 1 373 ? -67.568 -24.048 0.074 1.00 54.50 373 PRO A C 1
ATOM 2916 O O . PRO A 1 373 ? -67.175 -22.991 -0.406 1.00 54.50 373 PRO A O 1
ATOM 2919 N N . ARG A 1 374 ? -66.918 -25.204 -0.125 1.00 49.56 374 ARG A N 1
ATOM 2920 C CA . ARG A 1 374 ? -65.737 -25.438 -0.978 1.00 49.56 374 ARG A CA 1
ATOM 2921 C C . ARG A 1 374 ? -65.984 -25.143 -2.466 1.00 49.56 374 ARG A C 1
ATOM 2923 O O . ARG A 1 374 ? -67.019 -25.531 -3.000 1.00 49.56 374 ARG A O 1
ATOM 2930 N N . ALA A 1 375 ? -64.948 -24.633 -3.132 1.00 47.84 375 ALA A N 1
ATOM 2931 C CA . ALA A 1 375 ? -64.742 -24.685 -4.583 1.00 47.84 375 ALA A CA 1
ATOM 2932 C C . ALA A 1 375 ? -63.485 -25.536 -4.913 1.00 47.84 375 ALA A C 1
ATOM 2934 O O . ALA A 1 375 ? -62.665 -25.769 -4.017 1.00 47.84 375 ALA A O 1
ATOM 2935 N N . PRO A 1 376 ? -63.361 -26.081 -6.139 1.00 54.78 376 PRO A N 1
ATOM 2936 C CA . PRO A 1 376 ? -62.601 -27.300 -6.404 1.00 54.78 376 PRO A CA 1
ATOM 2937 C C . PRO A 1 376 ? -61.105 -27.075 -6.660 1.00 54.78 376 PRO A C 1
ATOM 2939 O O . PRO A 1 376 ? -60.673 -26.070 -7.215 1.00 54.78 376 PRO A O 1
ATOM 2942 N N . VAL A 1 377 ? -60.332 -28.091 -6.282 1.00 48.53 377 VAL A N 1
ATOM 2943 C CA . VAL A 1 377 ? -58.893 -28.247 -6.521 1.00 48.53 377 VAL A CA 1
ATOM 2944 C C . VAL A 1 377 ? -58.635 -28.547 -8.005 1.00 48.53 377 VAL A C 1
ATOM 2946 O O . VAL A 1 377 ? -59.164 -29.546 -8.500 1.00 48.53 377 VAL A O 1
ATOM 2949 N N . PRO A 1 378 ? -57.778 -27.790 -8.715 1.00 49.88 378 PRO A N 1
ATOM 2950 C CA . PRO A 1 378 ? -57.215 -28.249 -9.972 1.00 49.88 378 PRO A CA 1
ATOM 2951 C C . PRO A 1 378 ? -56.013 -29.162 -9.700 1.00 49.88 378 PRO A C 1
ATOM 2953 O O . PRO A 1 378 ? -55.018 -28.798 -9.074 1.00 49.88 378 PRO A O 1
ATOM 2956 N N . ARG A 1 379 ? -56.149 -30.394 -10.181 1.00 49.28 379 ARG A N 1
ATOM 2957 C CA . ARG A 1 379 ? -55.161 -31.469 -10.160 1.00 49.28 379 ARG A CA 1
ATOM 2958 C C . ARG A 1 379 ? -54.096 -31.165 -11.219 1.00 49.28 379 ARG A C 1
ATOM 2960 O O . ARG A 1 379 ? -54.290 -31.499 -12.384 1.00 49.28 379 ARG A O 1
ATOM 2967 N N . ASN A 1 380 ? -52.991 -30.529 -10.832 1.00 41.75 380 ASN A N 1
ATOM 2968 C CA . ASN A 1 380 ? -51.849 -30.358 -11.730 1.00 41.75 380 ASN A CA 1
ATOM 2969 C C . ASN A 1 380 ? -50.886 -31.544 -11.635 1.00 41.75 380 ASN A C 1
ATOM 2971 O O . ASN A 1 380 ? -50.507 -32.001 -10.558 1.00 41.75 380 ASN A O 1
ATOM 2975 N N . ARG A 1 381 ? -50.578 -32.060 -12.826 1.00 42.34 381 ARG A N 1
ATOM 2976 C CA . ARG A 1 381 ? -49.771 -33.237 -13.134 1.00 42.34 381 ARG A CA 1
ATOM 2977 C C . ARG A 1 381 ? -48.365 -33.123 -12.547 1.00 42.34 381 ARG A C 1
ATOM 2979 O O . ARG A 1 381 ? -47.720 -32.086 -12.661 1.00 42.34 381 ARG A O 1
ATOM 2986 N N . ALA A 1 382 ? -47.892 -34.232 -11.989 1.00 44.69 382 ALA A N 1
ATOM 2987 C CA . ALA A 1 382 ? -46.489 -34.440 -11.667 1.00 44.69 382 ALA A CA 1
ATOM 2988 C C . ALA A 1 382 ? -45.632 -34.334 -12.945 1.00 44.69 382 ALA A C 1
ATOM 2990 O O . ALA A 1 382 ? -45.995 -34.944 -13.957 1.00 44.69 382 ALA A O 1
ATOM 2991 N N . PRO A 1 383 ? -44.503 -33.606 -12.926 1.00 46.38 383 PRO A N 1
ATOM 2992 C CA . PRO A 1 383 ? -43.499 -33.738 -13.960 1.00 46.38 383 PRO A CA 1
ATOM 2993 C C . PRO A 1 383 ? -42.697 -35.026 -13.747 1.00 46.38 383 PRO A C 1
ATOM 2995 O O . PRO A 1 383 ? -42.242 -35.340 -12.647 1.00 46.38 383 PRO A O 1
ATOM 2998 N N . VAL A 1 384 ? -42.556 -35.763 -14.844 1.00 49.69 384 VAL A N 1
ATOM 2999 C CA . VAL A 1 384 ? -41.675 -36.918 -15.038 1.00 49.69 384 VAL A CA 1
ATOM 3000 C C . VAL A 1 384 ? -40.231 -36.532 -14.675 1.00 49.69 384 VAL A C 1
ATOM 3002 O O . VAL A 1 384 ? -39.807 -35.427 -15.025 1.00 49.69 384 VAL A O 1
ATOM 3005 N N . PRO A 1 385 ? -39.453 -37.398 -14.000 1.00 42.09 385 PRO A N 1
ATOM 3006 C CA . PRO A 1 385 ? -38.065 -37.096 -13.680 1.00 42.09 385 PRO A CA 1
ATOM 3007 C C . PRO A 1 385 ? -37.232 -37.069 -14.964 1.00 42.09 385 PRO A C 1
ATOM 3009 O O . PRO A 1 385 ? -37.094 -38.074 -15.662 1.00 42.09 385 PRO A O 1
ATOM 3012 N N . ALA A 1 386 ? -36.671 -35.902 -15.275 1.00 39.09 386 ALA A N 1
ATOM 3013 C CA . ALA A 1 386 ? -35.652 -35.772 -16.299 1.00 39.09 386 ALA A CA 1
ATOM 3014 C C . ALA A 1 386 ? -34.390 -36.511 -15.833 1.00 39.09 386 ALA A C 1
ATOM 3016 O O . ALA A 1 386 ? -33.823 -36.210 -14.782 1.00 39.09 386 ALA A O 1
ATOM 3017 N N . VAL A 1 387 ? -33.977 -37.493 -16.630 1.00 39.09 387 VAL A N 1
ATOM 3018 C CA . VAL A 1 387 ? -32.703 -38.200 -16.513 1.00 39.09 387 VAL A CA 1
ATOM 3019 C C . VAL A 1 387 ? -31.581 -37.165 -16.579 1.00 39.09 387 VAL A C 1
ATOM 3021 O O . VAL A 1 387 ? -31.378 -36.509 -17.600 1.00 39.09 387 VAL A O 1
ATOM 3024 N N . GLY A 1 388 ? -30.891 -36.979 -15.454 1.00 33.22 388 GLY A N 1
ATOM 3025 C CA . GLY A 1 388 ? -29.774 -36.055 -15.333 1.00 33.22 388 GLY A CA 1
ATOM 3026 C C . GLY A 1 388 ? -28.593 -36.522 -16.174 1.00 33.22 388 GLY A C 1
ATOM 3027 O O . GLY A 1 388 ? -27.960 -37.529 -15.866 1.00 33.22 388 GLY A O 1
ATOM 3028 N N . VAL A 1 389 ? -28.269 -35.763 -17.218 1.00 38.25 389 VAL A N 1
ATOM 3029 C CA . VAL A 1 389 ? -26.950 -35.818 -17.849 1.00 38.25 389 VAL A CA 1
ATOM 3030 C C . VAL A 1 389 ? -25.976 -35.171 -16.871 1.00 38.25 389 VAL A C 1
ATOM 3032 O O . VAL A 1 389 ? -26.060 -33.974 -16.595 1.00 38.25 389 VAL A O 1
ATOM 3035 N N . ALA A 1 390 ? -25.080 -35.979 -16.308 1.00 35.88 390 ALA A N 1
ATOM 3036 C CA . ALA A 1 390 ? -23.995 -35.517 -15.460 1.00 35.88 390 ALA A CA 1
ATOM 3037 C C . ALA A 1 390 ? -23.103 -34.553 -16.258 1.00 35.88 390 ALA A C 1
ATOM 3039 O O . ALA A 1 390 ? -22.275 -34.965 -17.070 1.00 35.88 390 ALA A O 1
ATOM 3040 N N . VAL A 1 391 ? -23.280 -33.250 -16.035 1.00 39.44 391 VAL A N 1
ATOM 3041 C CA . VAL A 1 391 ? -22.330 -32.237 -16.490 1.00 39.44 391 VAL A CA 1
ATOM 3042 C C . VAL A 1 391 ? -21.084 -32.413 -15.635 1.00 39.44 391 VAL A C 1
ATOM 3044 O O . VAL A 1 391 ? -21.097 -32.127 -14.439 1.00 39.44 391 VAL A O 1
ATOM 3047 N N . ALA A 1 392 ? -20.024 -32.939 -16.248 1.00 37.31 392 ALA A N 1
ATOM 3048 C CA . ALA A 1 392 ? -18.720 -33.093 -15.627 1.00 37.31 392 ALA A CA 1
ATOM 3049 C C . ALA A 1 392 ? -18.300 -31.762 -14.986 1.00 37.31 392 ALA A C 1
ATOM 3051 O O . ALA A 1 392 ? -18.070 -30.764 -15.676 1.00 37.31 392 ALA A O 1
ATOM 3052 N N . ALA A 1 393 ? -18.232 -31.746 -13.654 1.00 36.59 393 ALA A N 1
ATOM 3053 C CA . ALA A 1 393 ? -17.724 -30.619 -12.896 1.00 36.59 393 ALA A CA 1
ATOM 3054 C C . ALA A 1 393 ? -16.278 -30.372 -13.335 1.00 36.59 393 ALA A C 1
ATOM 3056 O O . ALA A 1 393 ? -15.374 -31.155 -13.042 1.00 36.59 393 ALA A O 1
ATOM 3057 N N . LYS A 1 394 ? -16.068 -29.294 -14.094 1.00 40.69 394 LYS A N 1
ATOM 3058 C CA . LYS A 1 394 ? -14.738 -28.849 -14.500 1.00 40.69 394 LYS A CA 1
ATOM 3059 C C . LYS A 1 394 ? -13.964 -28.548 -13.218 1.00 40.69 394 LYS A C 1
ATOM 3061 O O . LYS A 1 394 ? -14.383 -27.689 -12.443 1.00 40.69 394 LYS A O 1
ATOM 3066 N N . ALA A 1 395 ? -12.889 -29.300 -12.983 1.00 37.47 395 ALA A N 1
ATOM 3067 C CA . ALA A 1 395 ? -12.038 -29.142 -11.811 1.00 37.47 395 ALA A CA 1
ATOM 3068 C C . ALA A 1 395 ? -11.675 -27.656 -11.611 1.00 37.47 395 ALA A C 1
ATOM 3070 O O . ALA A 1 395 ? -11.451 -26.953 -12.607 1.00 37.47 395 ALA A O 1
ATOM 3071 N N . PRO A 1 396 ? -11.638 -27.156 -10.361 1.00 41.47 396 PRO A N 1
ATOM 3072 C CA . PRO A 1 396 ? -11.242 -25.781 -10.095 1.00 41.47 396 PRO A CA 1
ATOM 3073 C C . PRO A 1 396 ? -9.878 -25.522 -10.735 1.00 41.47 396 PRO A C 1
ATOM 3075 O O . PRO A 1 396 ? -8.963 -26.338 -10.618 1.00 41.47 396 PRO A O 1
ATOM 3078 N N . ALA A 1 397 ? -9.767 -24.402 -11.454 1.00 38.81 397 ALA A N 1
ATOM 3079 C CA . ALA A 1 397 ? -8.510 -23.987 -12.054 1.00 38.81 397 ALA A CA 1
ATOM 3080 C C . ALA A 1 397 ? -7.431 -23.972 -10.965 1.00 38.81 397 ALA A C 1
ATOM 3082 O O . ALA A 1 397 ? -7.626 -23.366 -9.909 1.00 38.81 397 ALA A O 1
ATOM 3083 N N . ALA A 1 398 ? -6.322 -24.671 -11.217 1.00 32.19 398 ALA A N 1
ATOM 3084 C CA . ALA A 1 398 ? -5.170 -24.650 -10.331 1.00 32.19 398 ALA A CA 1
ATOM 3085 C C . ALA A 1 398 ? -4.784 -23.187 -10.040 1.00 32.19 398 ALA A C 1
ATOM 3087 O O . ALA A 1 398 ? -4.872 -22.355 -10.954 1.00 32.19 398 ALA A O 1
ATOM 3088 N N . PRO A 1 399 ? -4.385 -22.849 -8.799 1.00 40.56 399 PRO A N 1
ATOM 3089 C CA . PRO A 1 399 ? -3.925 -21.504 -8.486 1.00 40.56 399 PRO A CA 1
ATOM 3090 C C . PRO A 1 399 ? -2.840 -21.107 -9.488 1.00 40.56 399 PRO A C 1
ATOM 3092 O O . PRO A 1 399 ? -1.967 -21.916 -9.818 1.00 40.56 399 PRO A O 1
ATOM 3095 N N . ALA A 1 400 ? -2.939 -19.884 -10.014 1.00 38.69 400 ALA A N 1
ATOM 3096 C CA . ALA A 1 400 ? -1.933 -19.348 -10.915 1.00 38.69 400 ALA A CA 1
ATOM 3097 C C . ALA A 1 400 ? -0.568 -19.512 -10.241 1.00 38.69 400 ALA A C 1
ATOM 3099 O O . ALA A 1 400 ? -0.379 -19.070 -9.106 1.00 38.69 400 ALA A O 1
ATOM 3100 N N . LYS A 1 401 ? 0.360 -20.202 -10.915 1.00 33.22 401 LYS A N 1
ATOM 3101 C CA . LYS A 1 401 ? 1.739 -20.277 -10.437 1.00 33.22 401 LYS A CA 1
ATOM 3102 C C . LYS A 1 401 ? 2.226 -18.834 -10.279 1.00 33.22 401 LYS A C 1
ATOM 3104 O O . LYS A 1 401 ? 2.008 -18.053 -11.213 1.00 33.22 401 LYS A O 1
ATOM 3109 N N . PRO A 1 402 ? 2.837 -18.464 -9.139 1.00 37.62 402 PRO A N 1
ATOM 3110 C CA . PRO A 1 402 ? 3.458 -17.155 -9.019 1.00 37.62 402 PRO A CA 1
ATOM 3111 C C . PRO A 1 402 ? 4.395 -16.973 -10.211 1.00 37.62 402 PRO A C 1
ATOM 3113 O O . PRO A 1 402 ? 5.003 -17.944 -10.679 1.00 37.62 402 PRO A O 1
ATOM 3116 N N . SER A 1 403 ? 4.473 -15.750 -10.741 1.00 41.47 403 SER A N 1
ATOM 3117 C CA . SER A 1 403 ? 5.471 -15.459 -11.764 1.00 41.47 403 SER A CA 1
ATOM 3118 C C . SER A 1 403 ? 6.829 -15.938 -11.241 1.00 41.47 403 SER A C 1
ATOM 3120 O O . SER A 1 403 ? 7.109 -15.838 -10.042 1.00 41.47 403 SER A O 1
ATOM 3122 N N . LEU A 1 404 ? 7.659 -16.498 -12.127 1.00 33.12 404 LEU A N 1
ATOM 3123 C CA . LEU A 1 404 ? 8.993 -17.011 -11.781 1.00 33.12 404 LEU A CA 1
ATOM 3124 C C . LEU A 1 404 ? 9.791 -15.989 -10.937 1.00 33.12 404 LEU A C 1
ATOM 3126 O O . LEU A 1 404 ? 10.599 -16.357 -10.092 1.00 33.12 404 LEU A O 1
ATOM 3130 N N . TRP A 1 405 ? 9.480 -14.703 -11.128 1.00 37.69 405 TRP A N 1
ATOM 3131 C CA . TRP A 1 405 ? 10.051 -13.552 -10.445 1.00 37.69 405 TRP A CA 1
ATOM 3132 C C . TRP A 1 405 ? 9.384 -13.183 -9.117 1.00 37.69 405 TRP A C 1
ATOM 3134 O O . TRP A 1 405 ? 10.108 -12.871 -8.178 1.00 37.69 405 TRP A O 1
ATOM 3144 N N . GLY A 1 406 ? 8.057 -13.273 -8.975 1.00 37.06 406 GLY A N 1
ATOM 3145 C CA . GLY A 1 406 ? 7.383 -13.025 -7.692 1.00 37.06 406 GLY A CA 1
ATOM 3146 C C . GLY A 1 406 ? 7.815 -14.020 -6.608 1.00 37.06 406 GLY A C 1
ATOM 3147 O O . GLY A 1 406 ? 8.004 -13.645 -5.455 1.00 37.06 406 GLY A O 1
ATOM 3148 N N . GLY A 1 407 ? 8.076 -15.276 -6.995 1.00 36.78 407 GLY A N 1
ATOM 3149 C CA . GLY A 1 407 ? 8.679 -16.275 -6.105 1.00 36.78 407 GLY A CA 1
ATOM 3150 C C . GLY A 1 407 ? 10.149 -15.987 -5.766 1.00 36.78 407 GLY A C 1
ATOM 3151 O O . GLY A 1 407 ? 10.543 -16.106 -4.608 1.00 36.78 407 GLY A O 1
ATOM 3152 N N . ALA A 1 408 ? 10.953 -15.560 -6.748 1.00 34.97 408 ALA A N 1
ATOM 3153 C CA . ALA A 1 408 ? 12.371 -15.245 -6.549 1.00 34.97 408 ALA A CA 1
ATOM 3154 C C . ALA A 1 408 ? 12.591 -13.969 -5.711 1.00 34.97 408 ALA A C 1
ATOM 3156 O O . ALA A 1 408 ? 13.463 -13.944 -4.846 1.00 34.97 408 ALA A O 1
ATOM 3157 N N . GLN A 1 409 ? 11.771 -12.931 -5.906 1.00 43.19 409 GLN A N 1
ATOM 3158 C CA . GLN A 1 409 ? 11.802 -11.697 -5.112 1.00 43.19 409 GLN A CA 1
ATOM 3159 C C . GLN A 1 409 ? 11.437 -11.950 -3.643 1.00 43.19 409 GLN A C 1
ATOM 3161 O O . GLN A 1 409 ? 12.062 -11.371 -2.756 1.00 43.19 409 GLN A O 1
ATOM 3166 N N . MET A 1 410 ? 10.469 -12.837 -3.379 1.00 44.62 410 MET A N 1
ATOM 3167 C CA . MET A 1 410 ? 10.102 -13.239 -2.017 1.00 44.62 410 MET A CA 1
ATOM 3168 C C . MET A 1 410 ? 11.191 -14.072 -1.340 1.00 44.62 410 MET A C 1
ATOM 3170 O O . MET A 1 410 ? 11.470 -13.841 -0.169 1.00 44.62 410 MET A O 1
ATOM 3174 N N . ALA A 1 411 ? 11.830 -14.997 -2.064 1.00 38.03 411 ALA A N 1
ATOM 3175 C CA . ALA A 1 411 ? 12.933 -15.788 -1.520 1.00 38.03 411 ALA A CA 1
ATOM 3176 C C . ALA A 1 411 ? 14.121 -14.891 -1.135 1.00 38.03 411 ALA A C 1
ATOM 3178 O O . ALA A 1 411 ? 14.574 -14.936 0.003 1.00 38.03 411 ALA A O 1
ATOM 3179 N N . ILE A 1 412 ? 14.535 -13.981 -2.026 1.00 43.16 412 ILE A N 1
ATOM 3180 C CA . ILE A 1 412 ? 15.637 -13.042 -1.759 1.00 43.16 412 ILE A CA 1
ATOM 3181 C C . ILE A 1 412 ? 15.289 -12.104 -0.595 1.00 43.16 412 ILE A C 1
ATOM 3183 O O . ILE A 1 412 ? 16.109 -11.896 0.292 1.00 43.16 412 ILE A O 1
ATOM 3187 N N . ALA A 1 413 ? 14.068 -11.562 -0.555 1.00 47.50 413 ALA A N 1
ATOM 3188 C CA . ALA A 1 413 ? 13.638 -10.677 0.525 1.00 47.50 413 ALA A CA 1
ATOM 3189 C C . ALA A 1 413 ? 13.500 -11.388 1.882 1.00 47.50 413 ALA A C 1
ATOM 3191 O O . ALA A 1 413 ? 13.803 -10.783 2.909 1.00 47.50 413 ALA A O 1
ATOM 3192 N N . SER A 1 414 ? 13.033 -12.638 1.886 1.00 46.19 414 SER A N 1
ATOM 3193 C CA . SER A 1 414 ? 12.894 -13.461 3.090 1.00 46.19 414 SER A CA 1
ATOM 3194 C C . SER A 1 414 ? 14.259 -13.869 3.637 1.00 46.19 414 SER A C 1
ATOM 3196 O O . SER A 1 414 ? 14.498 -13.724 4.835 1.00 46.19 414 SER A O 1
ATOM 3198 N N . ASP A 1 415 ? 15.163 -14.326 2.771 1.00 54.78 415 ASP A N 1
ATOM 3199 C CA . ASP A 1 415 ? 16.516 -14.730 3.160 1.00 54.78 415 ASP A CA 1
ATOM 3200 C C . ASP A 1 415 ? 17.332 -13.522 3.643 1.00 54.78 415 ASP A C 1
ATOM 3202 O O . ASP A 1 415 ? 17.997 -13.600 4.676 1.00 54.78 415 ASP A O 1
ATOM 3206 N N . ASP A 1 416 ? 17.207 -12.368 2.978 1.00 51.91 416 ASP A N 1
ATOM 3207 C CA . ASP A 1 416 ? 17.864 -11.127 3.401 1.00 51.91 416 ASP A CA 1
ATOM 3208 C C . ASP A 1 416 ? 17.314 -10.580 4.726 1.00 51.91 416 ASP A C 1
ATOM 3210 O O . ASP A 1 416 ? 18.085 -10.041 5.527 1.00 51.91 416 ASP A O 1
ATOM 3214 N N . LEU A 1 417 ? 16.000 -10.687 4.961 1.00 52.19 417 LEU A N 1
ATOM 3215 C CA . LEU A 1 417 ? 15.386 -10.295 6.231 1.00 52.19 417 LEU A CA 1
ATOM 3216 C C . LEU A 1 417 ? 15.836 -11.234 7.349 1.00 52.19 417 LEU A C 1
ATOM 3218 O O . LEU A 1 417 ? 16.200 -10.761 8.421 1.00 52.19 417 LEU A O 1
ATOM 3222 N N . LYS A 1 418 ? 15.873 -12.543 7.089 1.00 64.25 418 LYS A N 1
ATOM 3223 C CA . LYS A 1 418 ? 16.372 -13.539 8.038 1.00 64.25 418 LYS A CA 1
ATOM 3224 C C . LYS A 1 418 ? 17.830 -13.262 8.415 1.00 64.25 418 LYS A C 1
ATOM 3226 O O . LYS A 1 418 ? 18.123 -13.147 9.598 1.00 64.25 418 LYS A O 1
ATOM 3231 N N . LEU A 1 419 ? 18.700 -13.034 7.430 1.00 66.88 419 LEU A N 1
ATOM 3232 C CA . LEU A 1 419 ? 20.103 -12.647 7.642 1.00 66.88 419 LEU A CA 1
ATOM 3233 C C . LEU A 1 419 ? 20.243 -11.340 8.433 1.00 66.88 419 LEU A C 1
ATOM 3235 O O . LEU A 1 419 ? 21.134 -11.204 9.267 1.00 66.88 419 LEU A O 1
ATOM 3239 N N . TYR A 1 420 ? 19.378 -10.357 8.175 1.00 63.94 420 TYR A N 1
ATOM 3240 C CA . TYR A 1 420 ? 19.367 -9.109 8.934 1.00 63.94 420 TYR A CA 1
ATOM 3241 C C . TYR A 1 420 ? 18.949 -9.332 10.399 1.00 63.94 420 TYR A C 1
ATOM 3243 O O . TYR A 1 420 ? 19.597 -8.796 11.297 1.00 63.94 420 TYR A O 1
ATOM 3251 N N . MET A 1 421 ? 17.913 -10.137 10.650 1.00 63.84 421 MET A N 1
ATOM 3252 C CA . MET A 1 421 ? 17.458 -10.450 12.010 1.00 63.84 421 MET A CA 1
ATOM 3253 C C . MET A 1 421 ? 18.512 -11.266 12.772 1.00 63.84 421 MET A C 1
ATOM 3255 O O . MET A 1 421 ? 18.856 -10.903 13.892 1.00 63.84 421 MET A O 1
ATOM 3259 N N . GLU A 1 422 ? 19.120 -12.271 12.133 1.00 73.94 422 GLU A N 1
ATOM 3260 C CA . GLU A 1 422 ? 20.237 -13.049 12.695 1.00 73.94 422 GLU A CA 1
ATOM 3261 C C . GLU A 1 422 ? 21.440 -12.154 13.042 1.00 73.94 422 GLU A C 1
ATOM 3263 O O . GLU A 1 422 ? 22.080 -12.333 14.080 1.00 73.94 422 GLU A O 1
ATOM 3268 N N . ARG A 1 423 ? 21.729 -11.144 12.207 1.00 66.75 423 ARG A N 1
ATOM 3269 C CA . ARG A 1 423 ? 22.777 -10.148 12.470 1.00 66.75 423 ARG A CA 1
ATOM 3270 C C . ARG A 1 423 ? 22.460 -9.296 13.695 1.00 66.75 423 ARG A C 1
ATOM 3272 O O . ARG A 1 423 ? 23.339 -9.097 14.529 1.00 66.75 423 ARG A O 1
ATOM 3279 N N . LYS A 1 424 ? 21.226 -8.805 13.808 1.00 65.38 424 LYS A N 1
ATOM 3280 C CA . LYS A 1 424 ? 20.794 -7.979 14.940 1.00 65.38 424 LYS A CA 1
ATOM 3281 C C . LYS A 1 424 ? 20.833 -8.775 16.248 1.00 65.38 424 LYS A C 1
ATOM 3283 O O . LYS A 1 424 ? 21.367 -8.290 17.238 1.00 65.38 424 LYS A O 1
ATOM 3288 N N . GLU A 1 425 ? 20.390 -10.030 16.221 1.00 72.31 425 GLU A N 1
ATOM 3289 C CA . GLU A 1 425 ? 20.485 -10.949 17.363 1.00 72.31 425 GLU A CA 1
ATOM 3290 C C . GLU A 1 425 ? 21.937 -11.272 17.757 1.00 72.31 425 GLU A C 1
ATOM 3292 O O . GLU A 1 425 ? 22.223 -11.525 18.928 1.00 72.31 425 GLU A O 1
ATOM 3297 N N . ALA A 1 426 ? 22.875 -11.310 16.805 1.00 69.94 426 ALA A N 1
ATOM 3298 C CA . ALA A 1 426 ? 24.301 -11.485 17.097 1.00 69.94 426 ALA A CA 1
ATOM 3299 C C . ALA A 1 426 ? 24.935 -10.212 17.691 1.00 69.94 426 ALA A C 1
ATOM 3301 O O . ALA A 1 426 ? 25.752 -10.298 18.611 1.00 69.94 426 ALA A O 1
ATOM 3302 N N . GLU A 1 427 ? 24.537 -9.031 17.208 1.00 69.50 427 GLU A N 1
ATOM 3303 C CA . GLU A 1 427 ? 24.959 -7.737 17.759 1.00 69.50 427 GLU A CA 1
ATOM 3304 C C . GLU A 1 427 ? 24.438 -7.537 19.192 1.00 69.50 427 GLU A C 1
ATOM 3306 O O . GLU A 1 427 ? 25.209 -7.156 20.074 1.00 69.50 427 GLU A O 1
ATOM 3311 N N . GLU A 1 428 ? 23.173 -7.874 19.456 1.00 72.94 428 GLU A N 1
ATOM 3312 C CA . GLU A 1 428 ? 22.561 -7.799 20.791 1.00 72.94 428 GLU A CA 1
ATOM 3313 C C . GLU A 1 428 ? 23.192 -8.783 21.794 1.00 72.94 428 GLU A C 1
ATOM 3315 O O . GLU A 1 428 ? 23.250 -8.495 22.989 1.00 72.94 428 GLU A O 1
ATOM 3320 N N . ARG A 1 429 ? 23.744 -9.909 21.319 1.00 79.69 429 ARG A N 1
ATOM 3321 C CA . ARG A 1 429 ? 24.509 -10.865 22.143 1.00 79.69 429 ARG A CA 1
ATOM 3322 C C . ARG A 1 429 ? 25.949 -10.432 22.442 1.00 79.69 429 ARG A C 1
ATOM 3324 O O . ARG A 1 429 ? 26.627 -11.098 23.220 1.00 79.69 429 ARG A O 1
ATOM 3331 N N . GLY A 1 430 ? 26.426 -9.329 21.861 1.00 81.62 430 GLY A N 1
ATOM 3332 C CA . GLY A 1 430 ? 27.810 -8.871 22.025 1.00 81.62 430 GLY A CA 1
ATOM 3333 C C . GLY A 1 430 ? 28.838 -9.673 21.213 1.00 81.62 430 GLY A C 1
ATOM 3334 O O . GLY A 1 430 ? 30.043 -9.471 21.380 1.00 81.62 430 GLY A O 1
ATOM 3335 N N . ASP A 1 431 ? 28.395 -10.525 20.283 1.00 74.12 431 ASP A N 1
ATOM 3336 C CA . ASP A 1 431 ? 29.238 -11.415 19.469 1.00 74.12 431 ASP A CA 1
ATOM 3337 C C . ASP A 1 431 ? 29.851 -10.706 18.241 1.00 74.12 431 ASP A C 1
ATOM 3339 O O . ASP A 1 431 ? 30.005 -11.273 17.156 1.00 74.12 431 ASP A O 1
ATOM 3343 N N . ALA A 1 432 ? 30.277 -9.449 18.399 1.00 55.53 432 ALA A N 1
ATOM 3344 C CA . ALA A 1 432 ? 30.804 -8.618 17.308 1.00 55.53 432 ALA A CA 1
ATOM 3345 C C . ALA A 1 432 ? 32.058 -9.208 16.615 1.00 55.53 432 ALA A C 1
ATOM 3347 O O . ALA A 1 432 ? 32.387 -8.829 15.489 1.00 55.53 432 ALA A O 1
ATOM 3348 N N . LYS A 1 433 ? 32.760 -10.158 17.256 1.00 54.00 433 LYS A N 1
ATOM 3349 C CA . LYS A 1 433 ? 33.934 -10.851 16.690 1.00 54.00 433 LYS A CA 1
ATOM 3350 C C . LYS A 1 433 ? 33.577 -11.916 15.644 1.00 54.00 433 LYS A C 1
ATOM 3352 O O . LYS A 1 433 ? 34.378 -12.131 14.741 1.00 54.00 433 LYS A O 1
ATOM 3357 N N . SER A 1 434 ? 32.382 -12.510 15.708 1.00 54.53 434 SER A N 1
ATOM 3358 C CA . SER A 1 434 ? 31.922 -13.536 14.752 1.00 54.53 434 SER A CA 1
ATOM 3359 C C . SER A 1 434 ? 31.660 -12.962 13.349 1.00 54.53 434 SER A C 1
ATOM 3361 O O . SER A 1 434 ? 31.747 -13.662 12.341 1.00 54.53 434 SER A O 1
ATOM 3363 N N . TYR A 1 435 ? 31.419 -11.653 13.264 1.00 54.31 435 TYR A N 1
ATOM 3364 C CA . TYR A 1 435 ? 31.035 -10.967 12.033 1.00 54.31 435 TYR A CA 1
ATOM 3365 C C . TYR A 1 435 ? 32.108 -10.997 10.930 1.00 54.31 435 TYR A C 1
ATOM 3367 O O . TYR A 1 435 ? 31.781 -11.227 9.764 1.00 54.31 435 TYR A O 1
ATOM 3375 N N . LYS A 1 436 ? 33.395 -10.815 11.272 1.00 56.03 436 LYS A N 1
ATOM 3376 C CA . LYS A 1 436 ? 34.473 -10.935 10.271 1.00 56.03 436 LYS A CA 1
ATOM 3377 C C . LYS A 1 436 ? 34.539 -12.349 9.703 1.00 56.03 436 LYS A C 1
ATOM 3379 O O . LYS A 1 436 ? 34.776 -12.498 8.511 1.00 56.03 436 LYS A O 1
ATOM 3384 N N . ASP A 1 437 ? 34.264 -13.360 10.518 1.00 57.28 437 ASP A N 1
ATOM 3385 C CA . ASP A 1 437 ? 34.358 -14.756 10.101 1.00 57.28 437 ASP A CA 1
ATOM 3386 C C . ASP A 1 437 ? 33.185 -15.172 9.203 1.00 57.28 437 ASP A C 1
ATOM 3388 O O . ASP A 1 437 ? 33.394 -15.905 8.236 1.00 57.28 437 ASP A O 1
ATOM 3392 N N . VAL A 1 438 ? 31.976 -14.646 9.436 1.00 58.31 438 VAL A N 1
ATOM 3393 C CA . VAL A 1 438 ? 30.815 -14.869 8.550 1.00 58.31 438 VAL A CA 1
ATOM 3394 C C . VAL A 1 438 ? 30.993 -14.142 7.211 1.00 58.31 438 VAL A C 1
ATOM 3396 O O . VAL A 1 438 ? 30.819 -14.752 6.157 1.00 58.31 438 VAL A O 1
ATOM 3399 N N . GLU A 1 439 ? 31.446 -12.882 7.217 1.00 56.97 439 GLU A N 1
ATOM 3400 C CA . GLU A 1 439 ? 31.704 -12.132 5.976 1.00 56.97 439 GLU A CA 1
ATOM 3401 C C . GLU A 1 439 ? 32.852 -12.755 5.148 1.00 56.97 439 GLU A C 1
ATOM 3403 O O . GLU A 1 439 ? 32.806 -12.770 3.914 1.00 56.97 439 GLU A O 1
ATOM 3408 N N . ILE A 1 440 ? 33.877 -13.308 5.812 1.00 56.12 440 ILE A N 1
ATOM 3409 C CA . ILE A 1 440 ? 34.969 -14.053 5.164 1.00 56.12 440 ILE A CA 1
ATOM 3410 C C . ILE A 1 440 ? 34.457 -15.378 4.589 1.00 56.12 440 ILE A C 1
ATOM 3412 O O . ILE A 1 440 ? 34.811 -15.717 3.456 1.00 56.12 440 ILE A O 1
ATOM 3416 N N . ARG A 1 441 ? 33.602 -16.106 5.318 1.00 57.78 441 ARG A N 1
ATOM 3417 C CA . ARG A 1 441 ? 33.020 -17.378 4.867 1.00 57.78 441 ARG A CA 1
ATOM 3418 C C . ARG A 1 441 ? 32.112 -17.199 3.648 1.00 57.78 441 ARG A C 1
ATOM 3420 O O . ARG A 1 441 ? 32.206 -17.989 2.707 1.00 57.78 441 ARG A O 1
ATOM 3427 N N . ASP A 1 442 ? 31.317 -16.135 3.599 1.00 58.91 442 ASP A N 1
ATOM 3428 C CA . ASP A 1 442 ? 30.448 -15.845 2.450 1.00 58.91 442 ASP A CA 1
ATOM 3429 C C . ASP A 1 442 ? 31.239 -15.386 1.223 1.00 58.91 442 ASP A C 1
ATOM 3431 O O . ASP A 1 442 ? 30.983 -15.853 0.110 1.00 58.91 442 ASP A O 1
ATOM 3435 N N . LYS A 1 443 ? 32.281 -14.565 1.411 1.00 60.91 443 LYS A N 1
ATOM 3436 C CA . LYS A 1 443 ? 33.223 -14.216 0.331 1.00 60.91 443 LYS A CA 1
ATOM 3437 C C . LYS A 1 443 ? 33.971 -15.438 -0.207 1.00 60.91 443 LYS A C 1
ATOM 3439 O O . LYS A 1 443 ? 34.294 -15.470 -1.394 1.00 60.91 443 LYS A O 1
ATOM 3444 N N . PHE A 1 444 ? 34.237 -16.438 0.634 1.00 43.34 444 PHE A N 1
ATOM 3445 C CA . PHE A 1 444 ? 34.844 -17.703 0.212 1.00 43.34 444 PHE A CA 1
ATOM 3446 C C . PHE A 1 444 ? 33.864 -18.578 -0.576 1.00 43.34 444 PHE A C 1
ATOM 3448 O O . PHE A 1 444 ? 34.218 -19.113 -1.625 1.00 43.34 444 PHE A O 1
ATOM 3455 N N . THR A 1 445 ? 32.619 -18.677 -0.114 1.00 54.72 445 THR A N 1
ATOM 3456 C CA . THR A 1 445 ? 31.599 -19.538 -0.731 1.00 54.72 445 THR A CA 1
ATOM 3457 C C . THR A 1 445 ? 31.106 -18.969 -2.066 1.00 54.72 445 THR A C 1
ATOM 3459 O O . THR A 1 445 ? 30.880 -19.723 -3.009 1.00 54.72 445 THR A O 1
ATOM 3462 N N . ALA A 1 446 ? 31.022 -17.640 -2.190 1.00 50.72 446 ALA A N 1
ATOM 3463 C CA . ALA A 1 446 ? 30.694 -16.948 -3.440 1.00 50.72 446 ALA A CA 1
ATOM 3464 C C . ALA A 1 446 ? 31.845 -16.917 -4.466 1.00 50.72 446 ALA A C 1
ATOM 3466 O O . ALA A 1 446 ? 31.621 -16.529 -5.603 1.00 50.72 446 ALA A O 1
ATOM 3467 N N . ARG A 1 447 ? 33.074 -17.290 -4.076 1.00 46.41 447 ARG A N 1
ATOM 3468 C CA . ARG A 1 447 ? 34.210 -17.485 -5.001 1.00 46.41 447 ARG A CA 1
ATOM 3469 C C . ARG A 1 447 ? 34.370 -18.936 -5.463 1.00 46.41 447 ARG A C 1
ATOM 3471 O O . ARG A 1 447 ? 35.106 -19.179 -6.411 1.00 46.41 447 ARG A O 1
ATOM 3478 N N . GLN A 1 448 ? 33.748 -19.888 -4.764 1.00 41.78 448 GLN A N 1
ATOM 3479 C CA . GLN A 1 448 ? 33.757 -21.311 -5.125 1.00 41.78 448 GLN A CA 1
ATOM 3480 C C . GLN A 1 448 ? 32.570 -21.727 -6.004 1.00 41.78 448 GLN A C 1
ATOM 3482 O O . GLN A 1 448 ? 32.603 -22.813 -6.581 1.00 41.78 448 GLN A O 1
ATOM 3487 N N . LYS A 1 449 ? 31.538 -20.888 -6.096 1.00 44.16 449 LYS A N 1
ATOM 3488 C CA . LYS A 1 449 ? 30.461 -20.981 -7.087 1.00 44.16 449 LYS A CA 1
ATOM 3489 C C . LYS A 1 449 ? 30.723 -19.973 -8.189 1.00 44.16 449 LYS A C 1
ATOM 3491 O O . LYS A 1 449 ? 30.386 -20.302 -9.345 1.00 44.16 449 LYS A O 1
#

InterPro domains:
  IPR018247 EF-Hand 1, calcium-binding site [PS00018] (19-31)
  IPR027417 P-loop containing nucleoside triphosphate hydrolase [G3DSA:3.40.50.300] (42-234)
  IPR040632 Sulfotransferase, S. mansonii-type [PF17784] (45-116)

Foldseek 3Di:
DFLVVLVVVCLVVVHQSLVVDPQPAFDEALEEEQDFFFQLLVLVQQVCVVLVFFEDEPVNCLLVVRRQLSLLLSLLVCCPPPPHDAPVSVRRNSGNGHYYTHPPCNQNLQRDLVRHDQSHAYEYEAQRFQLVRLCVVCVQCVVCLLVVCLVPVSSSLSVVSSSVSSNVRTGGHGRDCVVHPPLRYDYYHDDDVVVVCSSSVHDDPPPDDGDRDDRCRRRPPPVVVVVVVVVVVVVVVVVVVVVVLVVLVVVLVVVLVVCVVVPVDPVVNVVSVVVSVVVVVVVVVVVVCSSVVSVVVSVVVSVVVVPSPPNPPDPPPPDDDDDDDDDDDDDDDDDDDDDDDPDDDPPDDDDDDDDDDDDDDDDDDDDDDDDDDDDDDDDDDDDDDDDDDPPPDDPPDDPDDPDPVSVVVCVVSVVVVVVVVVVVVCVVVVVPVCVVVVVVVVVVVVVVD

Radius of gyration: 36.41 Å; chains: 1; bounding box: 118×56×118 Å

Organism: NCBI:txid1314788

Secondary structure (DSSP, 8-state):
--HHHHHHHHHHHT--HHHH---------SEEEE--SSHHHHHHHHHHHHTT--EE-HHHHHHTHHHHHHHHHHHHHHTTSTT---HHHHHHHH-S-SEEESTTGGGGHHHHHHHS-TTSEEEEESS-BHHHHHHHHHHHHGGGHHHHHHH-HHHHHHHHHHHHHHHHH---SBP--TTS-GGGEEEESS--HHHHHHHHT----SSS------HIIIIIIHHHHHHHHHHHHHHHHHHHHHHHHHHHHHHHHHHHHHHHHTT--HHHHHHHHHHHHHHHHHHHHHHHHHHHHHHHHHHHHHHHHHHS----------PPPPPPPPPPPPPPPPP---PPPPP----S--------------PPPPP--------PPP-PPPPPPP-------PPPPPPPPPPHHHHHHHHHHHHHHHHHHHHHHHHHTT-TTHHHHHHHHHHHHHHH-

pLDDT: mean 72.4, std 20.42, range [32.19, 98.19]